Protein AF-A0A194RHK2-F1 (afdb_monomer)

Sequence (631 aa):
MQQESIVSTRPDREITKKIITPGDYSIVPYEESRCKIVLSNVTNTIEDVERDVESRILSKNFDGVVIIGEADSFIDKDFELILQQMCCGETCLARIVYKNQNCEIVKEISCEIELKEVTEEQLVSDWSWTRLFEAAAHHKERGVALIQEKRVLDAFRRFSKAFKFLVAIEPVNPEEINDESLKEIKDLKVKLYNNLAHCQLQFCEYEAVLDLCNRAITLDNDNVKALYRRCTAYHCLKMYEDAWKDIQRRGLQIVSPKPDHTFELDERSLTELLDSPDVRNRSVVLVAVAGAFRKGKSFLLDFFLRYLHHTYVLNSKDENWLGPEDEPLQGFGWRGGSERHTTGLLLWSQPFKATLENGEKVAIFLMDTQGTFDSESTVRDNATVFALSTMISSVLIYNLSQNIEEDELQHLQNLQPKVLSGQTLKAKELLYYIKAYMEVFNGTELPVPQTILEATAQANNLSAVSEAREVYEALMEEVAGGARPYLPPDRLAEEHRRARDKALHCFHNKKKMGGDAKSEIYREQLVQELEEQFDRLRAQNESKSLLNIIGSGVVFAALLVAGCALSMLGDALAFTILEVLGQALALLSLGALAVWTYSRCYKIYRLRVDCQLELLPQTTTKETRDRPLIT

Nearest PDB structures (foldseek):
  6xjn-assembly1_A  TM=8.548E-01  e=3.020E-22  Homo sapiens
  3q5e-assembly4_G  TM=8.543E-01  e=8.246E-21  Homo sapiens
  3q5e-assembly3_E  TM=8.572E-01  e=3.310E-20  Homo sapiens
  5vgr-assembly1_A  TM=8.376E-01  e=1.267E-19  Homo sapiens
  6b9f-assembly1_A  TM=5.991E-01  e=5.631E-22  Homo sapiens

Foldseek 3Di:
DQDKDWLDDDLFKTKIKTWPDAADPVAADDAQKKWFKWKDPKDKDADDDPDDPDDPPRPHTDTGIDTQPPDLDPVVVSVSSVRRPGHAQIKIKMKMFGADPVRHTHMIIIIIMGGHDIDDDDHLLPDDLVVLQVQLVVLQVVLVVCVVVVNLVSSLVSLVSSVVSLVSCPPPDCVRAPPVNVLVSLVSLLSSLLSNLVSCVVVLVLVSNLVSLVVSCVSFVPPPSSLVSNLVSCVSVVVNVVNVVSVQFEFADQWAQDPVRAIDGPLPLLLCQLVPPQAVFAFEAEEEEAEAPPLCRFVVVLLVVLQLCVCQVVVDPDPCSSDDPPDDRHGYGDDDDDDFDDGAKTKGRDWGWDQDPVRGTYTYIYMYFGHPPDPPHDNLSSVLSVVLRVQLHPHYHYRDPDDDDPVNVVVVVVGDGDDDLNDGDGSNLSSLLSVLSSVQSSDPDNDDPVSNLVSSLVSQLVSLLVVLVVQLVVQLCVDQNPPHAQDDPVVLVVSLVVSLVSSLVSSVPRDGPDDPVVSVVSNVVSVVVSVVVSVVSVVSSVVNVVCVLCVVLVVLVVQLVVLVVQLVVCVVVVPPVSNVSSVVSNVVSVVVNVVSVVVVVVVVVVVVVVVVVVPDDPDDDDDDDDDDDDD

Organism: Papilio machaon (NCBI:txid76193)

Structure (mmCIF, N/CA/C/O backbone):
data_AF-A0A194RHK2-F1
#
_entry.id   AF-A0A194RHK2-F1
#
loop_
_atom_site.group_PDB
_atom_site.id
_atom_site.type_symbol
_atom_site.label_atom_id
_atom_site.label_alt_id
_atom_site.label_comp_id
_atom_site.label_asym_id
_atom_site.label_entity_id
_atom_site.label_seq_id
_atom_site.pdbx_PDB_ins_code
_atom_site.Cartn_x
_atom_site.Cartn_y
_atom_site.Cartn_z
_atom_site.occupancy
_atom_site.B_iso_or_equiv
_atom_site.auth_seq_id
_atom_site.auth_comp_id
_atom_site.auth_asym_id
_atom_site.auth_atom_id
_atom_site.pdbx_PDB_model_num
ATOM 1 N N . MET A 1 1 ? 28.483 7.881 -59.652 1.00 46.22 1 MET A N 1
ATOM 2 C CA . MET A 1 1 ? 27.827 9.169 -59.338 1.00 46.22 1 MET A CA 1
ATOM 3 C C . MET A 1 1 ? 28.121 9.486 -57.881 1.00 46.22 1 MET A C 1
ATOM 5 O O . MET A 1 1 ? 27.715 8.712 -57.031 1.00 46.22 1 MET A O 1
ATOM 9 N N . GLN A 1 2 ? 28.873 10.552 -57.597 1.00 55.72 2 GLN A N 1
ATOM 10 C CA . GLN A 1 2 ? 29.142 11.040 -56.233 1.00 55.72 2 GLN A CA 1
ATOM 11 C C . GLN A 1 2 ? 27.972 11.921 -55.768 1.00 55.72 2 GLN A C 1
ATOM 13 O O . GLN A 1 2 ? 28.113 13.138 -55.643 1.00 55.72 2 GLN A O 1
ATOM 18 N N . GLN A 1 3 ? 26.786 11.329 -55.633 1.00 68.31 3 GLN A N 1
ATOM 19 C CA . GLN A 1 3 ? 25.584 12.056 -55.235 1.00 68.31 3 GLN A CA 1
ATOM 20 C C . GLN A 1 3 ? 25.451 11.999 -53.711 1.00 68.31 3 GLN A C 1
ATOM 22 O O . GLN A 1 3 ? 25.627 10.940 -53.112 1.00 68.31 3 GLN A O 1
ATOM 27 N N . GLU A 1 4 ? 25.209 13.149 -53.087 1.00 82.56 4 GLU A N 1
ATOM 28 C CA . GLU A 1 4 ? 24.903 13.227 -51.660 1.00 82.56 4 GLU A CA 1
ATOM 29 C C . GLU A 1 4 ? 23.569 12.515 -51.399 1.00 82.56 4 GLU A C 1
ATOM 31 O O . GLU A 1 4 ? 22.573 12.777 -52.077 1.00 82.56 4 GLU A O 1
ATOM 36 N N . SER A 1 5 ? 23.569 11.578 -50.454 1.00 88.44 5 SER A N 1
ATOM 37 C CA . SER A 1 5 ? 22.401 10.796 -50.055 1.00 88.44 5 SER A CA 1
ATOM 38 C C . SER A 1 5 ? 21.915 11.234 -48.679 1.00 88.44 5 SER A C 1
ATOM 40 O O . SER A 1 5 ? 22.716 11.413 -47.757 1.00 88.44 5 SER A O 1
ATOM 42 N N . ILE A 1 6 ? 20.599 11.365 -48.531 1.00 91.62 6 ILE A N 1
ATOM 43 C CA . ILE A 1 6 ? 19.960 11.645 -47.245 1.00 91.62 6 ILE A CA 1
ATOM 44 C C . ILE A 1 6 ? 19.873 10.333 -46.466 1.00 91.62 6 ILE A C 1
ATOM 46 O O . ILE A 1 6 ? 19.219 9.394 -46.912 1.00 91.62 6 ILE A O 1
ATOM 50 N N . VAL A 1 7 ? 20.512 10.291 -45.298 1.00 91.44 7 VAL A N 1
ATOM 51 C CA . VAL A 1 7 ? 20.473 9.140 -44.386 1.00 91.44 7 VAL A CA 1
ATOM 52 C C . VAL A 1 7 ? 19.181 9.166 -43.577 1.00 91.44 7 VAL A C 1
ATOM 54 O O . VAL A 1 7 ? 18.481 8.162 -43.460 1.00 91.44 7 VAL A O 1
ATOM 57 N N . SER A 1 8 ? 18.846 10.328 -43.011 1.00 92.56 8 SER A N 1
ATOM 58 C CA . SER A 1 8 ? 17.644 10.527 -42.203 1.00 92.56 8 SER A CA 1
ATOM 59 C C . SER A 1 8 ? 17.293 12.009 -42.132 1.00 92.56 8 SER A C 1
ATOM 61 O O . SER A 1 8 ? 18.177 12.848 -41.977 1.00 92.56 8 SER A O 1
ATOM 63 N N . THR A 1 9 ? 16.003 12.339 -42.187 1.00 91.06 9 THR A N 1
ATOM 64 C CA . THR A 1 9 ? 15.520 13.716 -42.034 1.00 91.06 9 THR A CA 1
ATOM 65 C C . THR A 1 9 ? 14.330 13.781 -41.079 1.00 91.06 9 THR A C 1
ATOM 67 O O . THR A 1 9 ? 13.467 12.900 -41.075 1.00 91.06 9 THR A O 1
ATOM 70 N N . ARG A 1 10 ? 14.325 14.805 -40.228 1.00 87.94 10 ARG A N 1
ATOM 71 C CA . ARG A 1 10 ? 13.299 15.177 -39.249 1.00 87.94 10 ARG A CA 1
ATOM 72 C C . ARG A 1 10 ? 13.227 16.709 -39.175 1.00 87.94 10 ARG A C 1
ATOM 74 O O . ARG A 1 10 ? 14.195 17.371 -39.546 1.00 87.94 10 ARG A O 1
ATOM 81 N N . PRO A 1 11 ? 12.128 17.296 -38.668 1.00 84.94 11 PRO A N 1
ATOM 82 C CA . PRO A 1 11 ? 12.012 18.753 -38.543 1.00 84.94 11 PRO A CA 1
ATOM 83 C C . PRO A 1 11 ? 13.164 19.407 -37.759 1.00 84.94 11 PRO A C 1
ATOM 85 O O . PRO A 1 11 ? 13.601 20.501 -38.101 1.00 84.94 11 PRO A O 1
ATOM 88 N N . ASP A 1 12 ? 13.681 18.714 -36.745 1.00 86.50 12 ASP A N 1
ATOM 89 C CA . ASP A 1 12 ? 14.754 19.151 -35.849 1.00 86.50 12 ASP A CA 1
ATOM 90 C C . ASP A 1 12 ? 16.152 18.642 -36.250 1.00 86.50 12 ASP A C 1
ATOM 92 O O . ASP A 1 12 ? 17.145 19.015 -35.621 1.00 86.50 12 ASP A O 1
ATOM 96 N N . ARG A 1 13 ? 16.262 17.784 -37.277 1.00 90.62 13 ARG A N 1
ATOM 97 C CA . ARG A 1 13 ? 17.521 17.109 -37.619 1.00 90.62 13 ARG A CA 1
ATOM 98 C C . ARG A 1 13 ? 17.609 16.647 -39.069 1.00 90.62 13 ARG A C 1
ATOM 100 O O . ARG A 1 13 ? 16.736 15.942 -39.562 1.00 90.62 13 ARG A O 1
ATOM 107 N N . GLU A 1 14 ? 18.752 16.881 -39.696 1.00 93.31 14 GLU A N 1
ATOM 108 C CA . GLU A 1 14 ? 19.080 16.384 -41.031 1.00 93.31 14 GLU A CA 1
ATOM 109 C C . GLU A 1 14 ? 20.438 15.669 -41.032 1.00 93.31 14 GLU A C 1
ATOM 111 O O . GLU A 1 14 ? 21.427 16.210 -40.544 1.00 93.31 14 GLU A O 1
ATOM 116 N N . ILE A 1 15 ? 20.476 14.438 -41.549 1.00 94.56 15 ILE A N 1
ATOM 117 C CA . ILE A 1 15 ? 21.680 13.606 -41.656 1.00 94.56 15 ILE A CA 1
ATOM 118 C C . ILE A 1 15 ? 21.911 13.278 -43.128 1.00 94.56 15 ILE A C 1
ATOM 120 O O . ILE A 1 15 ? 21.062 12.639 -43.762 1.00 94.56 15 ILE A O 1
ATOM 124 N N . THR A 1 16 ? 23.068 13.661 -43.659 1.00 95.19 16 THR A N 1
ATOM 125 C CA . THR A 1 16 ? 23.481 13.354 -45.031 1.00 95.19 16 THR A CA 1
ATOM 126 C C . THR A 1 16 ? 24.838 12.664 -45.059 1.00 95.19 16 THR A C 1
ATOM 128 O O . THR A 1 16 ? 25.664 12.802 -44.152 1.00 95.19 16 THR A O 1
ATOM 131 N N . LYS A 1 17 ? 25.069 11.886 -46.118 1.00 94.44 17 LYS A N 1
ATOM 132 C CA . LYS A 1 17 ? 26.380 11.318 -46.421 1.00 94.44 17 LYS A CA 1
ATOM 133 C C . LYS A 1 17 ? 26.702 11.446 -47.902 1.00 94.44 17 LYS A C 1
ATOM 135 O O . LYS A 1 17 ? 25.819 11.347 -48.754 1.00 94.44 17 LYS A O 1
ATOM 140 N N . LYS A 1 18 ? 27.981 11.612 -48.219 1.00 95.19 18 LYS A N 1
ATOM 141 C CA . LYS A 1 18 ? 28.509 11.624 -49.582 1.00 95.19 18 LYS A CA 1
ATOM 142 C C . LYS A 1 18 ? 29.622 10.592 -49.699 1.00 95.19 18 LYS A C 1
ATOM 144 O O . LYS A 1 18 ? 30.674 10.735 -49.081 1.00 95.19 18 LYS A O 1
ATOM 149 N N . ILE A 1 19 ? 29.391 9.564 -50.509 1.00 94.00 19 ILE A N 1
ATOM 150 C CA . ILE A 1 19 ? 30.353 8.478 -50.720 1.00 94.00 19 ILE A CA 1
ATOM 151 C C . ILE A 1 19 ? 31.571 9.013 -51.485 1.00 94.00 19 ILE A C 1
ATOM 153 O O . ILE A 1 19 ? 31.428 9.611 -52.557 1.00 94.00 19 ILE A O 1
ATOM 157 N N . ILE A 1 20 ? 32.758 8.788 -50.924 1.00 93.31 20 ILE A N 1
ATOM 158 C CA . ILE A 1 20 ? 34.059 9.081 -51.536 1.00 93.31 20 ILE A CA 1
ATOM 159 C C . ILE A 1 20 ? 34.545 7.825 -52.260 1.00 93.31 20 ILE A C 1
ATOM 161 O O . ILE A 1 20 ? 34.760 7.859 -53.474 1.00 93.31 20 ILE A O 1
ATOM 165 N N . THR A 1 21 ? 34.611 6.712 -51.525 1.00 92.62 21 THR A N 1
ATOM 166 C CA . THR A 1 21 ? 35.018 5.393 -52.019 1.00 92.62 21 THR A CA 1
ATOM 167 C C . THR A 1 21 ? 33.932 4.380 -51.658 1.00 92.62 21 THR A C 1
ATOM 169 O O . THR A 1 21 ? 33.588 4.283 -50.481 1.00 92.62 21 THR A O 1
ATOM 172 N N . PRO A 1 22 ? 33.350 3.652 -52.626 1.00 91.12 22 PRO A N 1
ATOM 173 C CA . PRO A 1 22 ? 32.335 2.643 -52.335 1.00 91.12 22 PRO A CA 1
ATOM 174 C C . PRO A 1 22 ? 32.956 1.406 -51.670 1.00 91.12 22 PRO A C 1
ATOM 176 O O . PRO A 1 22 ? 34.077 1.026 -52.005 1.00 91.12 22 PRO A O 1
ATOM 179 N N . GLY A 1 23 ? 32.208 0.783 -50.757 1.00 89.75 23 GLY A N 1
ATOM 180 C CA . GLY A 1 23 ? 32.570 -0.486 -50.119 1.00 89.75 23 GLY A CA 1
ATOM 181 C C . GLY A 1 23 ? 31.936 -1.710 -50.791 1.00 89.75 23 GLY A C 1
ATOM 182 O O . GLY A 1 23 ? 31.330 -1.618 -51.860 1.00 89.75 23 GLY A O 1
ATOM 183 N N . ASP A 1 24 ? 32.059 -2.861 -50.138 1.00 88.75 24 ASP A N 1
ATOM 184 C CA . ASP A 1 24 ? 31.413 -4.120 -50.500 1.00 88.75 24 ASP A CA 1
ATOM 185 C C . ASP A 1 24 ? 29.934 -4.121 -50.090 1.00 88.75 24 ASP A C 1
ATOM 187 O O . ASP A 1 24 ? 29.589 -4.210 -48.912 1.00 88.75 24 ASP A O 1
ATOM 191 N N . TYR A 1 25 ? 29.054 -4.051 -51.088 1.00 83.81 25 TYR A N 1
ATOM 192 C CA . TYR A 1 25 ? 27.601 -4.003 -50.914 1.00 83.81 25 TYR A CA 1
ATOM 193 C C . TYR A 1 25 ? 26.983 -5.261 -50.290 1.00 83.81 25 TYR A C 1
ATOM 195 O O . TYR A 1 25 ? 25.801 -5.240 -49.953 1.00 83.81 25 TYR A O 1
ATOM 203 N N . SER A 1 26 ? 27.736 -6.358 -50.167 1.00 84.25 26 SER A N 1
ATOM 204 C CA . SER A 1 26 ? 27.252 -7.580 -49.519 1.00 84.25 26 SER A CA 1
ATOM 205 C C . SER A 1 26 ? 27.386 -7.554 -47.995 1.00 84.25 26 SER A C 1
ATOM 207 O O . SER A 1 26 ? 26.714 -8.332 -47.320 1.00 84.25 26 SER A O 1
ATOM 209 N N . ILE A 1 27 ? 28.198 -6.641 -47.449 1.00 86.81 27 ILE A N 1
ATOM 210 C CA . ILE A 1 27 ? 28.503 -6.572 -46.019 1.00 86.81 27 ILE A CA 1
ATOM 211 C C . ILE A 1 27 ? 28.084 -5.204 -45.477 1.00 86.81 27 ILE A C 1
ATOM 213 O O . ILE A 1 27 ? 28.772 -4.196 -45.664 1.00 86.81 27 ILE A O 1
ATOM 217 N N . VAL A 1 28 ? 26.950 -5.187 -44.774 1.00 89.38 28 VAL A N 1
ATOM 218 C CA . VAL A 1 28 ? 26.345 -3.988 -44.180 1.00 89.38 28 VAL A CA 1
ATOM 219 C C . VAL A 1 28 ? 26.174 -4.203 -42.670 1.00 89.38 28 VAL A C 1
ATOM 221 O O . VAL A 1 28 ? 25.788 -5.301 -42.267 1.00 89.38 28 VAL A O 1
ATOM 224 N N . PRO A 1 29 ? 26.450 -3.200 -41.816 1.00 92.38 29 PRO A N 1
ATOM 225 C CA . PRO A 1 29 ? 26.248 -3.326 -40.375 1.00 92.38 29 PRO A CA 1
ATOM 226 C C . PRO A 1 29 ? 24.779 -3.490 -39.969 1.00 92.38 29 PRO A C 1
ATOM 228 O O . PRO A 1 29 ? 23.930 -2.669 -40.326 1.00 92.38 29 PRO A O 1
ATOM 231 N N . TYR A 1 30 ? 24.506 -4.487 -39.129 1.00 90.31 30 TYR A N 1
ATOM 232 C CA . TYR A 1 30 ? 23.219 -4.704 -38.469 1.00 90.31 30 TYR A CA 1
ATOM 233 C C . TYR A 1 30 ? 23.329 -4.476 -36.958 1.00 90.31 30 TYR A C 1
ATOM 235 O O . TYR A 1 30 ? 24.382 -4.118 -36.439 1.00 90.31 30 TYR A O 1
ATOM 243 N N . GLU A 1 31 ? 22.210 -4.616 -36.250 1.00 90.44 31 GLU A N 1
ATOM 244 C CA . GLU A 1 31 ? 22.169 -4.586 -34.785 1.00 90.44 31 GLU A CA 1
ATOM 245 C C . GLU A 1 31 ? 23.215 -5.555 -34.194 1.00 90.44 31 GLU A C 1
ATOM 247 O O . GLU A 1 31 ? 23.351 -6.674 -34.677 1.00 90.44 31 GLU A O 1
ATOM 252 N N . GLU A 1 32 ? 23.974 -5.108 -33.187 1.00 90.62 32 GLU A N 1
ATOM 253 C CA . GLU A 1 32 ? 25.123 -5.808 -32.577 1.00 90.62 32 GLU A CA 1
ATOM 254 C C . GLU A 1 32 ? 26.375 -6.002 -33.457 1.00 90.62 32 GLU A C 1
ATOM 256 O O . GLU A 1 32 ? 27.410 -6.437 -32.939 1.00 90.62 32 GLU A O 1
ATOM 261 N N . SER A 1 33 ? 26.369 -5.601 -34.737 1.00 93.25 33 SER A N 1
ATOM 262 C CA . SER A 1 33 ? 27.582 -5.639 -35.565 1.00 93.25 33 SER A CA 1
ATOM 263 C C . SER A 1 33 ? 28.698 -4.791 -34.952 1.00 93.25 33 SER A C 1
ATOM 265 O O . SER A 1 33 ? 28.503 -3.631 -34.574 1.00 93.25 33 SER A O 1
ATOM 267 N N . ARG A 1 34 ? 29.905 -5.360 -34.898 1.00 94.69 34 ARG A N 1
ATOM 268 C CA . ARG A 1 34 ? 31.131 -4.665 -34.506 1.00 94.69 34 ARG A CA 1
ATOM 269 C C . ARG A 1 34 ? 31.746 -4.027 -35.743 1.00 94.69 34 ARG A C 1
ATOM 271 O O . ARG A 1 34 ? 32.246 -4.722 -36.625 1.00 94.69 34 ARG A O 1
ATOM 278 N N . CYS A 1 35 ? 31.733 -2.704 -35.774 1.00 95.00 35 CYS A N 1
ATOM 279 C CA . CYS A 1 35 ? 32.254 -1.889 -36.859 1.00 95.00 35 CYS A CA 1
ATOM 280 C C . CYS A 1 35 ? 33.594 -1.286 -36.451 1.00 95.00 35 CYS A C 1
ATOM 282 O O . CYS A 1 35 ? 33.654 -0.458 -35.539 1.00 95.00 35 CYS A O 1
ATOM 284 N N . LYS A 1 36 ? 34.672 -1.668 -37.131 1.00 95.94 36 LYS A N 1
ATOM 285 C CA . LYS A 1 36 ? 35.975 -1.018 -36.979 1.00 95.94 36 LYS A CA 1
ATOM 286 C C . LYS A 1 36 ? 36.022 0.194 -37.895 1.00 95.94 36 LYS A C 1
ATOM 288 O O . LYS A 1 36 ? 35.945 0.046 -39.114 1.00 95.94 36 LYS A O 1
ATOM 293 N N . ILE A 1 37 ? 36.138 1.378 -37.308 1.00 95.62 37 ILE A N 1
ATOM 294 C CA . ILE A 1 37 ? 36.025 2.646 -38.026 1.00 95.62 37 ILE A CA 1
ATOM 295 C C . ILE A 1 37 ? 37.221 3.553 -37.771 1.00 95.62 37 ILE A C 1
ATOM 297 O O . ILE A 1 37 ? 37.839 3.503 -36.706 1.00 95.62 37 ILE A O 1
ATOM 301 N N . VAL A 1 38 ? 37.487 4.431 -38.735 1.00 95.44 38 VAL A N 1
ATOM 302 C CA . VAL A 1 38 ? 38.357 5.593 -38.555 1.00 95.44 38 VAL A CA 1
ATOM 303 C C . VAL A 1 38 ? 37.590 6.862 -38.886 1.00 95.44 38 VAL A C 1
ATOM 305 O O . VAL A 1 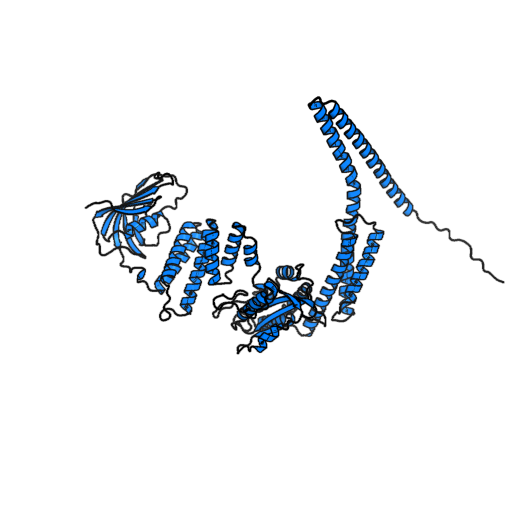38 ? 36.971 6.972 -39.941 1.00 95.44 38 VAL A O 1
ATOM 308 N N . LEU A 1 39 ? 37.651 7.819 -37.966 1.00 93.44 39 LEU A N 1
ATOM 309 C CA . LEU A 1 39 ? 37.105 9.158 -38.098 1.00 93.44 39 LEU A CA 1
ATOM 310 C C . LEU A 1 39 ? 38.234 10.166 -38.223 1.00 93.44 39 LEU A C 1
ATOM 312 O O . LEU A 1 39 ? 39.118 10.249 -37.364 1.00 93.44 39 LEU A O 1
ATOM 316 N N . SER A 1 40 ? 38.161 10.967 -39.276 1.00 92.50 40 SER A N 1
ATOM 317 C CA . SER A 1 40 ? 39.090 12.057 -39.540 1.00 92.50 40 SER A CA 1
ATOM 318 C C . SER A 1 40 ? 38.337 13.333 -39.903 1.00 92.50 40 SER A C 1
ATOM 320 O O . SER A 1 40 ? 37.144 13.304 -40.213 1.00 92.50 40 SER A O 1
ATOM 322 N N . ASN A 1 41 ? 39.028 14.473 -39.824 1.00 88.75 41 ASN A N 1
ATOM 323 C CA . ASN A 1 41 ? 38.477 15.789 -40.156 1.00 88.75 41 ASN A CA 1
ATOM 324 C C . ASN A 1 41 ? 37.173 16.116 -39.406 1.00 88.75 41 ASN A C 1
ATOM 326 O O . ASN A 1 41 ? 36.274 16.736 -39.968 1.00 88.75 41 ASN A O 1
ATOM 330 N N . VAL A 1 42 ? 37.066 15.685 -38.143 1.00 87.38 42 VAL A N 1
ATOM 331 C CA . VAL A 1 42 ? 35.882 15.950 -37.322 1.00 87.38 42 VAL A CA 1
ATOM 332 C C . VAL A 1 42 ? 35.808 17.445 -37.023 1.00 87.38 42 VAL A C 1
ATOM 334 O O . VAL A 1 42 ? 36.669 17.994 -36.335 1.00 87.38 42 VAL A O 1
ATOM 337 N N . THR A 1 43 ? 34.776 18.105 -37.538 1.00 85.62 43 THR A N 1
ATOM 338 C CA . THR A 1 43 ? 34.449 19.494 -37.227 1.00 85.62 43 THR A CA 1
ATOM 339 C C . THR A 1 43 ? 33.132 19.556 -36.472 1.00 85.62 43 THR A C 1
ATOM 341 O O . THR A 1 43 ? 32.177 18.839 -36.772 1.00 85.62 43 THR A O 1
ATOM 344 N N . ASN A 1 44 ? 33.098 20.428 -35.471 1.00 80.69 44 ASN A N 1
ATOM 345 C CA . ASN A 1 44 ? 31.918 20.722 -34.677 1.00 80.69 44 ASN A CA 1
ATOM 346 C C . ASN A 1 44 ? 31.804 22.247 -34.609 1.00 80.69 44 ASN A C 1
ATOM 348 O O . ASN A 1 44 ? 32.709 22.907 -34.096 1.00 80.69 44 ASN A O 1
ATOM 352 N N . THR A 1 45 ? 30.756 22.809 -35.205 1.00 70.25 45 THR A N 1
ATOM 353 C CA . THR A 1 45 ? 30.552 24.262 -35.282 1.00 70.25 45 THR A CA 1
ATOM 354 C C . THR A 1 45 ? 29.215 24.675 -34.670 1.00 70.25 45 THR A C 1
ATOM 356 O O . THR A 1 45 ? 28.195 24.041 -34.941 1.00 70.25 45 THR A O 1
ATOM 359 N N . ILE A 1 46 ? 29.263 25.802 -33.938 1.00 57.16 46 ILE A N 1
ATOM 360 C CA . ILE A 1 46 ? 28.188 26.506 -33.207 1.00 57.16 46 ILE A CA 1
ATOM 361 C C . ILE A 1 46 ? 27.800 25.825 -31.878 1.00 57.16 46 ILE A C 1
ATOM 363 O O . ILE A 1 46 ? 27.364 24.678 -31.847 1.00 57.16 46 ILE A O 1
ATOM 367 N N . GLU A 1 47 ? 27.972 26.579 -30.784 1.00 64.19 47 GLU A N 1
ATOM 368 C CA . GLU A 1 47 ? 27.582 26.264 -29.404 1.00 64.19 47 GLU A CA 1
ATOM 369 C C . GLU A 1 47 ? 26.531 27.285 -28.946 1.00 64.19 47 GLU A C 1
ATOM 371 O O . GLU A 1 47 ? 26.865 28.452 -28.762 1.00 64.19 47 GLU A O 1
ATOM 376 N N . ASP A 1 48 ? 25.279 26.855 -28.772 1.00 49.28 48 ASP A N 1
ATOM 377 C CA . ASP A 1 48 ? 24.487 27.215 -27.585 1.00 49.28 48 ASP A CA 1
ATOM 378 C C . ASP A 1 48 ? 23.263 26.286 -27.474 1.00 49.28 48 ASP A C 1
ATOM 380 O O . ASP A 1 48 ? 22.221 26.518 -28.089 1.00 49.28 48 ASP A O 1
ATOM 384 N N . VAL A 1 49 ? 23.389 25.183 -26.721 1.00 51.66 49 VAL A N 1
ATOM 385 C CA . VAL A 1 49 ? 22.237 24.369 -26.294 1.00 51.66 49 VAL A CA 1
ATOM 386 C C . VAL A 1 49 ? 22.490 23.781 -24.903 1.00 51.66 49 VAL A C 1
ATOM 388 O O . VAL A 1 49 ? 23.468 23.074 -24.680 1.00 51.66 49 VAL A O 1
ATOM 391 N N . GLU A 1 50 ? 21.527 23.983 -24.000 1.00 47.41 50 GLU A N 1
ATOM 392 C CA . GLU A 1 50 ? 21.381 23.425 -22.640 1.00 47.41 50 GLU A CA 1
ATOM 393 C C . GLU A 1 50 ? 21.349 21.875 -22.534 1.00 47.41 50 GLU A C 1
ATOM 395 O O . GLU A 1 50 ? 20.789 21.316 -21.590 1.00 47.41 50 GLU A O 1
ATOM 400 N N . ARG A 1 51 ? 21.908 21.119 -23.486 1.00 52.75 51 ARG A N 1
ATOM 401 C CA . ARG A 1 51 ? 21.863 19.645 -23.489 1.00 52.75 51 ARG A CA 1
ATOM 402 C C . ARG A 1 51 ? 23.094 19.010 -24.133 1.00 52.75 51 ARG A C 1
ATOM 404 O O . ARG A 1 51 ? 22.949 18.213 -25.057 1.00 52.75 51 ARG A O 1
ATOM 411 N N . ASP A 1 52 ? 24.294 19.304 -23.642 1.00 49.91 52 ASP A N 1
ATOM 412 C CA . ASP A 1 52 ? 25.481 18.562 -24.078 1.00 49.91 52 ASP A CA 1
ATOM 413 C C . ASP A 1 52 ? 25.753 17.356 -23.171 1.00 49.91 52 ASP A C 1
ATOM 415 O O . ASP A 1 52 ? 26.325 17.444 -22.087 1.00 49.91 52 ASP A O 1
ATOM 419 N N . VAL A 1 53 ? 25.324 16.186 -23.649 1.00 56.75 53 VAL A N 1
ATOM 420 C CA . VAL A 1 53 ? 26.024 14.938 -23.345 1.00 56.75 53 VAL A CA 1
ATOM 421 C C . VAL A 1 53 ? 27.076 14.796 -24.439 1.00 56.75 53 VAL A C 1
ATOM 423 O O . VAL A 1 53 ? 26.724 14.564 -25.595 1.00 56.75 53 VAL A O 1
ATOM 426 N N . GLU A 1 54 ? 28.350 14.974 -24.088 1.00 64.50 54 GLU A N 1
ATOM 427 C CA . GLU A 1 54 ? 29.466 14.835 -25.027 1.00 64.50 54 GLU A CA 1
ATOM 428 C C . GLU A 1 54 ? 29.411 13.476 -25.747 1.00 64.50 54 GLU A C 1
ATOM 430 O O . GLU A 1 54 ? 29.330 12.414 -25.120 1.00 64.50 54 GLU A O 1
ATOM 435 N N . SER A 1 55 ? 29.457 13.507 -27.083 1.00 74.56 55 SER A N 1
ATOM 436 C CA . SER A 1 55 ? 29.611 12.301 -27.899 1.00 74.56 55 SER A CA 1
ATOM 437 C C . SER A 1 55 ? 30.984 11.684 -27.640 1.00 74.56 55 SER A C 1
ATOM 439 O O . SER A 1 55 ? 32.020 12.351 -27.734 1.00 74.56 55 SER A O 1
ATOM 441 N N . ARG A 1 56 ? 31.009 10.381 -27.347 1.00 73.69 56 ARG A N 1
ATOM 442 C CA . ARG A 1 56 ? 32.272 9.653 -27.130 1.00 73.69 56 ARG A CA 1
ATOM 443 C C . ARG A 1 56 ? 33.038 9.417 -28.430 1.00 73.69 56 ARG A C 1
ATOM 445 O O . ARG A 1 56 ? 34.245 9.199 -28.384 1.00 73.69 56 ARG A O 1
ATOM 452 N N . ILE A 1 57 ? 32.329 9.445 -29.557 1.00 79.94 57 ILE A N 1
ATOM 453 C CA . ILE A 1 57 ? 32.841 9.078 -30.877 1.00 79.94 57 ILE A CA 1
ATOM 454 C C . ILE A 1 57 ? 33.186 10.331 -31.694 1.00 79.94 57 ILE A C 1
ATOM 456 O O . ILE A 1 57 ? 34.265 10.409 -32.268 1.00 79.94 57 ILE A O 1
ATOM 460 N N . LEU A 1 58 ? 32.304 11.335 -31.706 1.00 80.69 58 LEU A N 1
ATOM 461 C CA . LEU A 1 58 ? 32.388 12.520 -32.571 1.00 80.69 58 LEU A CA 1
ATOM 462 C C . LEU A 1 58 ? 33.001 13.755 -31.887 1.00 80.69 58 LEU A C 1
ATOM 464 O O . LEU A 1 58 ? 32.918 14.859 -32.418 1.00 80.69 58 LEU A O 1
ATOM 468 N N . SER A 1 59 ? 33.619 13.603 -30.713 1.00 75.38 59 SER A N 1
ATOM 469 C CA . SER A 1 59 ? 34.324 14.702 -30.027 1.00 75.38 59 SER A CA 1
ATOM 470 C C . SER A 1 59 ? 35.735 14.958 -30.568 1.00 75.38 59 SER A C 1
ATOM 472 O O . SER A 1 59 ? 36.286 16.038 -30.367 1.00 75.38 59 SER A O 1
ATOM 474 N N . LYS A 1 60 ? 36.341 13.976 -31.243 1.00 81.44 60 LYS A N 1
ATOM 475 C CA . LYS A 1 60 ? 37.697 14.044 -31.805 1.00 81.44 60 LYS A CA 1
ATOM 476 C C . LYS A 1 60 ? 37.875 12.988 -32.893 1.00 81.44 60 LYS A C 1
ATOM 478 O O . LYS A 1 60 ? 37.028 12.115 -33.050 1.00 81.44 60 LYS A O 1
ATOM 483 N N . ASN A 1 61 ? 39.011 13.024 -33.589 1.00 86.88 61 ASN A N 1
ATOM 484 C CA . ASN A 1 61 ? 39.424 11.904 -34.435 1.00 86.88 61 ASN A CA 1
ATOM 485 C C . ASN A 1 61 ? 39.446 10.608 -33.607 1.00 86.88 61 ASN A C 1
ATOM 487 O O . ASN A 1 61 ? 39.947 10.585 -32.477 1.00 86.88 61 ASN A O 1
ATOM 491 N N . PHE A 1 62 ? 38.905 9.540 -34.180 1.00 89.38 62 PHE A N 1
ATOM 492 C CA . PHE A 1 62 ? 38.643 8.280 -33.494 1.00 89.38 62 PHE A CA 1
ATOM 493 C C . PHE A 1 62 ? 39.101 7.124 -34.380 1.00 89.38 62 PHE A C 1
ATOM 495 O O . PHE A 1 62 ? 38.787 7.099 -35.562 1.00 89.38 62 PHE A O 1
ATOM 502 N N . ASP A 1 63 ? 39.831 6.172 -33.812 1.00 92.44 63 ASP A N 1
ATOM 503 C CA . ASP A 1 63 ? 40.179 4.902 -34.455 1.00 92.44 63 ASP A CA 1
ATOM 504 C C . ASP A 1 63 ? 39.845 3.801 -33.451 1.00 92.44 63 ASP A C 1
ATOM 506 O O . ASP A 1 63 ? 40.409 3.761 -32.352 1.00 92.44 63 ASP A O 1
ATOM 510 N N . GLY A 1 64 ? 38.850 2.979 -33.770 1.00 92.31 64 GLY A N 1
ATOM 511 C CA . GLY A 1 64 ? 38.328 2.016 -32.813 1.00 92.31 64 GLY A CA 1
ATOM 512 C C . GLY A 1 64 ? 37.121 1.237 -33.308 1.00 92.31 64 GLY A C 1
ATOM 513 O O . GLY A 1 64 ? 36.768 1.258 -34.485 1.00 92.31 64 GLY A O 1
ATOM 514 N N . VAL A 1 65 ? 36.494 0.519 -32.376 1.00 93.62 65 VAL A N 1
ATOM 515 C CA . VAL A 1 65 ? 35.331 -0.332 -32.643 1.00 93.62 65 VAL A CA 1
ATOM 516 C C . VAL A 1 65 ? 34.077 0.311 -32.065 1.00 93.62 65 VAL A C 1
ATOM 518 O O . VAL A 1 65 ? 34.051 0.681 -30.891 1.00 93.62 65 VAL A O 1
ATOM 521 N N . VAL A 1 66 ? 33.037 0.406 -32.888 1.00 92.94 66 VAL A N 1
ATOM 522 C CA . VAL A 1 66 ? 31.684 0.820 -32.508 1.00 92.94 66 VAL A CA 1
ATOM 523 C C . VAL A 1 66 ? 30.761 -0.380 -32.672 1.00 92.94 66 VAL A C 1
ATOM 525 O O . VAL A 1 66 ? 30.831 -1.076 -33.681 1.00 92.94 66 VAL A O 1
ATOM 528 N N . ILE A 1 67 ? 29.920 -0.641 -31.674 1.00 93.75 67 ILE A N 1
ATOM 529 C CA . ILE A 1 67 ? 28.919 -1.711 -31.729 1.00 93.75 67 ILE A CA 1
ATOM 530 C C . ILE A 1 67 ? 27.577 -1.064 -32.032 1.00 93.75 67 ILE A C 1
ATOM 532 O O . ILE A 1 67 ? 27.144 -0.190 -31.284 1.00 93.75 67 ILE A O 1
ATOM 536 N N . ILE A 1 68 ? 26.938 -1.478 -33.124 1.00 93.38 68 ILE A N 1
ATOM 537 C CA . ILE A 1 68 ? 25.647 -0.923 -33.528 1.00 93.38 68 ILE A CA 1
ATOM 538 C C . ILE A 1 68 ? 24.588 -1.252 -32.480 1.00 93.38 68 ILE A C 1
ATOM 540 O O . ILE A 1 68 ? 24.416 -2.407 -32.093 1.00 93.38 68 ILE A O 1
ATOM 544 N N . GLY A 1 69 ? 23.851 -0.227 -32.056 1.00 90.19 69 GLY A N 1
ATOM 545 C CA . GLY A 1 69 ? 22.770 -0.351 -31.098 1.00 90.19 69 GLY A CA 1
ATOM 546 C C . GLY A 1 69 ? 23.175 -0.120 -29.643 1.00 90.19 69 GLY A C 1
ATOM 547 O O . GLY A 1 69 ? 22.286 -0.103 -28.777 1.00 90.19 69 GLY A O 1
ATOM 548 N N . GLU A 1 70 ? 24.467 0.115 -29.388 1.00 92.19 70 GLU A N 1
ATOM 549 C CA . GLU A 1 70 ? 25.049 0.361 -28.069 1.00 92.19 70 GLU A CA 1
ATOM 550 C C . GLU A 1 70 ? 25.291 1.843 -27.756 1.00 92.19 70 GLU A C 1
ATOM 552 O O . GLU A 1 70 ? 25.698 2.177 -26.639 1.00 92.19 70 GLU A O 1
ATOM 557 N N . ALA A 1 71 ? 24.964 2.754 -28.669 1.00 89.81 71 ALA A N 1
ATOM 558 C CA . ALA A 1 71 ? 24.962 4.179 -28.388 1.00 89.81 71 ALA A CA 1
ATOM 559 C C . ALA A 1 71 ? 23.912 4.574 -27.332 1.00 89.81 71 ALA A C 1
ATOM 561 O O . ALA A 1 71 ? 22.743 4.177 -27.375 1.00 89.81 71 ALA A O 1
ATOM 562 N N . ASP A 1 72 ? 24.312 5.440 -26.395 1.00 87.75 72 ASP A N 1
ATOM 563 C CA . ASP A 1 72 ? 23.401 6.044 -25.414 1.00 87.75 72 ASP A CA 1
ATOM 564 C C . ASP A 1 72 ? 22.979 7.458 -25.810 1.00 87.75 72 ASP A C 1
ATOM 566 O O . ASP A 1 72 ? 21.784 7.768 -25.755 1.00 87.75 72 ASP A O 1
ATOM 570 N N . SER A 1 73 ? 23.942 8.299 -26.210 1.00 83.56 73 SER A N 1
ATOM 571 C CA . SER A 1 73 ? 23.688 9.695 -26.577 1.00 83.56 73 SER A CA 1
ATOM 572 C C . SER A 1 73 ? 22.916 9.783 -27.895 1.00 83.56 73 SER A C 1
ATOM 574 O O . SER A 1 73 ? 22.963 8.878 -28.729 1.00 83.56 73 SER A O 1
ATOM 576 N N . PHE A 1 74 ? 22.176 10.874 -28.092 1.00 82.94 74 PHE A N 1
ATOM 577 C CA . PHE A 1 74 ? 21.447 11.072 -29.345 1.00 82.94 74 PHE A CA 1
ATOM 578 C C . PHE A 1 74 ? 22.399 11.257 -30.536 1.00 82.94 74 PHE A C 1
ATOM 580 O O . PHE A 1 74 ? 22.122 10.726 -31.603 1.00 82.94 74 PHE A O 1
ATOM 587 N N . ILE A 1 75 ? 23.541 11.922 -30.325 1.00 86.44 75 ILE A N 1
ATOM 588 C CA . ILE A 1 75 ? 24.563 12.137 -31.356 1.00 86.44 75 ILE A CA 1
ATOM 589 C C . ILE A 1 75 ? 25.175 10.804 -31.797 1.00 86.44 75 ILE A C 1
ATOM 591 O O . ILE A 1 75 ? 25.270 10.540 -32.991 1.00 86.44 75 ILE A O 1
ATOM 595 N N . ASP A 1 76 ? 25.540 9.942 -30.844 1.00 88.75 76 ASP A N 1
ATOM 596 C CA . ASP A 1 76 ? 26.130 8.636 -31.157 1.00 88.75 76 ASP A CA 1
ATOM 597 C C . ASP A 1 76 ? 25.113 7.719 -31.862 1.00 88.75 76 ASP A C 1
ATOM 599 O O . ASP A 1 76 ? 25.476 6.981 -32.770 1.00 88.75 76 ASP A O 1
ATOM 603 N N . LYS A 1 77 ? 23.822 7.805 -31.513 1.00 88.62 77 LYS A N 1
ATOM 604 C CA . LYS A 1 77 ? 22.751 7.074 -32.220 1.00 88.62 77 LYS A CA 1
ATOM 605 C C . LYS A 1 77 ? 22.574 7.557 -33.654 1.00 88.62 77 LYS A C 1
ATOM 607 O O . LYS A 1 77 ? 22.335 6.761 -34.555 1.00 88.62 77 LYS A O 1
ATOM 612 N N . ASP A 1 78 ? 22.681 8.860 -33.865 1.00 90.62 78 ASP A N 1
ATOM 613 C CA . ASP A 1 78 ? 22.563 9.456 -35.193 1.00 90.62 78 ASP A CA 1
ATOM 614 C C . ASP A 1 78 ? 23.766 9.109 -36.066 1.00 90.62 78 ASP A C 1
ATOM 616 O O . ASP A 1 78 ? 23.614 8.892 -37.266 1.00 90.62 78 ASP A O 1
ATOM 620 N N . PHE A 1 79 ? 24.932 8.946 -35.447 1.00 91.81 79 PHE A N 1
ATOM 621 C CA . PHE A 1 79 ? 26.110 8.380 -36.081 1.00 91.81 79 PHE A CA 1
ATOM 622 C C . PHE A 1 79 ? 25.939 6.891 -36.441 1.00 91.81 79 PHE A C 1
ATOM 624 O O . PHE A 1 79 ? 26.275 6.496 -37.557 1.00 91.81 79 PHE A O 1
ATOM 631 N N . GLU A 1 80 ? 25.352 6.068 -35.564 1.00 93.56 80 GLU A N 1
ATOM 632 C CA . GLU A 1 80 ? 25.046 4.660 -35.879 1.00 93.56 80 GLU A CA 1
ATOM 633 C C . GLU A 1 80 ? 24.135 4.516 -37.110 1.00 93.56 80 GLU A C 1
ATOM 635 O O . GLU A 1 80 ? 24.355 3.617 -37.919 1.00 93.56 80 GLU A O 1
ATOM 640 N N . LEU A 1 81 ? 23.169 5.425 -37.314 1.00 93.06 81 LEU A N 1
ATOM 641 C CA . LEU A 1 81 ? 22.319 5.425 -38.518 1.00 93.06 81 LEU A CA 1
ATOM 642 C C . LEU A 1 81 ? 23.127 5.591 -39.813 1.00 93.06 81 LEU A C 1
ATOM 644 O O . LEU A 1 81 ? 22.737 5.064 -40.854 1.00 93.06 81 LEU A O 1
ATOM 648 N N . ILE A 1 82 ? 24.236 6.331 -39.759 1.00 94.38 82 ILE A N 1
ATOM 649 C CA . ILE A 1 82 ? 25.132 6.515 -40.904 1.00 94.38 82 ILE A CA 1
ATOM 650 C C . ILE A 1 82 ? 25.869 5.206 -41.172 1.00 94.38 82 ILE A C 1
ATOM 652 O O . ILE A 1 82 ? 25.857 4.736 -42.309 1.00 94.38 82 ILE A O 1
ATOM 656 N N . LEU A 1 83 ? 26.432 4.585 -40.127 1.00 94.19 8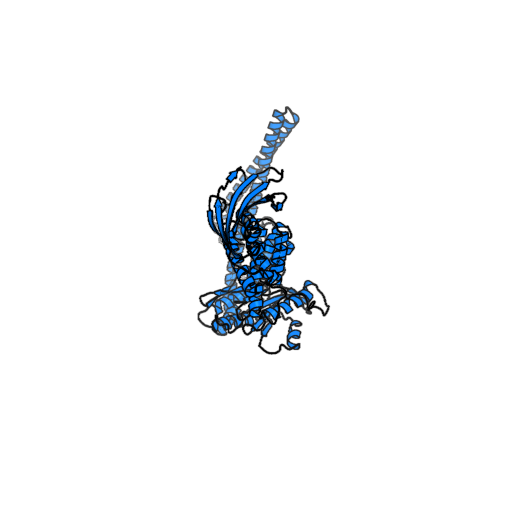3 LEU A N 1
ATOM 657 C CA . LEU A 1 83 ? 27.125 3.298 -40.234 1.00 94.19 83 LEU A CA 1
ATOM 658 C C . LEU A 1 83 ? 26.218 2.193 -40.788 1.00 94.19 83 LEU A C 1
ATOM 660 O O . LEU A 1 83 ? 26.650 1.442 -41.653 1.00 94.19 83 LEU A O 1
ATOM 664 N N . GLN A 1 84 ? 24.953 2.134 -40.365 1.00 92.56 84 GLN A N 1
ATOM 665 C CA . GLN A 1 84 ? 23.964 1.170 -40.872 1.00 92.56 84 GLN A CA 1
ATOM 666 C C . GLN A 1 84 ? 23.642 1.334 -42.366 1.00 92.56 84 GLN A C 1
ATOM 668 O O . GLN A 1 84 ? 23.066 0.437 -42.975 1.00 92.56 84 GLN A O 1
ATOM 673 N N . GLN A 1 85 ? 23.987 2.473 -42.972 1.00 91.69 85 GLN A N 1
ATOM 674 C CA . GLN A 1 85 ? 23.845 2.692 -44.413 1.00 91.69 85 GLN A CA 1
ATOM 675 C C . GLN A 1 85 ? 25.177 2.591 -45.164 1.00 91.69 85 GLN A C 1
ATOM 677 O O . GLN A 1 85 ? 25.187 2.774 -46.383 1.00 91.69 85 GLN A O 1
ATOM 682 N N . MET A 1 86 ? 26.300 2.371 -44.473 1.00 93.44 86 MET A N 1
ATOM 683 C CA . MET A 1 86 ? 27.618 2.176 -45.082 1.00 93.44 86 MET A CA 1
ATOM 684 C C . MET A 1 86 ? 27.866 0.706 -45.424 1.00 93.44 86 MET A C 1
ATOM 686 O O . MET A 1 86 ? 27.364 -0.198 -44.764 1.00 93.44 86 MET A O 1
ATOM 690 N N . CYS A 1 87 ? 28.687 0.480 -46.441 1.00 93.25 87 CYS A N 1
ATOM 691 C CA . CYS A 1 87 ? 29.194 -0.839 -46.814 1.00 93.25 87 CYS A CA 1
ATOM 692 C C . CYS A 1 87 ? 30.602 -1.063 -46.240 1.00 93.25 87 CYS A C 1
ATOM 694 O O . CYS A 1 87 ? 31.368 -0.111 -46.083 1.00 93.25 87 CYS A O 1
ATOM 696 N N . CYS A 1 88 ? 30.989 -2.306 -45.950 1.00 93.56 88 CYS A N 1
ATOM 697 C CA . CYS A 1 88 ? 32.347 -2.603 -45.482 1.00 93.56 88 CYS A CA 1
ATOM 698 C C . CYS A 1 88 ? 33.396 -2.142 -46.514 1.00 93.56 88 CYS A C 1
ATOM 700 O O . CYS A 1 88 ? 33.286 -2.442 -47.698 1.00 93.56 88 CYS A O 1
ATOM 702 N N . GLY A 1 89 ? 34.411 -1.394 -46.090 1.00 92.94 89 GLY A N 1
ATOM 703 C CA . GLY A 1 89 ? 35.393 -0.741 -46.963 1.00 92.94 89 GLY A CA 1
ATOM 704 C C . GLY A 1 89 ? 34.956 0.618 -47.530 1.00 92.94 89 GLY A C 1
ATOM 705 O O . GLY A 1 89 ? 35.729 1.240 -48.255 1.00 92.94 89 GLY A O 1
ATOM 706 N N . GLU A 1 90 ? 33.744 1.102 -47.228 1.00 94.75 90 GLU A N 1
ATOM 707 C CA . GLU A 1 90 ? 33.264 2.413 -47.681 1.00 94.75 90 GLU A CA 1
ATOM 708 C C . GLU A 1 90 ? 33.984 3.556 -46.953 1.00 94.75 90 GLU A C 1
ATOM 710 O O . GLU A 1 90 ? 34.176 3.534 -45.733 1.00 94.75 90 GLU A O 1
ATOM 715 N N . THR A 1 91 ? 34.314 4.608 -47.703 1.00 95.56 91 THR A N 1
ATOM 716 C CA . THR A 1 91 ? 34.718 5.906 -47.156 1.00 95.56 91 THR A CA 1
ATOM 717 C C . THR A 1 91 ? 33.703 6.965 -47.563 1.00 95.56 91 THR A C 1
ATOM 719 O O . THR A 1 91 ? 33.393 7.105 -48.752 1.00 95.56 91 THR A O 1
ATOM 722 N N . CYS A 1 92 ? 33.187 7.738 -46.608 1.00 94.88 92 CYS A N 1
ATOM 723 C CA . CYS A 1 92 ? 32.209 8.790 -46.880 1.00 94.88 92 CYS A CA 1
ATOM 724 C C . CYS A 1 92 ? 32.450 10.058 -46.056 1.00 94.88 92 CYS A C 1
ATOM 726 O O . CYS A 1 92 ? 32.946 10.001 -44.933 1.00 94.88 92 CYS A O 1
ATOM 728 N N . LEU A 1 93 ? 32.028 11.198 -46.601 1.00 95.56 93 LEU A N 1
ATOM 729 C CA . LEU A 1 93 ? 31.864 12.437 -45.848 1.00 95.56 93 LEU A CA 1
ATOM 730 C C . LEU A 1 93 ? 30.453 12.462 -45.254 1.00 95.56 93 LEU A C 1
ATOM 732 O O . LEU A 1 93 ? 29.473 12.438 -46.000 1.00 95.56 93 LEU A O 1
ATOM 736 N N . ALA A 1 94 ? 30.353 12.522 -43.935 1.00 94.56 94 ALA A N 1
ATOM 737 C CA . ALA A 1 94 ? 29.103 12.566 -43.194 1.00 94.56 94 ALA A CA 1
ATOM 738 C C . ALA A 1 94 ? 28.844 13.964 -42.629 1.00 94.56 94 ALA A C 1
ATOM 740 O O . ALA A 1 94 ? 29.770 14.641 -42.176 1.00 94.56 94 ALA A O 1
ATOM 741 N N . ARG A 1 95 ? 27.574 14.376 -42.625 1.00 93.75 95 ARG A N 1
ATOM 742 C CA . ARG A 1 95 ? 27.124 15.664 -42.096 1.00 93.75 95 ARG A CA 1
ATOM 743 C C . ARG A 1 95 ? 25.840 15.486 -41.286 1.00 93.75 95 ARG A C 1
ATOM 745 O O . ARG A 1 95 ? 24.873 14.903 -41.768 1.00 93.75 95 ARG A O 1
ATOM 752 N N . ILE A 1 96 ? 25.836 15.999 -40.058 1.00 92.00 96 ILE A N 1
ATOM 753 C CA . ILE A 1 96 ? 24.704 15.972 -39.127 1.00 92.00 96 ILE A CA 1
ATOM 754 C C . ILE A 1 96 ? 24.376 17.410 -38.730 1.00 92.00 96 ILE A C 1
ATOM 756 O O . ILE A 1 96 ? 25.213 18.103 -38.154 1.00 92.00 96 ILE A O 1
ATOM 760 N N . VAL A 1 97 ? 23.153 17.847 -39.017 1.00 90.81 97 VAL A N 1
ATOM 761 C CA . VAL A 1 97 ? 22.668 19.204 -38.745 1.00 90.81 97 VAL A CA 1
ATOM 762 C C . VAL A 1 97 ? 21.490 19.134 -37.783 1.00 90.81 97 VAL A C 1
ATOM 764 O O . VAL A 1 97 ? 20.484 18.492 -38.082 1.00 90.81 97 VAL A O 1
ATOM 767 N N . TYR A 1 98 ? 21.591 19.833 -36.655 1.00 89.06 98 TYR A N 1
ATOM 768 C CA . TYR A 1 98 ? 20.516 19.995 -35.677 1.00 89.06 98 TYR A CA 1
ATOM 769 C C . TYR A 1 98 ? 19.916 21.394 -35.782 1.00 89.06 98 TYR A C 1
ATOM 771 O O . TYR A 1 98 ? 20.647 22.380 -35.905 1.00 89.06 98 TYR A O 1
ATOM 779 N N . LYS A 1 99 ? 18.585 21.480 -35.726 1.00 88.38 99 LYS A N 1
ATOM 780 C CA . LYS A 1 99 ? 17.820 22.719 -35.905 1.00 88.38 99 LYS A CA 1
ATOM 781 C C . LYS A 1 99 ? 16.931 22.984 -34.688 1.00 88.38 99 LYS A C 1
ATOM 783 O O . LYS A 1 99 ? 16.382 22.049 -34.106 1.00 88.38 99 LYS A O 1
ATOM 788 N N . ASN A 1 100 ? 16.777 24.249 -34.296 1.00 84.38 100 ASN A N 1
ATOM 789 C CA . ASN A 1 100 ? 15.787 24.642 -33.288 1.00 84.38 100 ASN A CA 1
ATOM 790 C C . ASN A 1 100 ? 14.365 24.704 -33.884 1.00 84.38 100 ASN A C 1
ATOM 792 O O . ASN A 1 100 ? 14.148 24.469 -35.073 1.00 84.38 100 ASN A O 1
ATOM 796 N N . GLN A 1 101 ? 13.382 25.066 -33.054 1.00 83.69 101 GLN A N 1
ATOM 797 C CA . GLN A 1 101 ? 11.981 25.218 -33.474 1.00 83.69 101 GLN A CA 1
ATOM 798 C C . GLN A 1 101 ? 11.781 26.293 -34.559 1.00 83.69 101 GLN A C 1
ATOM 800 O O . GLN A 1 101 ? 10.834 26.202 -35.335 1.00 83.69 101 GLN A O 1
ATOM 805 N N . ASN A 1 102 ? 12.693 27.264 -34.657 1.00 84.31 102 ASN A N 1
ATOM 806 C CA . ASN A 1 102 ? 12.686 28.318 -35.672 1.00 84.31 102 ASN A CA 1
ATOM 807 C C . ASN A 1 102 ? 13.437 27.914 -36.956 1.00 84.31 102 ASN A C 1
ATOM 809 O O . ASN A 1 102 ? 13.641 28.752 -37.831 1.00 84.31 102 ASN A O 1
ATOM 813 N N . CYS A 1 103 ? 13.842 26.642 -37.083 1.00 81.44 103 CYS A N 1
ATOM 814 C CA . CYS A 1 103 ? 14.649 26.108 -38.187 1.00 81.44 103 CYS A CA 1
ATOM 815 C C . CYS A 1 103 ? 16.066 26.699 -38.301 1.00 81.44 103 CYS A C 1
ATOM 817 O O . CYS A 1 103 ? 16.714 26.549 -39.339 1.00 81.44 103 CYS A O 1
ATOM 819 N N . GLU A 1 104 ? 16.578 27.325 -37.245 1.00 85.25 104 GLU A N 1
ATOM 820 C CA . GLU A 1 104 ? 17.955 27.816 -37.187 1.00 85.25 104 GLU A CA 1
ATOM 821 C C . GLU A 1 104 ? 18.893 26.674 -36.790 1.00 85.25 104 GLU A C 1
ATOM 823 O O . GLU A 1 104 ? 18.560 25.855 -35.929 1.00 85.25 104 GLU A O 1
ATOM 828 N N . ILE A 1 105 ? 20.067 26.609 -37.423 1.00 85.75 105 ILE A N 1
ATOM 829 C CA . ILE A 1 105 ? 21.069 25.578 -37.136 1.00 85.75 105 ILE A CA 1
ATOM 830 C C . ILE A 1 105 ? 21.676 25.858 -35.763 1.00 85.75 105 ILE A C 1
ATOM 832 O O . ILE A 1 105 ? 22.302 26.895 -35.560 1.00 85.75 105 ILE A O 1
ATOM 836 N N . VAL A 1 106 ? 21.500 24.915 -34.840 1.00 85.06 106 VAL A N 1
ATOM 837 C CA . VAL A 1 106 ? 22.029 25.004 -33.471 1.00 85.06 106 VAL A CA 1
ATOM 838 C C . VAL A 1 106 ? 23.310 24.212 -33.273 1.00 85.06 106 VAL A C 1
ATOM 840 O O . VAL A 1 106 ? 24.086 24.534 -32.382 1.00 85.06 106 VAL A O 1
ATOM 843 N N . LYS A 1 107 ? 23.531 23.170 -34.078 1.00 86.31 107 LYS A N 1
ATOM 844 C CA . LYS A 1 107 ? 24.751 22.362 -34.038 1.00 86.31 107 LYS A CA 1
ATOM 845 C C . LYS A 1 107 ? 24.959 21.687 -35.380 1.00 86.31 107 LYS A C 1
ATOM 847 O O . LYS A 1 107 ? 24.029 21.095 -35.929 1.00 86.31 107 LYS A O 1
ATOM 852 N N . GLU A 1 108 ? 26.180 21.754 -35.888 1.00 89.44 108 GLU A N 1
ATOM 853 C CA . GLU A 1 108 ? 26.574 21.070 -37.113 1.00 89.44 108 GLU A CA 1
ATOM 854 C C . GLU A 1 108 ? 27.853 20.270 -36.875 1.00 89.44 108 GLU A C 1
ATOM 856 O O . GLU A 1 108 ? 28.863 20.812 -36.424 1.00 89.44 108 GLU A O 1
ATOM 861 N N . ILE A 1 109 ? 27.789 18.976 -37.189 1.00 90.00 109 ILE A N 1
ATOM 862 C CA . ILE A 1 109 ? 28.910 18.045 -37.090 1.00 90.00 109 ILE A CA 1
ATOM 863 C C . ILE A 1 109 ? 29.203 17.513 -38.486 1.00 90.00 109 ILE A C 1
ATOM 865 O O . ILE A 1 109 ? 28.300 17.012 -39.160 1.00 90.00 109 ILE A O 1
ATOM 869 N N . SER A 1 110 ? 30.462 17.576 -38.913 1.00 92.12 110 SER A N 1
ATOM 870 C CA . SER A 1 110 ? 30.900 16.917 -40.144 1.00 92.12 110 SER A CA 1
ATOM 871 C C . SER A 1 110 ? 32.189 16.139 -39.928 1.00 92.12 110 SER A C 1
ATOM 873 O O . SER A 1 110 ? 33.032 16.538 -39.128 1.00 92.12 110 SER A O 1
ATOM 875 N N . CYS A 1 111 ? 32.321 14.992 -40.587 1.00 93.38 111 CYS A N 1
ATOM 876 C CA . CYS A 1 111 ? 33.506 14.145 -40.475 1.00 93.38 111 CYS A CA 1
ATOM 877 C C . CYS A 1 111 ? 33.657 13.230 -41.689 1.00 93.38 111 CYS A C 1
ATOM 879 O O . CYS A 1 111 ? 32.689 12.934 -42.392 1.00 93.38 111 CYS A O 1
ATOM 881 N N . GLU A 1 112 ? 34.878 12.767 -41.921 1.00 95.62 112 GLU A N 1
ATOM 882 C CA . GLU A 1 112 ? 35.171 11.701 -42.870 1.00 95.62 112 GLU A CA 1
ATOM 883 C C . GLU A 1 112 ? 35.248 10.367 -42.122 1.00 95.62 112 GLU A C 1
ATOM 885 O O . GLU A 1 112 ? 35.983 10.240 -41.139 1.00 95.62 112 GLU A O 1
ATOM 890 N N . ILE A 1 113 ? 34.460 9.396 -42.583 1.00 95.81 113 ILE A N 1
ATOM 891 C CA . ILE A 1 113 ? 34.302 8.074 -41.977 1.00 95.81 113 ILE A CA 1
ATOM 892 C C . ILE A 1 113 ? 34.863 7.028 -42.933 1.00 95.81 113 ILE A C 1
ATOM 894 O O . ILE A 1 113 ? 34.414 6.940 -44.075 1.00 95.81 113 ILE A O 1
ATOM 898 N N . GLU A 1 114 ? 35.779 6.200 -42.446 1.00 96.50 114 GLU A N 1
ATOM 899 C CA . GLU A 1 114 ? 36.235 4.971 -43.098 1.00 96.50 114 GLU A CA 1
ATOM 900 C C . GLU A 1 114 ? 35.713 3.764 -42.307 1.00 96.50 114 GLU A C 1
ATOM 902 O O . GLU A 1 114 ? 36.069 3.588 -41.139 1.00 96.50 114 GLU A O 1
ATOM 907 N N . LEU A 1 115 ? 34.875 2.926 -42.928 1.00 95.81 115 LEU A N 1
ATOM 908 C CA . LEU A 1 115 ? 34.398 1.673 -42.338 1.00 95.81 115 LEU A CA 1
ATOM 909 C C . LEU A 1 115 ? 35.303 0.526 -42.792 1.00 95.81 115 LEU A C 1
ATOM 911 O O . LEU A 1 115 ? 35.184 0.060 -43.917 1.00 95.81 115 LEU A O 1
ATOM 915 N N . LYS A 1 116 ? 36.219 0.072 -41.935 1.00 94.75 116 LYS A N 1
ATOM 916 C CA . LYS A 1 116 ? 37.267 -0.888 -42.319 1.00 94.75 116 LYS A CA 1
ATOM 917 C C . LYS A 1 116 ? 36.788 -2.331 -42.322 1.00 94.75 116 LYS A C 1
ATOM 919 O O . LYS A 1 116 ? 37.040 -3.063 -43.271 1.00 94.75 116 LYS A O 1
ATOM 924 N N . GLU A 1 117 ? 36.150 -2.740 -41.233 1.00 93.81 117 GLU A N 1
ATOM 925 C CA . GLU A 1 117 ? 35.744 -4.125 -40.990 1.00 93.81 117 GLU A CA 1
ATOM 926 C C . GLU A 1 117 ? 34.383 -4.130 -40.285 1.00 93.81 117 GLU A C 1
ATOM 928 O O . GLU A 1 117 ? 34.117 -3.272 -39.436 1.00 93.81 117 GLU A O 1
ATOM 933 N N . VAL A 1 118 ? 33.542 -5.107 -40.622 1.00 93.69 118 VAL A N 1
ATOM 934 C CA . VAL A 1 118 ? 32.219 -5.331 -40.025 1.00 93.69 118 VAL A CA 1
ATOM 935 C C . VAL A 1 118 ? 32.101 -6.812 -39.688 1.00 93.69 118 VAL A C 1
ATOM 937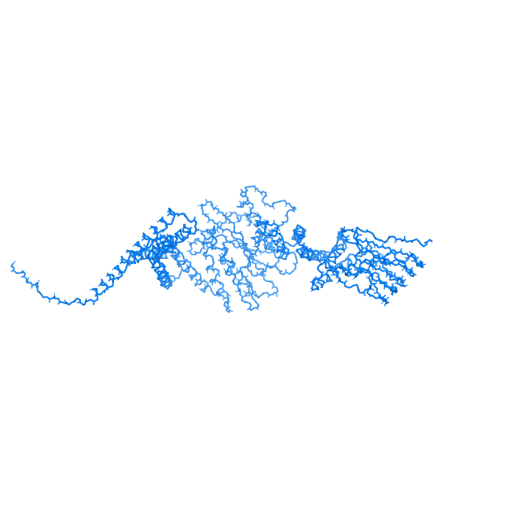 O O . VAL A 1 118 ? 32.437 -7.656 -40.517 1.00 93.69 118 VAL A O 1
ATOM 940 N N . THR A 1 119 ? 31.636 -7.147 -38.484 1.00 92.50 119 THR A N 1
ATOM 941 C CA . THR A 1 119 ? 31.271 -8.536 -38.173 1.00 92.50 119 THR A CA 1
ATOM 942 C C . THR A 1 119 ? 29.936 -8.895 -38.814 1.00 92.50 119 THR A C 1
ATOM 944 O O . THR A 1 119 ? 28.961 -8.151 -38.677 1.00 92.50 119 THR A O 1
ATOM 947 N N . GLU A 1 120 ? 29.890 -10.048 -39.481 1.00 79.69 120 GLU A N 1
ATOM 948 C CA . GLU A 1 120 ? 28.649 -10.613 -40.009 1.00 79.69 120 GLU A CA 1
ATOM 949 C C . GLU A 1 120 ? 27.710 -10.968 -38.852 1.00 79.69 120 GLU A C 1
ATOM 951 O O . GLU A 1 120 ? 28.022 -11.820 -38.022 1.00 79.69 120 GLU A O 1
ATOM 956 N N . GLU A 1 121 ? 26.562 -10.298 -38.802 1.00 84.75 121 GLU A N 1
ATOM 957 C CA . GLU A 1 121 ? 25.493 -10.550 -37.839 1.00 84.75 121 GLU A CA 1
ATOM 958 C C . GLU A 1 121 ? 24.178 -10.808 -38.575 1.00 84.75 121 GLU A C 1
ATOM 960 O O . GLU A 1 121 ? 23.978 -10.373 -39.711 1.00 84.75 121 GLU A O 1
ATOM 965 N N . GLN A 1 122 ? 23.275 -11.533 -37.918 1.00 82.19 122 GLN A N 1
ATOM 966 C CA . GLN A 1 122 ? 21.948 -11.836 -38.452 1.00 82.19 122 GLN A CA 1
ATOM 967 C C . GLN A 1 122 ? 20.982 -10.669 -38.242 1.00 82.19 122 GLN A C 1
ATOM 969 O O . GLN A 1 122 ? 21.086 -9.924 -37.264 1.00 82.19 122 GLN A O 1
ATOM 974 N N . LEU A 1 123 ? 19.981 -10.563 -39.120 1.00 86.56 123 LEU A N 1
ATOM 975 C CA . LEU A 1 123 ? 18.864 -9.644 -38.927 1.00 86.56 123 LEU A CA 1
ATOM 976 C C . LEU A 1 123 ? 18.126 -9.978 -37.630 1.00 86.56 123 LEU A C 1
ATOM 978 O O . LEU A 1 123 ? 17.940 -11.145 -37.296 1.00 86.56 123 LEU A O 1
ATOM 982 N N . VAL A 1 124 ? 17.631 -8.951 -36.936 1.00 86.50 124 VAL A N 1
ATOM 983 C CA . VAL A 1 124 ? 16.866 -9.119 -35.685 1.00 86.50 124 VAL A CA 1
ATOM 984 C C . VAL A 1 124 ? 15.632 -10.012 -35.877 1.00 86.50 124 VAL A C 1
ATOM 986 O O . VAL A 1 124 ? 15.223 -10.692 -34.943 1.00 86.50 124 VAL A O 1
ATOM 989 N N . SER A 1 125 ? 15.053 -10.045 -37.084 1.00 86.75 125 SER A N 1
ATOM 990 C CA . SER A 1 125 ? 13.935 -10.936 -37.433 1.00 86.75 125 SER A CA 1
ATOM 991 C C . SER A 1 125 ? 14.280 -12.419 -37.346 1.00 86.75 125 SER A C 1
ATOM 993 O O . SER A 1 125 ? 13.384 -13.235 -37.161 1.00 86.75 125 SER A O 1
ATOM 995 N N . ASP A 1 126 ? 15.560 -12.752 -37.491 1.00 88.69 126 ASP A N 1
ATOM 996 C CA . ASP A 1 126 ? 16.052 -14.124 -37.570 1.00 88.69 126 ASP A CA 1
ATOM 997 C C . ASP A 1 126 ? 16.627 -14.587 -36.219 1.00 88.69 126 ASP A C 1
ATOM 999 O O . ASP A 1 126 ? 17.147 -15.696 -36.098 1.00 88.69 126 ASP A O 1
ATOM 1003 N N . TRP A 1 127 ? 16.561 -13.735 -35.189 1.00 91.12 127 TRP A N 1
ATOM 1004 C CA . TRP A 1 127 ? 17.072 -14.046 -33.859 1.00 91.12 127 TRP A CA 1
ATOM 1005 C C . TRP A 1 127 ? 16.163 -15.032 -33.123 1.00 91.12 127 TRP A C 1
ATOM 1007 O O . TRP A 1 127 ? 14.937 -14.948 -33.180 1.00 91.12 127 TRP A O 1
ATOM 1017 N N . SER A 1 128 ? 16.774 -15.938 -32.355 1.00 91.25 128 SER A N 1
ATOM 1018 C CA . SER A 1 128 ? 16.035 -16.815 -31.446 1.00 91.25 128 SER A CA 1
ATOM 1019 C C . SER A 1 128 ? 15.400 -16.022 -30.300 1.00 91.25 128 SER A C 1
ATOM 1021 O O . SER A 1 128 ? 15.909 -14.975 -29.887 1.00 91.25 128 SER A O 1
ATOM 1023 N N . TRP A 1 129 ? 14.324 -16.559 -29.717 1.00 90.81 129 TRP A N 1
ATOM 1024 C CA . TRP A 1 129 ? 13.673 -15.939 -28.559 1.00 90.81 129 TRP A CA 1
ATOM 1025 C C . TRP A 1 129 ? 14.643 -15.748 -27.382 1.00 90.81 129 TRP A C 1
ATOM 1027 O O . TRP A 1 129 ? 14.566 -14.738 -26.684 1.00 90.81 129 TRP A O 1
ATOM 1037 N N . THR A 1 130 ? 15.596 -16.669 -27.190 1.00 92.19 130 THR A N 1
ATOM 1038 C CA . THR A 1 130 ? 16.624 -16.578 -26.144 1.00 92.19 130 THR A CA 1
ATOM 1039 C C . THR A 1 130 ? 17.535 -15.375 -26.374 1.00 92.19 130 THR A C 1
ATOM 1041 O O . THR A 1 130 ? 17.750 -14.590 -25.454 1.00 92.19 130 THR A O 1
ATOM 1044 N N . ARG A 1 131 ? 17.994 -15.162 -27.617 1.00 92.31 131 ARG A N 1
ATOM 1045 C CA . ARG A 1 131 ? 18.827 -14.003 -27.970 1.00 92.31 131 ARG A CA 1
ATOM 1046 C C . ARG A 1 131 ? 18.058 -12.692 -27.800 1.00 92.31 131 ARG A C 1
ATOM 1048 O O . ARG A 1 131 ? 18.581 -11.742 -27.225 1.00 92.31 131 ARG A O 1
ATOM 1055 N N . LEU A 1 132 ? 16.796 -12.646 -28.237 1.00 93.94 132 LEU A N 1
ATOM 1056 C CA . LEU A 1 132 ? 15.917 -11.485 -28.037 1.00 93.94 132 LEU A CA 1
ATOM 1057 C C . LEU A 1 132 ? 15.722 -11.167 -26.545 1.00 93.94 132 LEU A C 1
ATOM 1059 O O . LEU A 1 132 ? 15.757 -10.000 -26.146 1.00 93.94 132 LEU A O 1
ATOM 1063 N N . PHE A 1 133 ? 15.543 -12.194 -25.713 1.00 94.56 133 PHE A N 1
ATOM 1064 C CA . PHE A 1 133 ? 15.396 -12.045 -24.268 1.00 94.56 133 PHE A CA 1
ATOM 1065 C C . PHE A 1 133 ? 16.681 -11.531 -23.601 1.00 94.56 133 PHE A C 1
ATOM 1067 O O . PHE A 1 133 ? 16.621 -10.591 -22.804 1.00 94.56 133 PHE A O 1
ATOM 1074 N N . GLU A 1 134 ? 17.844 -12.083 -23.954 1.00 94.88 134 GLU A N 1
ATOM 1075 C CA . GLU A 1 134 ? 19.150 -11.634 -23.454 1.00 94.88 134 GLU A CA 1
ATOM 1076 C C . GLU A 1 134 ? 19.435 -10.175 -23.841 1.00 94.88 134 GLU A C 1
ATOM 1078 O O . GLU A 1 134 ? 19.797 -9.366 -22.980 1.00 94.88 134 GLU A O 1
ATOM 1083 N N . ALA A 1 135 ? 19.171 -9.797 -25.096 1.00 94.50 135 ALA A N 1
ATOM 1084 C CA . ALA A 1 135 ? 19.298 -8.418 -25.565 1.00 94.50 135 ALA A CA 1
ATOM 1085 C C . ALA A 1 135 ? 18.349 -7.466 -24.810 1.00 94.50 135 ALA A C 1
ATOM 1087 O O . ALA A 1 135 ? 18.742 -6.374 -24.380 1.00 94.50 135 ALA A O 1
ATOM 1088 N N . ALA A 1 136 ? 17.100 -7.883 -24.571 1.00 96.31 136 ALA A N 1
ATOM 1089 C CA . ALA A 1 136 ? 16.155 -7.118 -23.760 1.00 96.31 136 ALA A CA 1
ATOM 1090 C C . ALA A 1 136 ? 16.659 -6.925 -22.319 1.00 96.31 136 ALA A C 1
ATOM 1092 O O . ALA A 1 136 ? 16.577 -5.818 -21.773 1.00 96.31 136 ALA A O 1
ATOM 1093 N N . ALA A 1 137 ? 17.203 -7.977 -21.702 1.00 96.38 137 ALA A N 1
ATOM 1094 C CA . ALA A 1 137 ? 17.754 -7.923 -20.354 1.00 96.38 137 ALA A CA 1
ATOM 1095 C C . ALA A 1 137 ? 18.969 -6.983 -20.273 1.00 96.38 137 ALA A C 1
ATOM 1097 O O . ALA A 1 137 ? 19.018 -6.139 -19.372 1.00 96.38 137 ALA A O 1
ATOM 1098 N N . HIS A 1 138 ? 19.885 -7.059 -21.244 1.00 96.06 138 HIS A N 1
ATOM 1099 C CA . HIS A 1 138 ? 21.055 -6.180 -21.364 1.00 96.06 138 HIS A CA 1
ATOM 1100 C C . HIS A 1 138 ? 20.659 -4.703 -21.448 1.00 96.06 138 HIS A C 1
ATOM 1102 O O . HIS A 1 138 ? 21.080 -3.880 -20.628 1.00 96.06 138 HIS A O 1
ATOM 1108 N N . HIS A 1 139 ? 19.763 -4.350 -22.373 1.00 96.00 139 HIS A N 1
ATOM 1109 C CA . 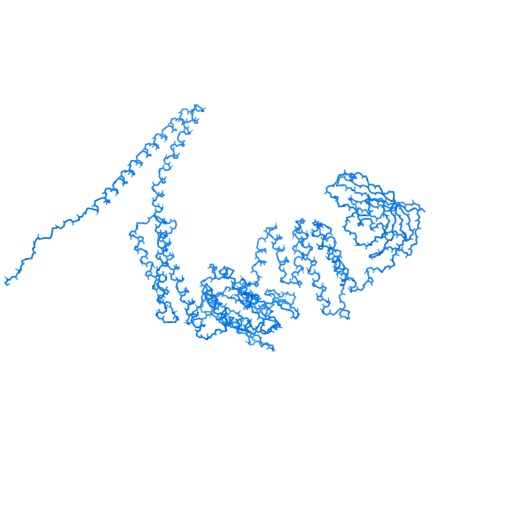HIS A 1 139 ? 19.309 -2.965 -22.509 1.00 96.00 139 HIS A CA 1
ATOM 1110 C C . HIS A 1 139 ? 18.514 -2.473 -21.297 1.00 96.00 139 HIS A C 1
ATOM 1112 O O . HIS A 1 139 ? 18.580 -1.285 -20.964 1.00 96.00 139 HIS A O 1
ATOM 1118 N N . LYS A 1 140 ? 17.790 -3.362 -20.606 1.00 96.81 140 LYS A N 1
ATOM 1119 C CA . LYS A 1 140 ? 17.150 -3.031 -19.330 1.00 96.81 140 LYS A CA 1
ATOM 1120 C C . LYS A 1 140 ? 18.193 -2.669 -18.273 1.00 96.81 140 LYS A C 1
ATOM 1122 O O . LYS A 1 140 ? 18.024 -1.647 -17.615 1.00 96.81 140 LYS A O 1
ATOM 1127 N N . GLU A 1 141 ? 19.261 -3.449 -18.115 1.00 96.75 141 GLU A N 1
ATOM 1128 C CA . GLU A 1 141 ? 20.327 -3.137 -17.150 1.00 96.75 141 GLU A CA 1
ATOM 1129 C C . GLU A 1 141 ? 21.039 -1.824 -17.492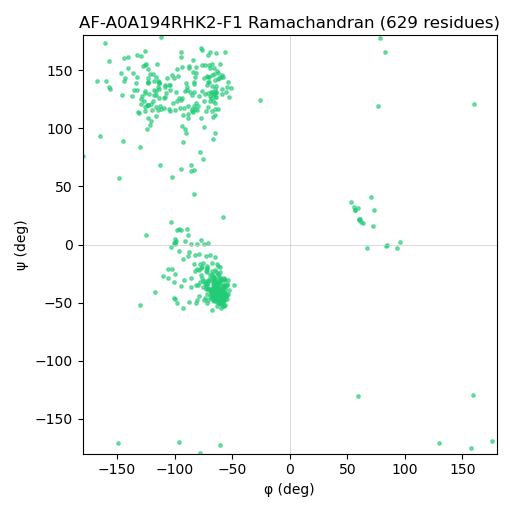 1.00 96.75 141 GLU A C 1
ATOM 1131 O O . GLU A 1 141 ? 21.209 -0.962 -16.623 1.00 96.75 141 GLU A O 1
ATOM 1136 N N . ARG A 1 142 ? 21.356 -1.590 -18.774 1.00 94.88 142 ARG A N 1
ATOM 1137 C CA . ARG A 1 142 ? 21.938 -0.305 -19.193 1.00 94.88 142 ARG A CA 1
ATOM 1138 C C . ARG A 1 142 ? 20.995 0.866 -18.918 1.00 94.88 142 ARG A C 1
ATOM 1140 O O . ARG A 1 142 ? 21.443 1.914 -18.455 1.00 94.88 142 ARG A O 1
ATOM 1147 N N . GLY A 1 143 ? 19.692 0.690 -19.145 1.00 94.75 143 GLY A N 1
ATOM 1148 C CA . GLY A 1 143 ? 18.675 1.680 -18.796 1.00 94.75 143 GLY A CA 1
ATOM 1149 C C . GLY A 1 143 ? 18.666 2.017 -17.301 1.00 94.75 143 GLY A C 1
ATOM 1150 O O . GLY A 1 143 ? 18.585 3.189 -16.942 1.00 94.75 143 GLY A O 1
ATOM 1151 N N . VAL A 1 144 ? 18.818 1.022 -16.420 1.00 93.44 144 VAL A N 1
ATOM 1152 C CA . VAL A 1 144 ? 18.911 1.241 -14.964 1.00 93.44 144 VAL A CA 1
ATOM 1153 C C . VAL A 1 144 ? 20.165 2.041 -14.599 1.00 93.44 144 VAL A C 1
ATOM 1155 O O . VAL A 1 144 ? 20.064 2.991 -13.822 1.00 93.44 144 VAL A O 1
ATOM 1158 N N . ALA A 1 145 ? 21.319 1.726 -15.193 1.00 94.31 145 ALA A N 1
ATOM 1159 C CA . ALA A 1 145 ? 22.547 2.499 -14.987 1.00 94.31 145 ALA A CA 1
ATOM 1160 C C . ALA A 1 145 ? 22.381 3.970 -15.425 1.00 94.31 145 ALA A C 1
ATOM 1162 O O . ALA A 1 145 ? 22.759 4.885 -14.696 1.00 94.31 145 ALA A O 1
ATOM 1163 N N . LEU A 1 146 ? 21.725 4.221 -16.564 1.00 91.81 146 LEU A N 1
ATOM 1164 C CA . LEU A 1 146 ? 21.453 5.580 -17.051 1.00 91.81 146 LEU A CA 1
ATOM 1165 C C . LEU A 1 146 ? 20.531 6.384 -16.119 1.00 91.81 146 LEU A C 1
ATOM 1167 O O . LEU A 1 146 ? 20.706 7.596 -15.989 1.00 91.81 146 LEU A O 1
ATOM 1171 N N . ILE A 1 147 ? 19.581 5.736 -15.433 1.00 90.75 147 ILE A N 1
ATOM 1172 C CA . ILE A 1 147 ? 18.771 6.397 -14.394 1.00 90.75 147 ILE A CA 1
ATOM 1173 C C . ILE A 1 147 ? 19.651 6.866 -13.231 1.00 90.75 147 ILE A C 1
ATOM 1175 O O . ILE A 1 147 ? 19.478 7.987 -12.755 1.00 90.75 147 ILE A O 1
ATOM 1179 N N . GLN A 1 148 ? 20.622 6.054 -12.803 1.00 89.88 148 GLN A N 1
ATOM 1180 C CA . GLN A 1 148 ? 21.569 6.431 -11.744 1.00 89.88 148 GLN A CA 1
ATOM 1181 C C . GLN A 1 148 ? 22.472 7.598 -12.175 1.00 89.88 148 GLN A C 1
ATOM 1183 O O . GLN A 1 148 ? 22.750 8.491 -11.377 1.00 89.88 148 GLN A O 1
ATOM 1188 N N . GLU A 1 149 ? 22.845 7.646 -13.458 1.00 88.88 149 GLU A N 1
ATOM 1189 C CA . GLU A 1 149 ? 23.552 8.770 -14.091 1.00 88.88 149 GLU A CA 1
ATOM 1190 C C . GLU A 1 149 ? 22.661 10.024 -14.281 1.00 88.88 149 GLU A C 1
ATOM 1192 O O . GLU A 1 149 ? 23.120 11.025 -14.826 1.00 88.88 149 GLU A O 1
ATOM 1197 N N . LYS A 1 150 ? 21.387 9.999 -13.851 1.00 88.06 150 LYS A N 1
ATOM 1198 C CA . LYS A 1 150 ? 20.368 11.054 -14.054 1.00 88.06 150 LYS A CA 1
ATOM 1199 C C . LYS A 1 150 ? 20.029 11.339 -15.525 1.00 88.06 150 LYS A C 1
ATOM 1201 O O . LYS A 1 150 ? 19.434 12.367 -15.847 1.00 88.06 150 LYS A O 1
ATOM 1206 N N . ARG A 1 151 ? 20.332 10.410 -16.432 1.00 88.06 151 ARG A N 1
ATOM 1207 C CA . ARG A 1 151 ? 20.075 10.514 -17.878 1.00 88.06 151 ARG A CA 1
ATOM 1208 C C . ARG A 1 151 ? 18.751 9.853 -18.256 1.00 88.06 151 ARG A C 1
ATOM 1210 O O . ARG A 1 151 ? 18.704 8.864 -18.988 1.00 88.06 151 ARG A O 1
ATOM 1217 N N . VAL A 1 152 ? 17.651 10.415 -17.755 1.00 89.69 152 VAL A N 1
ATOM 1218 C CA . VAL A 1 152 ? 16.311 9.799 -17.836 1.00 89.69 152 VAL A CA 1
ATOM 1219 C C . VAL A 1 152 ? 15.835 9.582 -19.279 1.00 89.69 152 VAL A C 1
ATOM 1221 O O . VAL A 1 152 ? 15.265 8.537 -19.587 1.00 89.69 152 VAL A O 1
ATOM 1224 N N . LEU A 1 153 ? 16.108 10.518 -20.194 1.00 90.38 153 LEU A N 1
ATOM 1225 C CA . LEU A 1 153 ? 15.713 10.389 -21.605 1.00 90.38 153 LEU A CA 1
ATOM 1226 C C . LEU A 1 153 ? 16.426 9.234 -22.318 1.00 90.38 153 LEU A C 1
ATOM 1228 O O . LEU A 1 153 ? 15.815 8.509 -23.107 1.00 90.38 153 LEU A O 1
ATOM 1232 N N . ASP A 1 154 ? 17.708 9.034 -22.029 1.00 90.31 154 ASP A N 1
ATOM 1233 C CA . ASP A 1 154 ? 18.478 7.946 -22.627 1.00 90.31 154 ASP A CA 1
ATOM 1234 C C . ASP A 1 154 ? 18.061 6.597 -22.034 1.00 90.31 154 ASP A C 1
ATOM 1236 O O . ASP A 1 154 ? 17.899 5.627 -22.780 1.00 90.31 154 ASP A O 1
ATOM 1240 N N . ALA A 1 155 ? 17.779 6.561 -20.727 1.00 94.19 155 ALA A N 1
ATOM 1241 C CA . ALA A 1 155 ? 17.202 5.399 -20.062 1.00 94.19 155 ALA A CA 1
ATOM 1242 C C . ALA A 1 155 ? 15.849 5.008 -20.673 1.00 94.19 155 ALA A C 1
ATOM 1244 O O . ALA A 1 155 ? 15.655 3.850 -21.041 1.00 94.19 155 ALA A O 1
ATOM 1245 N N . PHE A 1 156 ? 14.943 5.973 -20.871 1.00 95.19 156 PHE A N 1
ATOM 1246 C CA . PHE A 1 156 ? 13.647 5.747 -21.517 1.00 95.19 156 PHE A CA 1
ATOM 1247 C C . PHE A 1 156 ? 13.800 5.096 -22.898 1.00 95.19 156 PHE A C 1
ATOM 1249 O O . PHE A 1 156 ? 13.101 4.133 -23.221 1.00 95.19 156 PHE A O 1
ATOM 1256 N N . ARG A 1 157 ? 14.755 5.573 -23.707 1.00 92.56 157 ARG A N 1
ATOM 1257 C CA . ARG A 1 157 ? 15.052 4.998 -25.029 1.00 92.56 157 ARG A CA 1
ATOM 1258 C C . ARG A 1 157 ? 15.586 3.567 -24.930 1.00 92.56 157 ARG A C 1
ATOM 1260 O O . ARG A 1 157 ? 15.160 2.726 -25.718 1.00 92.56 157 ARG A O 1
ATOM 1267 N N . ARG A 1 158 ? 16.476 3.273 -23.972 1.00 94.69 158 ARG A N 1
ATOM 1268 C CA . ARG A 1 158 ? 16.992 1.910 -23.739 1.00 94.69 158 ARG A CA 1
ATOM 1269 C C . ARG A 1 158 ? 15.894 0.956 -23.269 1.00 94.69 158 ARG A C 1
ATOM 1271 O O . ARG A 1 158 ? 15.764 -0.121 -23.838 1.00 94.69 158 ARG A O 1
ATOM 1278 N N . PHE A 1 159 ? 15.041 1.368 -22.330 1.00 97.12 159 PHE A N 1
ATOM 1279 C CA . PHE A 1 159 ? 13.885 0.565 -21.915 1.00 97.12 159 PHE A CA 1
ATOM 1280 C C . PHE A 1 159 ? 12.896 0.336 -23.062 1.00 97.12 159 PHE A C 1
ATOM 1282 O O . PHE A 1 159 ? 12.397 -0.772 -23.230 1.00 97.12 159 PHE A O 1
ATOM 1289 N N . SER A 1 160 ? 12.651 1.354 -23.891 1.00 96.12 160 SER A N 1
ATOM 1290 C CA . SER A 1 160 ? 11.789 1.223 -25.071 1.00 96.12 160 SER A CA 1
ATOM 1291 C C . SER A 1 160 ? 12.371 0.243 -26.092 1.00 96.12 160 SER A C 1
ATOM 1293 O O . SER A 1 160 ? 11.631 -0.527 -26.697 1.00 96.12 160 SER A O 1
ATOM 1295 N N . LYS A 1 161 ? 13.698 0.245 -26.273 1.00 94.69 161 LYS A N 1
ATOM 1296 C CA . LYS A 1 161 ? 14.403 -0.719 -27.127 1.00 94.69 161 LYS A CA 1
ATOM 1297 C C . LYS A 1 161 ? 14.304 -2.141 -26.569 1.00 94.69 161 LYS A C 1
ATOM 1299 O O . LYS A 1 161 ? 13.885 -3.032 -27.296 1.00 94.69 161 LYS A O 1
ATOM 1304 N N . ALA A 1 162 ? 14.574 -2.325 -25.276 1.00 96.75 162 ALA A N 1
ATOM 1305 C CA . ALA A 1 162 ? 14.388 -3.603 -24.587 1.00 96.75 162 ALA A CA 1
ATOM 1306 C C . ALA A 1 162 ? 12.962 -4.151 -24.765 1.00 96.75 162 ALA A C 1
ATOM 1308 O O . ALA A 1 162 ? 12.767 -5.329 -25.046 1.00 96.75 162 ALA A O 1
ATOM 1309 N N . PHE A 1 163 ? 11.959 -3.277 -24.662 1.00 95.19 163 PHE A N 1
ATOM 1310 C CA . PHE A 1 163 ? 10.562 -3.660 -24.830 1.00 95.19 163 PHE A CA 1
ATOM 1311 C C . PHE A 1 163 ? 10.245 -4.132 -26.256 1.00 95.19 163 PHE A C 1
ATOM 1313 O O . PHE A 1 163 ? 9.499 -5.092 -26.421 1.00 95.19 163 PHE A O 1
ATOM 1320 N N . LYS A 1 164 ? 10.837 -3.512 -27.287 1.00 94.44 164 LYS A N 1
ATOM 1321 C CA . LYS A 1 164 ? 10.670 -3.953 -28.684 1.00 94.44 164 LYS A CA 1
ATOM 1322 C C . LYS A 1 164 ? 11.192 -5.370 -28.914 1.00 94.44 164 LYS A C 1
ATOM 1324 O O . LYS A 1 164 ? 10.539 -6.118 -29.631 1.00 94.44 164 LYS A O 1
ATOM 1329 N N . PHE A 1 165 ? 12.307 -5.744 -28.286 1.00 94.75 165 PHE A N 1
ATOM 1330 C CA . PHE A 1 165 ? 12.811 -7.117 -28.362 1.00 94.75 165 PHE A CA 1
ATOM 1331 C C . PHE A 1 165 ? 11.839 -8.116 -27.732 1.00 94.75 165 PHE A C 1
ATOM 1333 O O . PHE A 1 165 ? 11.571 -9.147 -28.335 1.00 94.75 165 PHE A O 1
ATOM 1340 N N . LEU A 1 166 ? 11.229 -7.788 -26.586 1.00 92.69 166 LEU A N 1
ATOM 1341 C CA . LEU A 1 166 ? 10.209 -8.660 -25.988 1.00 92.69 166 LEU A CA 1
ATOM 1342 C C . LEU A 1 166 ? 8.944 -8.779 -26.840 1.00 92.69 166 LEU A C 1
ATOM 1344 O O . LEU A 1 166 ? 8.368 -9.856 -26.917 1.00 92.69 166 LEU A O 1
ATOM 1348 N N . VAL A 1 167 ? 8.508 -7.693 -27.484 1.00 90.94 167 VAL A N 1
ATOM 1349 C CA . VAL A 1 167 ? 7.358 -7.734 -28.404 1.00 90.94 167 VAL A CA 1
ATOM 1350 C C . VAL A 1 167 ? 7.655 -8.619 -29.615 1.00 90.94 167 VAL A C 1
ATOM 1352 O O . VAL A 1 167 ? 6.753 -9.294 -30.093 1.00 90.94 167 VAL A O 1
ATOM 1355 N N . ALA A 1 168 ? 8.905 -8.666 -30.083 1.00 90.44 168 ALA A N 1
ATOM 1356 C CA . ALA A 1 168 ? 9.303 -9.520 -31.203 1.00 90.44 168 ALA A CA 1
ATOM 1357 C C . ALA A 1 168 ? 9.248 -11.028 -30.882 1.00 90.44 168 ALA A C 1
ATOM 1359 O O . ALA A 1 168 ? 9.252 -11.834 -31.803 1.00 90.44 168 ALA A O 1
ATOM 1360 N N . ILE A 1 169 ? 9.174 -11.408 -29.599 1.00 88.88 169 ILE A N 1
ATOM 1361 C CA . ILE A 1 169 ? 8.974 -12.802 -29.167 1.00 88.88 169 ILE A CA 1
ATOM 1362 C C . ILE A 1 169 ? 7.502 -13.236 -29.351 1.00 88.88 169 ILE A C 1
ATOM 1364 O O . ILE A 1 169 ? 7.207 -14.427 -29.390 1.00 88.88 169 ILE A O 1
ATOM 1368 N N . GLU A 1 170 ? 6.554 -12.296 -29.460 1.00 80.81 170 GLU A N 1
ATOM 1369 C CA . GLU A 1 170 ? 5.125 -12.593 -29.617 1.00 80.81 170 GLU A CA 1
ATOM 1370 C C . GLU A 1 170 ? 4.756 -12.738 -31.116 1.00 80.81 170 GLU A C 1
ATOM 1372 O O . GLU A 1 170 ? 5.107 -11.861 -31.909 1.00 80.81 170 GLU A O 1
ATOM 1377 N N . PRO A 1 171 ? 4.011 -13.786 -31.537 1.00 77.00 171 PRO A N 1
ATOM 1378 C CA . PRO A 1 171 ? 3.295 -14.772 -30.723 1.00 77.00 171 PRO A CA 1
ATOM 1379 C C . PRO A 1 171 ? 4.172 -15.933 -30.224 1.00 77.00 171 PRO A C 1
ATOM 1381 O O . PRO A 1 171 ? 4.958 -16.512 -30.965 1.00 77.00 171 PRO A O 1
ATOM 1384 N N . VAL A 1 172 ? 3.964 -16.314 -28.961 1.00 77.31 172 VAL A N 1
ATOM 1385 C CA . VAL A 1 172 ? 4.680 -17.410 -28.290 1.00 77.31 172 VAL A CA 1
ATOM 1386 C C . VAL A 1 172 ? 4.268 -18.756 -28.891 1.00 77.31 172 VAL A C 1
ATOM 1388 O O . VAL A 1 172 ? 3.086 -19.100 -28.863 1.00 77.31 172 VAL A O 1
ATOM 1391 N N . ASN A 1 173 ? 5.237 -19.533 -29.380 1.00 78.94 173 ASN A N 1
ATOM 1392 C CA . ASN A 1 173 ? 5.026 -20.922 -29.787 1.00 78.94 173 ASN A CA 1
ATOM 1393 C C . ASN A 1 173 ? 5.153 -21.859 -28.560 1.00 78.94 173 ASN A C 1
ATOM 1395 O O . ASN A 1 173 ? 6.253 -21.960 -28.007 1.00 78.94 173 ASN A O 1
ATOM 1399 N N . PRO A 1 174 ? 4.082 -22.562 -28.128 1.00 74.62 174 PRO A N 1
ATOM 1400 C CA . PRO A 1 174 ? 4.123 -23.453 -26.961 1.00 74.62 174 PRO A CA 1
ATOM 1401 C C . PRO A 1 174 ? 5.091 -24.638 -27.099 1.00 74.62 174 PRO A C 1
ATOM 1403 O O . PRO A 1 174 ? 5.459 -25.243 -26.097 1.00 74.62 174 PRO A O 1
ATOM 1406 N N . GLU A 1 175 ? 5.498 -24.985 -28.324 1.00 76.06 175 GLU A N 1
ATOM 1407 C CA . GLU A 1 175 ? 6.484 -26.046 -28.572 1.00 76.06 175 GLU A CA 1
ATOM 1408 C C . GLU A 1 175 ? 7.932 -25.585 -28.325 1.00 76.06 175 GLU A C 1
ATOM 1410 O O . GLU A 1 175 ? 8.807 -26.414 -28.077 1.00 76.06 175 GLU A O 1
ATOM 1415 N N . GLU A 1 176 ? 8.195 -24.274 -28.361 1.00 78.88 176 GLU A N 1
ATOM 1416 C CA . GLU A 1 176 ? 9.543 -23.696 -28.237 1.00 78.88 176 GLU A CA 1
ATOM 1417 C C . GLU A 1 176 ? 9.805 -23.037 -26.879 1.00 78.88 176 GLU A C 1
ATOM 1419 O O . GLU A 1 176 ? 10.952 -22.988 -26.429 1.00 78.88 176 GLU A O 1
ATOM 1424 N N . ILE A 1 177 ? 8.761 -22.515 -26.228 1.00 83.31 177 ILE A N 1
ATOM 1425 C CA . ILE A 1 177 ? 8.863 -21.763 -24.973 1.00 83.31 177 ILE A CA 1
ATOM 1426 C C . ILE A 1 177 ? 8.065 -22.498 -23.898 1.00 83.31 177 ILE A C 1
ATOM 1428 O O . ILE A 1 177 ? 6.842 -22.603 -23.976 1.00 83.31 177 ILE A O 1
ATOM 1432 N N . ASN A 1 178 ? 8.766 -22.987 -22.874 1.00 84.88 178 ASN A N 1
ATOM 1433 C CA . ASN A 1 178 ? 8.141 -23.637 -21.725 1.00 84.88 178 ASN A CA 1
ATOM 1434 C C . ASN A 1 178 ? 7.502 -22.609 -20.764 1.00 84.88 178 ASN A C 1
ATOM 1436 O O . ASN A 1 178 ? 7.758 -21.403 -20.836 1.00 84.88 178 ASN A O 1
ATOM 1440 N N . ASP A 1 179 ? 6.689 -23.093 -19.822 1.00 78.81 179 ASP A N 1
ATOM 1441 C CA . ASP A 1 179 ? 5.980 -22.235 -18.862 1.00 78.81 179 ASP A CA 1
ATOM 1442 C C . ASP A 1 179 ? 6.919 -21.411 -17.959 1.00 78.81 179 ASP A C 1
ATOM 1444 O O . ASP A 1 179 ? 6.563 -20.313 -17.523 1.00 78.81 179 ASP A O 1
ATOM 1448 N N . GLU A 1 180 ? 8.123 -21.918 -17.679 1.00 82.25 180 GLU A N 1
ATOM 1449 C CA . GLU A 1 180 ? 9.126 -21.244 -16.848 1.00 82.25 180 GLU A CA 1
ATOM 1450 C C . GLU A 1 180 ? 9.736 -20.037 -17.573 1.00 82.25 180 GLU A C 1
ATOM 1452 O O . GLU A 1 180 ? 9.692 -18.919 -17.062 1.00 82.25 180 GLU A O 1
ATOM 1457 N N . SER A 1 181 ? 10.196 -20.213 -18.810 1.00 84.50 181 SER A N 1
ATOM 1458 C CA . SER A 1 181 ? 10.711 -19.136 -19.659 1.00 84.50 181 SER A CA 1
ATOM 1459 C C . SER A 1 181 ? 9.624 -18.120 -20.010 1.00 84.50 181 SER A C 1
ATOM 1461 O O . SER A 1 181 ? 9.878 -16.915 -20.029 1.00 84.50 181 SER A O 1
ATOM 1463 N N . LEU A 1 182 ? 8.379 -18.568 -20.208 1.00 84.81 182 LEU A N 1
ATOM 1464 C CA . LEU A 1 182 ? 7.246 -17.661 -20.391 1.00 84.81 182 LEU A CA 1
ATOM 1465 C C . LEU A 1 182 ? 7.031 -16.770 -19.160 1.00 84.81 182 LEU A C 1
ATOM 1467 O O . LEU A 1 182 ? 6.708 -15.584 -19.292 1.00 84.81 182 LEU A O 1
ATOM 1471 N N . LYS A 1 183 ? 7.220 -17.322 -17.958 1.00 83.00 183 LYS A N 1
ATOM 1472 C CA . LYS A 1 183 ? 7.166 -16.556 -16.712 1.00 83.00 183 LYS A CA 1
ATOM 1473 C C . LYS A 1 183 ? 8.302 -15.535 -16.636 1.00 83.00 183 LYS A C 1
ATOM 1475 O O . LYS A 1 183 ? 8.035 -14.379 -16.323 1.00 83.00 183 LYS A O 1
ATOM 1480 N N . GLU A 1 184 ? 9.529 -15.909 -16.989 1.00 87.19 184 GLU A N 1
ATOM 1481 C CA . GLU A 1 184 ? 10.668 -14.979 -17.010 1.00 87.19 184 GLU A CA 1
ATOM 1482 C C . GLU A 1 184 ? 10.458 -13.806 -17.981 1.00 87.19 184 GLU A C 1
ATOM 1484 O O . GLU A 1 184 ? 10.740 -12.651 -17.641 1.00 87.19 184 GLU A O 1
ATOM 1489 N N . ILE A 1 185 ? 9.899 -14.075 -19.167 1.00 88.75 185 ILE A N 1
ATOM 1490 C CA . ILE A 1 185 ? 9.528 -13.047 -20.150 1.00 88.75 185 ILE A CA 1
ATOM 1491 C C . ILE A 1 185 ? 8.487 -12.088 -19.559 1.00 88.75 185 ILE A C 1
ATOM 1493 O O . ILE A 1 185 ? 8.655 -10.865 -19.644 1.00 88.75 185 ILE A O 1
ATOM 1497 N N . LYS A 1 186 ? 7.436 -12.616 -18.915 1.00 87.94 186 LYS A N 1
ATOM 1498 C CA . LYS A 1 186 ? 6.412 -11.802 -18.234 1.00 87.94 186 LYS A CA 1
ATOM 1499 C C . LYS A 1 186 ? 7.022 -10.948 -17.119 1.00 87.94 186 LYS A C 1
ATOM 1501 O O . LYS A 1 186 ? 6.770 -9.743 -17.079 1.00 87.94 186 LYS A O 1
ATOM 1506 N N . ASP A 1 187 ? 7.882 -11.524 -16.284 1.00 86.69 187 ASP A N 1
ATOM 1507 C CA . ASP A 1 187 ? 8.560 -10.818 -15.193 1.00 86.69 187 ASP A CA 1
ATOM 1508 C C . ASP A 1 187 ? 9.449 -9.678 -15.717 1.00 86.69 187 ASP A C 1
ATOM 1510 O O . ASP A 1 187 ? 9.482 -8.579 -15.149 1.00 86.69 187 ASP A O 1
ATOM 1514 N N . LEU A 1 188 ? 10.163 -9.894 -16.827 1.00 93.25 188 LEU A N 1
ATOM 1515 C CA . LEU A 1 188 ? 10.962 -8.848 -17.466 1.00 93.25 188 LEU A CA 1
ATOM 1516 C C . LEU A 1 188 ? 10.079 -7.746 -18.073 1.00 93.25 188 LEU A C 1
ATOM 1518 O O . LEU A 1 188 ? 10.399 -6.561 -17.931 1.00 93.25 188 LEU A O 1
ATOM 1522 N N . LYS A 1 189 ? 8.937 -8.106 -18.669 1.00 94.19 189 LYS A N 1
ATOM 1523 C CA . LYS A 1 189 ? 7.947 -7.161 -19.212 1.00 94.19 189 LYS A CA 1
ATOM 1524 C C . LYS A 1 189 ? 7.378 -6.253 -18.116 1.00 94.19 189 LYS A C 1
ATOM 1526 O O . LYS A 1 189 ? 7.359 -5.033 -18.282 1.00 94.19 189 LYS A O 1
ATOM 1531 N N . VAL A 1 190 ? 7.024 -6.815 -16.957 1.00 90.62 190 VAL A N 1
ATOM 1532 C CA . VAL A 1 190 ? 6.577 -6.058 -15.770 1.00 90.62 190 VAL A CA 1
ATOM 1533 C C . VAL A 1 190 ? 7.660 -5.091 -15.282 1.00 90.62 190 VAL A C 1
ATOM 1535 O O . VAL A 1 190 ? 7.374 -3.918 -15.017 1.00 90.62 190 VAL A O 1
ATOM 1538 N N . LYS A 1 191 ? 8.922 -5.540 -15.201 1.00 93.25 191 LYS A N 1
ATOM 1539 C CA . LYS A 1 191 ? 10.061 -4.679 -14.825 1.00 93.25 191 LYS A CA 1
ATOM 1540 C C . LYS A 1 191 ? 10.228 -3.508 -15.801 1.00 93.25 191 LYS A C 1
ATOM 1542 O O . LYS A 1 191 ? 10.441 -2.377 -15.360 1.00 93.25 191 LYS A O 1
ATOM 1547 N N . LEU A 1 192 ? 10.093 -3.753 -17.105 1.00 96.38 192 LEU A N 1
ATOM 1548 C CA . LEU A 1 192 ? 10.188 -2.715 -18.134 1.00 96.38 192 LEU A CA 1
ATOM 1549 C C . LEU A 1 192 ? 9.035 -1.712 -18.069 1.00 96.38 192 LEU A C 1
ATOM 1551 O O . LEU A 1 192 ? 9.309 -0.514 -18.086 1.00 96.38 192 LEU A O 1
ATOM 1555 N N . TYR A 1 193 ? 7.781 -2.154 -17.922 1.00 96.81 193 TYR A N 1
ATOM 1556 C CA . TYR A 1 193 ? 6.647 -1.238 -17.740 1.00 96.81 193 TYR A CA 1
ATOM 1557 C C . TYR A 1 193 ? 6.852 -0.312 -16.543 1.00 96.81 193 TYR A C 1
ATOM 1559 O O . TYR A 1 193 ? 6.675 0.898 -16.648 1.00 96.81 193 TYR A O 1
ATOM 1567 N N . ASN A 1 194 ? 7.309 -0.868 -15.424 1.00 93.25 194 ASN A N 1
ATOM 1568 C CA . ASN A 1 194 ? 7.628 -0.113 -14.221 1.00 93.25 194 ASN A CA 1
ATOM 1569 C C . ASN A 1 194 ? 8.726 0.941 -14.436 1.00 93.25 194 ASN A C 1
ATOM 1571 O O . ASN A 1 194 ? 8.613 2.072 -13.959 1.00 93.25 194 ASN A O 1
ATOM 1575 N N . ASN A 1 195 ? 9.796 0.577 -15.140 1.00 95.44 195 ASN A N 1
ATOM 1576 C CA . ASN A 1 195 ? 10.904 1.486 -15.426 1.00 95.44 195 ASN A CA 1
ATOM 1577 C C . ASN A 1 195 ? 10.513 2.573 -16.440 1.00 95.44 195 ASN A C 1
ATOM 1579 O O . ASN A 1 195 ? 10.884 3.735 -16.265 1.00 95.44 195 ASN A O 1
ATOM 1583 N N . LEU A 1 196 ? 9.712 2.231 -17.453 1.00 97.19 196 LEU A N 1
ATOM 1584 C CA . LEU A 1 196 ? 9.135 3.193 -18.394 1.00 97.19 196 LEU A CA 1
ATOM 1585 C C . LEU A 1 196 ? 8.185 4.162 -17.681 1.00 97.19 196 LEU A C 1
ATOM 1587 O O . LEU A 1 196 ? 8.302 5.368 -17.879 1.00 97.19 196 LEU A O 1
ATOM 1591 N N . ALA A 1 197 ? 7.314 3.664 -16.797 1.00 96.25 197 ALA A N 1
ATOM 1592 C CA . ALA A 1 197 ? 6.416 4.491 -15.991 1.00 96.25 197 ALA A CA 1
ATOM 1593 C C . ALA A 1 197 ? 7.201 5.456 -15.091 1.00 96.25 197 ALA A C 1
ATOM 1595 O O . ALA A 1 197 ? 6.841 6.621 -14.956 1.00 96.25 197 ALA A O 1
ATOM 1596 N N . HIS A 1 198 ? 8.321 5.006 -14.515 1.00 93.94 198 HIS A N 1
ATOM 1597 C CA . HIS A 1 198 ? 9.207 5.888 -13.758 1.00 93.94 198 HIS A CA 1
ATOM 1598 C C . HIS A 1 198 ? 9.796 7.013 -14.619 1.00 93.94 198 HIS A C 1
ATOM 1600 O O . HIS A 1 198 ? 9.816 8.155 -14.169 1.00 93.94 198 HIS A O 1
ATOM 1606 N N . CYS A 1 199 ? 10.241 6.711 -15.843 1.00 94.69 199 CYS A N 1
ATOM 1607 C CA . CYS A 1 199 ? 10.741 7.734 -16.764 1.00 94.69 199 CYS A CA 1
ATOM 1608 C C . CYS A 1 199 ? 9.641 8.737 -17.135 1.00 94.69 199 CYS A C 1
ATOM 1610 O O . CYS A 1 199 ? 9.862 9.939 -17.047 1.00 94.69 199 CYS A O 1
ATOM 1612 N N . GLN A 1 200 ? 8.448 8.249 -17.490 1.00 95.62 200 GLN A N 1
ATOM 1613 C CA . GLN A 1 200 ? 7.317 9.097 -17.878 1.00 95.62 200 GLN A CA 1
ATOM 1614 C C . GLN A 1 200 ? 6.835 10.001 -16.736 1.00 95.62 200 GLN A C 1
ATOM 1616 O O . GLN A 1 200 ? 6.491 11.155 -16.974 1.00 95.62 200 GLN A O 1
ATOM 1621 N N . LEU A 1 201 ? 6.903 9.533 -15.483 1.00 91.44 201 LEU A N 1
ATOM 1622 C CA . LEU A 1 201 ? 6.638 10.379 -14.316 1.00 91.44 201 LEU A CA 1
ATOM 1623 C C . LEU A 1 201 ? 7.581 11.586 -14.239 1.00 91.44 201 LEU A C 1
ATOM 1625 O O . LEU A 1 201 ? 7.135 12.673 -13.889 1.00 91.44 201 LEU A O 1
ATOM 1629 N N . GLN A 1 202 ? 8.866 11.413 -14.570 1.00 91.88 202 GLN A N 1
ATOM 1630 C CA . GLN A 1 202 ? 9.833 12.521 -14.588 1.00 91.88 202 GLN A CA 1
ATOM 1631 C C . GLN A 1 202 ? 9.560 13.514 -15.724 1.00 91.88 202 GLN A C 1
ATOM 1633 O O . GLN A 1 202 ? 9.914 14.683 -15.609 1.00 91.88 202 GLN A O 1
ATOM 1638 N N . PHE A 1 203 ? 8.932 13.060 -16.811 1.00 92.44 203 PHE A N 1
ATOM 1639 C CA . PHE A 1 203 ? 8.497 13.917 -17.917 1.00 92.44 203 PHE A CA 1
ATOM 1640 C C . PHE A 1 203 ? 7.122 14.554 -17.688 1.00 92.44 203 PHE A C 1
ATOM 1642 O O . PHE A 1 203 ? 6.669 15.312 -18.536 1.00 92.44 203 PHE A O 1
ATOM 1649 N N . CYS A 1 204 ? 6.476 14.281 -16.548 1.00 90.75 204 CYS A N 1
ATOM 1650 C CA . CYS A 1 204 ? 5.112 14.715 -16.239 1.00 90.75 204 CYS A CA 1
ATOM 1651 C C . CYS A 1 204 ? 4.050 14.195 -17.231 1.00 90.75 204 CYS A C 1
ATOM 1653 O O . CYS A 1 204 ? 2.955 14.746 -17.314 1.00 90.75 204 CYS A O 1
ATOM 1655 N N . GLU A 1 205 ? 4.341 13.102 -17.941 1.00 94.19 205 GLU A N 1
ATOM 1656 C CA . GLU A 1 205 ? 3.429 12.454 -18.892 1.00 94.19 205 GLU A CA 1
ATOM 1657 C C . GLU A 1 205 ? 2.507 11.472 -18.154 1.00 94.19 205 GLU A C 1
ATOM 1659 O O . GLU A 1 205 ? 2.634 10.249 -18.252 1.00 94.19 205 GLU A O 1
ATOM 1664 N N . TYR A 1 206 ? 1.603 12.010 -17.330 1.00 92.00 206 TYR A N 1
ATOM 1665 C CA . TYR A 1 206 ? 0.836 11.219 -16.361 1.00 92.00 206 TYR A CA 1
ATOM 1666 C C . TYR A 1 206 ? -0.128 10.209 -17.002 1.00 92.00 206 TYR A C 1
ATOM 1668 O O . TYR A 1 206 ? -0.294 9.119 -16.462 1.00 92.00 206 TYR A O 1
ATOM 1676 N N . GLU A 1 207 ? -0.718 10.510 -18.160 1.00 93.69 207 GLU A N 1
ATOM 1677 C CA . GLU A 1 207 ? -1.599 9.568 -18.873 1.00 93.69 207 GLU A CA 1
ATOM 1678 C C . GLU A 1 207 ? -0.828 8.324 -19.341 1.00 93.69 207 GLU A C 1
ATOM 1680 O O . GLU A 1 207 ? -1.249 7.193 -19.098 1.00 93.69 207 GLU A O 1
ATOM 1685 N N . ALA A 1 208 ? 0.372 8.518 -19.899 1.00 94.25 208 ALA A N 1
ATOM 1686 C CA . ALA A 1 208 ? 1.245 7.414 -20.286 1.00 94.25 208 ALA A CA 1
ATOM 1687 C C . ALA A 1 208 ? 1.676 6.568 -19.074 1.00 94.25 208 ALA A C 1
ATOM 1689 O O . ALA A 1 208 ? 1.836 5.351 -19.189 1.00 94.25 208 ALA A O 1
ATOM 1690 N N . VAL A 1 209 ? 1.853 7.190 -17.900 1.00 94.19 209 VAL A N 1
ATOM 1691 C CA . VAL A 1 209 ? 2.132 6.469 -16.647 1.00 94.19 209 VAL A CA 1
ATOM 1692 C C . VAL A 1 209 ? 0.964 5.562 -16.273 1.00 94.19 209 VAL A C 1
ATOM 1694 O O . VAL A 1 209 ? 1.206 4.401 -15.945 1.00 94.19 209 VAL A O 1
ATOM 1697 N N . LEU A 1 210 ? -0.278 6.054 -16.344 1.00 90.81 210 LEU A N 1
ATOM 1698 C CA . LEU A 1 210 ? -1.464 5.249 -16.042 1.00 90.81 210 LEU A CA 1
ATOM 1699 C C . LEU A 1 210 ? -1.538 4.011 -16.939 1.00 90.81 210 LEU A C 1
ATOM 1701 O O . LEU A 1 210 ? -1.687 2.903 -16.425 1.00 90.81 210 LEU A O 1
ATOM 1705 N N . ASP A 1 211 ? -1.342 4.172 -18.248 1.00 93.75 211 ASP A N 1
ATOM 1706 C CA . ASP A 1 211 ? -1.358 3.061 -19.207 1.00 93.75 211 ASP A CA 1
ATOM 1707 C C . ASP A 1 211 ? -0.279 2.014 -18.916 1.00 93.75 211 ASP A C 1
ATOM 1709 O O . ASP A 1 211 ? -0.548 0.808 -18.898 1.00 93.75 211 ASP A O 1
ATOM 1713 N N . LEU A 1 212 ? 0.955 2.458 -18.665 1.00 94.38 212 LEU A N 1
ATOM 1714 C CA . LEU A 1 212 ? 2.073 1.567 -18.352 1.00 94.38 212 LEU A CA 1
ATOM 1715 C C . LEU A 1 212 ? 1.844 0.825 -17.031 1.00 94.38 212 LEU A C 1
ATOM 1717 O O . LEU A 1 212 ? 2.091 -0.379 -16.950 1.00 94.38 212 LEU A O 1
ATOM 1721 N N . CYS A 1 213 ? 1.340 1.517 -16.009 1.00 92.06 213 CYS A N 1
ATOM 1722 C CA . CYS A 1 213 ? 1.013 0.916 -14.723 1.00 92.06 213 CYS A CA 1
ATOM 1723 C C . CYS A 1 213 ? -0.157 -0.069 -14.831 1.00 92.06 213 CYS A C 1
ATOM 1725 O O . CYS A 1 213 ? -0.068 -1.153 -14.267 1.00 92.06 213 CYS A O 1
ATOM 1727 N N . ASN A 1 214 ? -1.207 0.246 -15.593 1.00 88.75 214 ASN A N 1
ATOM 1728 C CA . ASN A 1 214 ? -2.334 -0.661 -15.826 1.00 88.75 214 ASN A CA 1
ATOM 1729 C C . ASN A 1 214 ? -1.881 -1.962 -16.498 1.00 88.75 214 ASN A C 1
ATOM 1731 O O . ASN A 1 214 ? -2.268 -3.050 -16.068 1.00 88.75 214 ASN A O 1
ATOM 1735 N N . ARG A 1 215 ? -1.000 -1.872 -17.502 1.00 91.19 215 ARG A N 1
ATOM 1736 C CA . ARG A 1 215 ? -0.418 -3.052 -18.162 1.00 91.19 215 ARG A CA 1
ATOM 1737 C C . ARG A 1 215 ? 0.487 -3.856 -17.229 1.00 91.19 215 ARG A C 1
ATOM 1739 O O . ARG A 1 215 ? 0.452 -5.080 -17.273 1.00 91.19 215 ARG A O 1
ATOM 1746 N N . ALA A 1 216 ? 1.271 -3.189 -16.378 1.00 88.69 216 ALA A N 1
ATOM 1747 C CA . ALA A 1 216 ? 2.084 -3.866 -15.368 1.00 88.69 216 ALA A CA 1
ATOM 1748 C C . ALA A 1 216 ? 1.213 -4.616 -14.352 1.00 88.69 216 ALA A C 1
ATOM 1750 O O . ALA A 1 216 ? 1.507 -5.764 -14.050 1.00 88.69 216 ALA A O 1
ATOM 1751 N N . ILE A 1 217 ? 0.134 -3.985 -13.881 1.00 83.75 217 ILE A N 1
ATOM 1752 C CA . ILE A 1 217 ? -0.795 -4.554 -12.897 1.00 83.75 217 ILE A CA 1
ATOM 1753 C C . ILE A 1 217 ? -1.555 -5.736 -13.494 1.00 83.75 217 ILE A C 1
ATOM 1755 O O . ILE A 1 217 ? -1.647 -6.767 -12.855 1.00 83.75 217 ILE A O 1
ATOM 1759 N N . THR A 1 218 ? -1.981 -5.654 -14.756 1.00 83.31 218 THR A N 1
ATOM 1760 C CA . THR A 1 218 ? -2.637 -6.781 -15.451 1.00 83.31 218 THR A CA 1
ATOM 1761 C C . THR A 1 218 ? -1.765 -8.048 -15.478 1.00 83.31 218 THR A C 1
ATOM 1763 O O . THR A 1 218 ? -2.285 -9.160 -15.512 1.00 83.31 218 THR A O 1
ATOM 1766 N N . LEU A 1 219 ? -0.437 -7.892 -15.484 1.00 80.12 219 LEU A N 1
ATOM 1767 C CA . LEU A 1 219 ? 0.517 -9.006 -15.449 1.00 80.12 219 LEU A CA 1
ATOM 1768 C C . LEU A 1 219 ? 0.941 -9.395 -14.022 1.00 80.12 219 LEU A C 1
ATOM 1770 O O . LEU A 1 219 ? 1.272 -10.554 -13.788 1.00 80.12 219 LEU A O 1
ATOM 1774 N N . ASP A 1 220 ? 0.968 -8.433 -13.102 1.00 76.38 220 ASP A N 1
ATOM 1775 C CA . ASP A 1 220 ? 1.393 -8.562 -11.706 1.00 76.38 220 ASP A CA 1
ATOM 1776 C C . ASP A 1 220 ? 0.529 -7.636 -10.830 1.00 76.38 220 ASP A C 1
ATOM 1778 O O . ASP A 1 220 ? 0.859 -6.461 -10.624 1.00 76.38 220 ASP A O 1
ATOM 1782 N N . ASN A 1 221 ? -0.605 -8.161 -10.353 1.00 72.50 221 ASN A N 1
ATOM 1783 C CA . ASN A 1 221 ? -1.638 -7.384 -9.657 1.00 72.50 221 ASN A CA 1
ATOM 1784 C C . ASN A 1 221 ? -1.115 -6.691 -8.386 1.00 72.50 221 ASN A C 1
ATOM 1786 O O . ASN A 1 221 ? -1.573 -5.601 -8.043 1.00 72.50 221 ASN A O 1
ATOM 1790 N N . ASP A 1 222 ? -0.115 -7.277 -7.726 1.00 69.62 222 ASP A N 1
ATOM 1791 C CA . ASP A 1 222 ? 0.428 -6.804 -6.446 1.00 69.62 222 ASP A CA 1
ATOM 1792 C C . ASP A 1 222 ? 1.633 -5.892 -6.595 1.00 69.62 222 ASP A C 1
ATOM 1794 O O . ASP A 1 222 ? 2.355 -5.618 -5.628 1.00 69.62 222 ASP A O 1
ATOM 1798 N N . ASN A 1 223 ? 1.894 -5.420 -7.811 1.00 78.06 223 ASN A N 1
ATOM 1799 C CA . ASN A 1 223 ? 3.069 -4.627 -8.074 1.00 78.06 223 ASN A CA 1
ATOM 1800 C C . ASN A 1 223 ? 2.994 -3.269 -7.360 1.00 78.06 223 ASN A C 1
ATOM 1802 O O . ASN A 1 223 ? 2.532 -2.268 -7.911 1.00 78.06 223 ASN A O 1
ATOM 1806 N N . VAL A 1 224 ? 3.521 -3.213 -6.133 1.00 76.00 224 VAL A N 1
ATOM 1807 C CA . VAL A 1 224 ? 3.503 -2.024 -5.268 1.00 76.00 224 VAL A CA 1
ATOM 1808 C C . VAL A 1 224 ? 4.121 -0.819 -5.974 1.00 76.00 224 VAL A C 1
ATOM 1810 O O . VAL A 1 224 ? 3.652 0.307 -5.818 1.00 76.00 224 VAL A O 1
ATOM 1813 N N . LYS A 1 225 ? 5.154 -1.043 -6.799 1.00 79.94 225 LYS A N 1
ATOM 1814 C CA . LYS A 1 225 ? 5.793 0.026 -7.574 1.00 79.94 225 LYS A CA 1
ATOM 1815 C C . LYS A 1 225 ? 4.862 0.568 -8.658 1.00 79.94 225 LYS A C 1
ATOM 1817 O O . LYS A 1 225 ? 4.834 1.781 -8.855 1.00 79.94 225 LYS A O 1
ATOM 1822 N N . ALA A 1 226 ? 4.114 -0.291 -9.346 1.00 87.38 226 ALA A N 1
ATOM 1823 C CA . ALA A 1 226 ? 3.141 0.129 -10.346 1.00 87.38 226 ALA A CA 1
ATOM 1824 C C . ALA A 1 226 ? 1.963 0.863 -9.690 1.00 87.38 226 ALA A C 1
ATOM 1826 O O . ALA A 1 226 ? 1.626 1.955 -10.135 1.00 87.38 226 ALA A O 1
ATOM 1827 N N . LEU A 1 227 ? 1.418 0.329 -8.591 1.00 84.44 227 LEU A N 1
ATOM 1828 C CA . LEU A 1 227 ? 0.334 0.949 -7.817 1.00 84.44 227 LEU A CA 1
ATOM 1829 C C . LEU A 1 227 ? 0.728 2.328 -7.278 1.00 84.44 227 LEU A C 1
ATOM 1831 O O . LEU A 1 227 ? 0.006 3.303 -7.468 1.00 84.44 227 LEU A O 1
ATOM 1835 N N . TYR A 1 228 ? 1.914 2.451 -6.678 1.00 79.81 228 TYR A N 1
ATOM 1836 C CA . TYR A 1 228 ? 2.414 3.730 -6.171 1.00 79.81 228 TYR A CA 1
ATOM 1837 C C . TYR A 1 228 ? 2.572 4.773 -7.286 1.00 79.81 228 TYR A C 1
ATOM 1839 O O . TYR A 1 228 ? 2.190 5.936 -7.130 1.00 79.81 228 TYR A O 1
ATOM 1847 N N . ARG A 1 229 ? 3.111 4.368 -8.441 1.00 87.56 229 ARG A N 1
ATOM 1848 C CA . ARG A 1 229 ? 3.291 5.260 -9.596 1.00 87.56 229 ARG A CA 1
ATOM 1849 C C . ARG A 1 229 ? 1.954 5.661 -10.217 1.00 87.56 229 ARG A C 1
ATOM 1851 O O . ARG A 1 229 ? 1.790 6.831 -10.553 1.00 87.56 229 ARG A O 1
ATOM 1858 N N . ARG A 1 230 ? 0.993 4.734 -10.290 1.00 90.56 230 ARG A N 1
ATOM 1859 C CA . ARG A 1 230 ? -0.377 4.989 -10.753 1.00 90.56 230 ARG A CA 1
ATOM 1860 C C . ARG A 1 230 ? -1.107 5.963 -9.833 1.00 90.56 230 ARG A C 1
ATOM 1862 O O . ARG A 1 230 ? -1.619 6.970 -10.306 1.00 90.56 230 ARG A O 1
ATOM 1869 N N . CYS A 1 231 ? -1.036 5.746 -8.521 1.00 83.94 231 CYS A N 1
ATOM 1870 C CA . CYS A 1 231 ? -1.550 6.675 -7.516 1.00 83.94 231 CYS A CA 1
ATOM 1871 C C . CYS A 1 231 ? -0.919 8.071 -7.645 1.00 83.94 231 CYS A C 1
ATOM 1873 O O . CYS A 1 231 ? -1.617 9.079 -7.549 1.00 83.94 231 CYS A O 1
ATOM 1875 N N . THR A 1 232 ? 0.395 8.142 -7.877 1.00 81.56 232 THR A N 1
ATOM 1876 C CA . THR A 1 232 ? 1.101 9.417 -8.086 1.00 81.56 232 THR A CA 1
ATOM 1877 C C . THR A 1 232 ? 0.571 10.140 -9.326 1.00 81.56 232 THR A C 1
ATOM 1879 O O . THR A 1 232 ? 0.268 11.329 -9.264 1.00 81.56 232 THR A O 1
ATOM 1882 N N . ALA A 1 233 ? 0.391 9.417 -10.434 1.00 89.38 233 ALA A N 1
ATOM 1883 C CA . ALA A 1 233 ? -0.182 9.963 -11.660 1.00 89.38 233 ALA A CA 1
ATOM 1884 C C . ALA A 1 233 ? -1.635 10.431 -11.463 1.00 89.38 233 ALA A C 1
ATOM 1886 O O . ALA A 1 233 ? -1.957 11.559 -11.830 1.00 89.38 233 ALA A O 1
ATOM 1887 N N . TYR A 1 234 ? -2.487 9.636 -10.805 1.00 89.56 234 TYR A N 1
ATOM 1888 C CA . TYR A 1 234 ? -3.854 10.041 -10.457 1.00 89.56 234 TYR A CA 1
ATOM 1889 C C . TYR A 1 234 ? -3.887 11.299 -9.588 1.00 89.56 234 TYR A C 1
ATOM 1891 O O . TYR A 1 234 ? -4.697 12.192 -9.830 1.00 89.56 234 TYR A O 1
ATOM 1899 N N . HIS A 1 235 ? -2.986 11.415 -8.608 1.00 80.81 235 HIS A N 1
ATOM 1900 C CA . HIS A 1 235 ? -2.874 12.613 -7.780 1.00 80.81 235 HIS A CA 1
ATOM 1901 C C . HIS A 1 235 ? -2.532 13.856 -8.616 1.00 80.81 235 HIS A C 1
ATOM 1903 O O . HIS A 1 235 ? -3.194 14.887 -8.479 1.00 80.81 235 HIS A O 1
ATOM 1909 N N . CYS A 1 236 ? -1.549 13.754 -9.515 1.00 83.44 236 CYS A N 1
ATOM 1910 C CA . CYS A 1 236 ? -1.169 14.839 -10.423 1.00 83.44 236 CYS A CA 1
ATOM 1911 C C . CYS A 1 236 ? -2.294 15.214 -11.404 1.00 83.44 236 CYS A C 1
ATOM 1913 O O . CYS A 1 236 ? -2.475 16.394 -11.705 1.00 83.44 236 CYS A O 1
ATOM 1915 N N . LEU A 1 237 ? -3.095 14.236 -11.834 1.00 90.12 237 LEU A N 1
ATOM 1916 C CA . LEU A 1 237 ? -4.285 14.427 -12.671 1.00 90.12 237 LEU A CA 1
ATOM 1917 C C . LEU A 1 237 ? -5.531 14.865 -11.883 1.00 90.12 237 LEU A C 1
ATOM 1919 O O . LEU A 1 237 ? -6.589 15.072 -12.472 1.00 90.12 237 LEU A O 1
ATOM 1923 N N . LYS A 1 238 ? -5.420 15.040 -10.558 1.00 88.81 238 LYS A N 1
ATOM 1924 C CA . LYS A 1 238 ? -6.523 15.397 -9.645 1.00 88.81 238 LYS A CA 1
ATOM 1925 C C . LYS A 1 238 ? -7.660 14.362 -9.603 1.00 88.81 238 LYS A C 1
ATOM 1927 O O . LYS A 1 238 ? -8.772 14.674 -9.182 1.00 88.81 238 LYS A O 1
ATOM 1932 N N . MET A 1 239 ? -7.375 13.117 -9.979 1.00 85.56 239 MET A N 1
ATOM 1933 C CA . MET A 1 239 ? -8.276 11.965 -9.885 1.00 85.56 239 MET A CA 1
ATOM 1934 C C . MET A 1 239 ? -8.171 11.327 -8.493 1.00 85.56 239 MET A C 1
ATOM 1936 O O . MET A 1 239 ? -7.702 10.202 -8.322 1.00 85.56 239 MET A O 1
ATOM 1940 N N . TYR A 1 240 ? -8.551 12.083 -7.461 1.00 78.25 240 TYR A N 1
ATOM 1941 C CA . TYR A 1 240 ? -8.310 11.689 -6.069 1.00 78.25 240 TYR A CA 1
ATOM 1942 C C . TYR A 1 240 ? -9.066 10.422 -5.647 1.00 78.25 240 TYR A C 1
ATOM 1944 O O . TYR A 1 240 ? -8.555 9.670 -4.824 1.00 78.25 240 TYR A O 1
ATOM 1952 N N . GLU A 1 241 ? -10.242 10.149 -6.220 1.00 72.44 241 GLU A N 1
ATOM 1953 C CA . GLU A 1 241 ? -11.003 8.931 -5.913 1.00 72.44 241 GLU A CA 1
ATOM 1954 C C . GLU A 1 241 ? -10.296 7.665 -6.406 1.00 72.44 241 GLU A C 1
ATOM 1956 O O . GLU A 1 241 ? -10.243 6.670 -5.685 1.00 72.44 241 GLU A O 1
ATOM 1961 N N . ASP A 1 242 ? -9.716 7.697 -7.605 1.00 74.19 242 ASP A N 1
ATOM 1962 C CA . ASP A 1 242 ? -9.021 6.541 -8.174 1.00 74.19 242 ASP A CA 1
ATOM 1963 C C . ASP A 1 242 ? -7.656 6.323 -7.509 1.00 74.19 242 ASP A C 1
ATOM 1965 O O . ASP A 1 242 ? -7.304 5.187 -7.191 1.00 74.19 242 ASP A O 1
ATOM 1969 N N . ALA A 1 243 ? -6.952 7.408 -7.156 1.00 71.31 243 ALA A N 1
ATOM 1970 C CA . ALA A 1 243 ? -5.777 7.341 -6.282 1.00 71.31 243 ALA A CA 1
ATOM 1971 C C . ALA A 1 243 ? -6.109 6.680 -4.934 1.00 71.31 243 ALA A C 1
ATOM 1973 O O . ALA A 1 243 ? -5.350 5.860 -4.421 1.00 71.31 243 ALA A O 1
ATOM 1974 N N . TRP A 1 244 ? -7.264 7.022 -4.362 1.00 68.38 244 TRP A N 1
ATOM 1975 C CA . TRP A 1 244 ? -7.710 6.483 -3.085 1.00 68.38 244 TRP A CA 1
ATOM 1976 C C . TRP A 1 244 ? -8.084 4.999 -3.175 1.00 68.38 244 TRP A C 1
ATOM 1978 O O . TRP A 1 244 ? -7.718 4.234 -2.284 1.00 68.38 244 TRP A O 1
ATOM 1988 N N . LYS A 1 245 ? -8.726 4.553 -4.266 1.00 67.81 245 LYS A N 1
ATOM 1989 C CA . LYS A 1 245 ? -9.020 3.125 -4.509 1.00 67.81 245 LYS A CA 1
ATOM 1990 C C . LYS A 1 245 ? -7.751 2.270 -4.546 1.00 67.81 245 LYS A C 1
ATOM 1992 O O . LYS A 1 245 ? -7.739 1.209 -3.924 1.00 67.81 245 LYS A O 1
ATOM 1997 N N . ASP A 1 246 ? -6.693 2.749 -5.204 1.00 65.31 246 ASP A N 1
ATOM 1998 C CA . ASP A 1 246 ? -5.395 2.057 -5.280 1.00 65.31 246 ASP A CA 1
ATOM 1999 C C . ASP A 1 246 ? -4.717 1.914 -3.910 1.00 65.31 246 ASP A C 1
ATOM 2001 O O . ASP A 1 246 ? -4.026 0.932 -3.649 1.00 65.31 246 ASP A O 1
ATOM 2005 N N . ILE A 1 247 ? -4.933 2.881 -3.015 1.00 63.06 247 ILE A N 1
ATOM 2006 C CA . ILE A 1 247 ? -4.415 2.852 -1.641 1.00 63.06 247 ILE A CA 1
ATOM 2007 C C . ILE A 1 247 ? -5.278 1.951 -0.736 1.00 63.06 247 ILE A C 1
ATOM 2009 O O . ILE A 1 247 ? -4.749 1.302 0.170 1.00 63.06 247 ILE A O 1
ATOM 2013 N N . GLN A 1 248 ? -6.597 1.912 -0.959 1.00 60.28 248 GLN A N 1
ATOM 2014 C CA . GLN A 1 248 ? -7.576 1.309 -0.046 1.00 60.28 248 GLN A CA 1
ATOM 2015 C C . GLN A 1 248 ? -7.942 -0.154 -0.305 1.00 60.28 248 GLN A C 1
ATOM 2017 O O . GLN A 1 248 ? -8.603 -0.747 0.549 1.00 60.28 248 GLN A O 1
ATOM 2022 N N . ARG A 1 249 ? -7.578 -0.747 -1.443 1.00 67.31 249 ARG A N 1
ATOM 2023 C CA . ARG A 1 249 ? -7.953 -2.129 -1.794 1.00 67.31 249 ARG A CA 1
ATOM 2024 C C . ARG A 1 249 ? -6.730 -3.035 -1.829 1.00 67.31 249 ARG A C 1
ATOM 2026 O O . ARG A 1 249 ? -6.313 -3.473 -2.895 1.00 67.31 249 ARG A O 1
ATOM 2033 N N . ARG A 1 250 ? -6.138 -3.285 -0.660 1.00 75.56 250 ARG A N 1
ATOM 2034 C CA . ARG A 1 250 ? -4.984 -4.180 -0.522 1.00 75.56 250 ARG A CA 1
ATOM 2035 C C . ARG A 1 250 ? -5.062 -5.034 0.738 1.00 75.56 250 ARG A C 1
ATOM 2037 O O . ARG A 1 250 ? -5.737 -4.694 1.708 1.00 75.56 250 ARG A O 1
ATOM 2044 N N . GLY A 1 251 ? -4.293 -6.119 0.748 1.00 80.56 251 GLY A N 1
ATOM 2045 C CA . GLY A 1 251 ? -3.967 -6.818 1.986 1.00 80.56 251 GLY A CA 1
ATOM 2046 C C . GLY A 1 251 ? -3.122 -5.912 2.885 1.00 80.56 251 GLY A C 1
ATOM 2047 O O . GLY A 1 251 ? -1.980 -5.586 2.566 1.00 80.56 251 GLY A O 1
ATOM 2048 N N . LEU A 1 252 ? -3.694 -5.472 3.999 1.00 84.69 252 LEU A N 1
ATOM 2049 C CA . LEU A 1 252 ? -3.012 -4.750 5.058 1.00 84.69 252 LEU A CA 1
ATOM 2050 C C . LEU A 1 252 ? -2.267 -5.745 5.947 1.00 84.69 252 LEU A C 1
ATOM 2052 O O . LEU A 1 252 ? -2.886 -6.561 6.627 1.00 84.69 252 LEU A O 1
ATOM 2056 N N . GLN A 1 253 ? -0.941 -5.656 5.962 1.00 86.56 253 GLN A N 1
ATOM 2057 C CA . GLN A 1 253 ? -0.101 -6.455 6.845 1.00 86.56 253 GLN A CA 1
ATOM 2058 C C . GLN A 1 253 ? -0.333 -6.040 8.302 1.00 86.56 253 GLN A C 1
ATOM 2060 O O . GLN A 1 253 ? 0.060 -4.947 8.697 1.00 86.56 253 GLN A O 1
ATOM 2065 N N . ILE A 1 254 ? -0.966 -6.903 9.098 1.00 89.38 254 ILE A N 1
ATOM 2066 C CA . ILE A 1 254 ? -1.254 -6.611 10.511 1.00 89.38 254 ILE A CA 1
ATOM 2067 C C . ILE A 1 254 ? -0.267 -7.286 11.454 1.00 89.38 254 ILE A C 1
ATOM 2069 O O . ILE A 1 254 ? 0.056 -6.725 12.494 1.00 89.38 254 ILE A O 1
ATOM 2073 N N . VAL A 1 255 ? 0.240 -8.466 11.091 1.00 88.81 255 VAL A N 1
ATOM 2074 C CA . VAL A 1 255 ? 1.234 -9.191 11.887 1.00 88.81 255 VAL A CA 1
ATOM 2075 C C . VAL A 1 255 ? 2.391 -9.575 10.992 1.00 88.81 255 VAL A C 1
ATOM 2077 O O . VAL A 1 255 ? 2.173 -10.293 10.023 1.00 88.81 255 VAL A O 1
ATOM 2080 N N . SER A 1 256 ? 3.604 -9.134 11.313 1.00 87.62 256 SER A N 1
ATOM 2081 C CA . SER A 1 256 ? 4.810 -9.407 10.522 1.00 87.62 256 SER A CA 1
ATOM 2082 C C . SER A 1 256 ? 5.814 -10.239 11.320 1.00 87.62 256 SER A C 1
ATOM 2084 O O . SER A 1 256 ? 6.094 -9.888 12.466 1.00 87.62 256 SER A O 1
ATOM 2086 N N . PRO A 1 257 ? 6.384 -11.319 10.758 1.00 83.62 257 PRO A N 1
ATOM 2087 C CA . PRO A 1 257 ? 7.466 -12.043 11.415 1.00 83.62 257 PRO A CA 1
ATOM 2088 C C . PRO A 1 257 ? 8.758 -11.214 11.386 1.00 83.62 257 PRO A C 1
ATOM 2090 O O . PRO A 1 257 ? 9.104 -10.623 10.360 1.00 83.62 257 PRO A O 1
ATOM 2093 N N . LYS A 1 258 ? 9.482 -11.188 12.503 1.00 84.75 258 LYS A N 1
ATOM 2094 C CA . LYS A 1 258 ? 10.816 -10.595 12.621 1.00 84.75 258 LYS A CA 1
ATOM 2095 C C . LYS A 1 258 ? 11.908 -11.660 12.431 1.00 84.75 258 LYS A C 1
ATOM 2097 O O . LYS A 1 258 ? 11.642 -12.852 12.593 1.00 84.75 258 LYS A O 1
ATOM 2102 N N . PRO A 1 259 ? 13.157 -11.253 12.125 1.00 80.69 259 PRO A N 1
ATOM 2103 C CA . PRO A 1 259 ? 14.281 -12.184 11.981 1.00 80.69 259 PRO A CA 1
ATOM 2104 C C . PRO A 1 259 ? 14.604 -12.998 13.243 1.00 80.69 259 PRO A C 1
ATOM 2106 O O . PRO A 1 259 ? 15.274 -14.018 13.156 1.00 80.69 259 PRO A O 1
ATOM 2109 N N . ASP A 1 260 ? 14.158 -12.542 14.413 1.00 82.81 260 ASP A N 1
ATOM 2110 C CA . ASP A 1 260 ? 14.342 -13.202 15.708 1.00 82.81 260 ASP A CA 1
ATOM 2111 C C . ASP A 1 260 ? 13.210 -14.189 16.057 1.00 82.81 260 ASP A C 1
ATOM 2113 O O . ASP A 1 260 ? 13.109 -14.620 17.204 1.00 82.81 260 ASP A O 1
ATOM 2117 N N . HIS A 1 261 ? 12.365 -14.554 15.084 1.00 78.19 261 HIS A N 1
ATOM 2118 C CA . HIS A 1 261 ? 11.191 -15.421 15.265 1.00 78.19 261 HIS A CA 1
ATOM 2119 C C . HIS A 1 261 ? 10.142 -14.866 16.248 1.00 78.19 261 HIS A C 1
ATOM 2121 O O . HIS A 1 261 ? 9.311 -15.608 16.774 1.00 78.19 261 HIS A O 1
ATOM 2127 N N . THR A 1 262 ? 10.152 -13.552 16.495 1.00 84.31 262 THR A N 1
ATOM 2128 C CA . THR A 1 262 ? 9.039 -12.847 17.142 1.00 84.31 262 THR A CA 1
ATOM 2129 C C . THR A 1 262 ? 8.105 -12.249 16.095 1.00 84.31 262 THR A C 1
ATOM 2131 O O . THR A 1 262 ? 8.440 -12.151 14.913 1.00 84.31 262 THR A O 1
ATOM 2134 N N . PHE A 1 263 ? 6.912 -11.840 16.513 1.00 86.81 263 PHE A N 1
ATOM 2135 C CA . PHE A 1 263 ? 5.941 -11.204 15.637 1.00 86.81 263 PHE A CA 1
ATOM 2136 C C . PHE A 1 263 ? 5.699 -9.749 16.041 1.00 86.81 263 PHE A C 1
ATOM 2138 O O . PHE A 1 263 ? 5.505 -9.426 17.213 1.00 86.81 263 PHE A O 1
ATOM 2145 N N . GLU A 1 264 ? 5.665 -8.862 15.053 1.00 90.69 264 GLU A N 1
ATOM 2146 C CA . GLU A 1 264 ? 5.311 -7.455 15.214 1.00 90.69 264 GLU A CA 1
ATOM 2147 C C . GLU A 1 264 ? 3.858 -7.220 14.833 1.00 90.69 264 GLU A C 1
ATOM 2149 O O . GLU A 1 264 ? 3.434 -7.633 13.755 1.00 90.69 264 GLU A O 1
ATOM 2154 N N . LEU A 1 265 ? 3.117 -6.522 15.690 1.00 91.50 265 LEU A N 1
ATOM 2155 C CA . LEU A 1 265 ? 1.777 -6.039 15.384 1.00 91.50 265 LEU A CA 1
ATOM 2156 C C . LEU A 1 265 ? 1.860 -4.602 14.861 1.00 91.50 265 LEU A C 1
ATOM 2158 O O . LEU A 1 265 ? 2.356 -3.721 15.564 1.00 91.50 265 LEU A O 1
ATOM 2162 N N . ASP A 1 266 ? 1.320 -4.345 13.669 1.00 91.50 266 ASP A N 1
ATOM 2163 C CA . ASP A 1 266 ? 1.092 -2.975 13.195 1.00 91.50 266 ASP A CA 1
ATOM 2164 C C . ASP A 1 266 ? -0.157 -2.400 13.872 1.00 91.50 266 ASP A C 1
ATOM 2166 O O . ASP A 1 266 ? -1.267 -2.385 13.329 1.00 91.50 266 ASP A O 1
ATOM 2170 N N . GLU A 1 267 ? 0.027 -1.949 15.113 1.00 91.06 267 GLU A N 1
ATOM 2171 C CA . GLU A 1 267 ? -1.062 -1.403 15.917 1.00 91.06 267 GLU A CA 1
ATOM 2172 C C . GLU A 1 267 ? -1.704 -0.178 15.276 1.00 91.06 267 GLU A C 1
ATOM 2174 O O . GLU A 1 267 ? -2.906 0.033 15.436 1.00 91.06 267 GLU A O 1
ATOM 2179 N N . ARG A 1 268 ? -0.919 0.639 14.570 1.00 89.69 268 ARG A N 1
ATOM 2180 C CA . ARG A 1 268 ? -1.399 1.893 14.001 1.00 89.69 268 ARG A CA 1
ATOM 2181 C C . ARG A 1 268 ? -2.396 1.610 12.890 1.00 89.69 268 ARG A C 1
ATOM 2183 O O . ARG A 1 268 ? -3.537 2.061 12.978 1.00 89.69 268 ARG A O 1
ATOM 2190 N N . SER A 1 269 ? -1.984 0.833 11.890 1.00 88.00 269 SER A N 1
ATOM 2191 C CA . SER A 1 269 ? -2.843 0.530 10.747 1.00 88.00 269 SER A CA 1
ATOM 2192 C C . SER A 1 269 ? -4.078 -0.268 11.170 1.00 88.00 269 SER A C 1
ATOM 2194 O O . SER A 1 269 ? -5.177 -0.033 10.668 1.00 88.00 269 SER A O 1
ATOM 2196 N N . LEU A 1 270 ? -3.927 -1.175 12.142 1.00 90.69 270 LEU A N 1
ATOM 2197 C CA . LEU A 1 270 ? -5.047 -1.935 12.693 1.00 90.69 270 LEU A CA 1
ATOM 2198 C C . LEU A 1 270 ? -6.030 -1.048 13.478 1.00 90.69 270 LEU A C 1
ATOM 2200 O O . LEU A 1 270 ? -7.239 -1.233 13.364 1.00 90.69 270 LEU A O 1
ATOM 2204 N N . THR A 1 271 ? -5.537 -0.070 14.245 1.00 91.31 271 THR A N 1
ATOM 2205 C CA . THR A 1 271 ? -6.390 0.887 14.973 1.00 91.31 271 THR A CA 1
ATOM 2206 C C . THR A 1 271 ? -7.155 1.786 14.007 1.00 91.31 271 THR A C 1
ATOM 2208 O O . THR A 1 271 ? -8.364 1.938 14.155 1.00 91.31 271 THR A O 1
ATOM 2211 N N . GLU A 1 272 ? -6.483 2.330 12.987 1.00 89.38 272 GLU A N 1
ATOM 2212 C CA . GLU A 1 272 ? -7.118 3.159 11.952 1.00 89.38 272 GLU A CA 1
ATOM 2213 C C . GLU A 1 272 ? -8.244 2.395 11.223 1.00 89.38 272 GLU A C 1
ATOM 2215 O O . GLU A 1 272 ? -9.290 2.971 10.918 1.00 89.38 272 GLU A O 1
ATOM 2220 N N . LEU A 1 273 ? -8.063 1.087 11.003 1.00 90.19 273 LEU A N 1
ATOM 2221 C CA . LEU A 1 273 ? -9.054 0.210 10.377 1.00 90.19 273 LEU A CA 1
ATOM 2222 C C . LEU A 1 273 ? -10.242 -0.126 11.299 1.00 90.19 273 LEU A C 1
ATOM 2224 O O . LEU A 1 273 ? -11.392 -0.105 10.860 1.00 90.19 273 LEU A O 1
ATOM 2228 N N . LEU A 1 274 ? -9.976 -0.482 12.560 1.00 92.75 274 LEU A N 1
ATOM 2229 C CA . LEU A 1 274 ? -10.993 -0.995 13.487 1.00 92.75 274 LEU A CA 1
ATOM 2230 C C . LEU A 1 274 ? -11.765 0.100 14.231 1.00 92.75 274 LEU A C 1
ATOM 2232 O O . LEU A 1 274 ? -12.923 -0.126 14.587 1.00 92.75 274 LEU A O 1
ATOM 2236 N N . ASP A 1 275 ? -11.159 1.266 14.463 1.00 89.75 275 ASP A N 1
ATOM 2237 C CA . ASP A 1 275 ? -11.777 2.387 15.187 1.00 89.75 275 ASP A CA 1
ATOM 2238 C C . ASP A 1 275 ? -12.413 3.437 14.253 1.00 89.75 275 ASP A C 1
ATOM 2240 O O . ASP A 1 275 ? -12.800 4.531 14.674 1.00 89.75 275 ASP A O 1
ATOM 2244 N N . SER A 1 276 ? -12.585 3.117 12.964 1.00 88.94 276 SER A N 1
ATOM 2245 C CA . SER A 1 276 ? -13.249 4.037 12.038 1.00 88.94 276 SER A CA 1
ATOM 2246 C C . SER A 1 276 ? -14.708 4.298 12.474 1.00 88.94 276 SER A C 1
ATOM 2248 O O . SER A 1 276 ? -15.398 3.377 12.932 1.00 88.94 276 SER A O 1
ATOM 2250 N N . PRO A 1 277 ? -15.243 5.531 12.340 1.00 85.56 277 PRO A N 1
ATOM 2251 C CA . PRO A 1 277 ? -16.564 5.892 12.875 1.00 85.56 277 PRO A CA 1
ATOM 2252 C C . PRO A 1 277 ? -17.716 5.008 12.379 1.00 85.56 277 PRO A C 1
ATOM 2254 O O . PRO A 1 277 ? -18.704 4.807 13.087 1.00 85.56 277 PRO A O 1
ATOM 2257 N N . ASP A 1 278 ? -17.594 4.483 11.162 1.00 86.56 278 ASP A N 1
ATOM 2258 C CA . ASP A 1 278 ? -18.582 3.645 10.496 1.00 86.56 278 ASP A CA 1
ATOM 2259 C C . ASP A 1 278 ? -18.434 2.141 10.788 1.00 86.56 278 ASP A C 1
ATOM 2261 O O . ASP A 1 278 ? -19.353 1.378 10.463 1.00 86.56 278 ASP A O 1
ATOM 2265 N N . VAL A 1 279 ? -17.334 1.725 11.427 1.00 92.56 279 VAL A N 1
ATOM 2266 C CA . VAL A 1 279 ? -16.984 0.323 11.717 1.00 92.56 279 VAL A CA 1
ATOM 2267 C C . VAL A 1 279 ? -16.912 0.039 13.219 1.00 92.56 279 VAL A C 1
ATOM 2269 O O . VAL A 1 279 ? -17.457 -0.972 13.654 1.00 92.56 279 VAL A O 1
ATOM 2272 N N . ARG A 1 280 ? -16.349 0.945 14.030 1.00 91.94 280 ARG A N 1
ATOM 2273 C CA . ARG A 1 280 ? -15.980 0.733 15.447 1.00 91.94 280 ARG A CA 1
ATOM 2274 C C . ARG A 1 280 ? -17.045 0.102 16.346 1.00 91.94 280 ARG A C 1
ATOM 2276 O O . ARG A 1 280 ? -16.722 -0.679 17.236 1.00 91.94 280 ARG A O 1
ATOM 2283 N N . ASN A 1 281 ? -18.318 0.421 16.105 1.00 91.19 281 ASN A N 1
ATOM 2284 C CA . ASN A 1 281 ? -19.458 -0.033 16.912 1.00 91.19 281 ASN A CA 1
ATOM 2285 C C . ASN A 1 281 ? -20.233 -1.207 16.295 1.00 91.19 281 ASN A C 1
ATOM 2287 O O . ASN A 1 281 ? -21.247 -1.620 16.856 1.00 91.19 281 ASN A O 1
ATOM 2291 N N . ARG A 1 282 ? -19.803 -1.719 15.139 1.00 94.50 282 ARG A N 1
ATOM 2292 C CA . ARG A 1 282 ? -20.408 -2.886 14.491 1.00 94.50 282 ARG A CA 1
ATOM 2293 C C . ARG A 1 282 ? -19.830 -4.170 15.068 1.00 94.50 282 ARG A C 1
ATOM 2295 O O . ARG A 1 282 ? -18.651 -4.216 15.422 1.00 94.50 282 ARG A O 1
ATOM 2302 N N . SER A 1 283 ? -20.652 -5.209 15.104 1.00 94.88 283 SER A N 1
ATOM 2303 C CA . SER A 1 283 ? -20.222 -6.555 15.473 1.00 94.88 283 SER A CA 1
ATOM 2304 C C . SER A 1 283 ? -19.277 -7.122 14.409 1.00 94.88 283 SER A C 1
ATOM 2306 O O . SER A 1 283 ? -19.513 -6.959 13.211 1.00 94.88 283 SER A O 1
ATOM 2308 N N . VAL A 1 284 ? -18.189 -7.764 14.825 1.00 95.31 284 VAL A N 1
ATOM 2309 C CA . VAL A 1 284 ? -17.161 -8.286 13.913 1.00 95.31 284 VAL A CA 1
ATOM 2310 C C . VAL A 1 284 ? -17.564 -9.640 13.376 1.00 95.31 284 VAL A C 1
ATOM 2312 O O . VAL A 1 284 ? -17.843 -10.554 14.145 1.00 95.31 284 VAL A O 1
ATOM 2315 N N . VAL A 1 285 ? -17.468 -9.802 12.065 1.00 94.81 285 VAL A N 1
ATOM 2316 C CA . VAL A 1 285 ? -17.343 -11.102 11.411 1.00 94.81 285 VAL A CA 1
ATOM 2317 C C . VAL A 1 285 ? -15.943 -11.141 10.815 1.00 94.81 285 VAL A C 1
ATOM 2319 O O . VAL A 1 285 ? -15.608 -10.294 9.996 1.00 94.81 285 VAL A O 1
ATOM 2322 N N . LEU A 1 286 ? -15.106 -12.082 11.236 1.00 94.56 286 LEU A N 1
ATOM 2323 C CA . LEU A 1 286 ? -13.741 -12.214 10.730 1.00 94.56 286 LEU A CA 1
ATOM 2324 C C . LEU A 1 286 ? -13.589 -13.600 10.114 1.00 94.56 286 LEU A C 1
ATOM 2326 O O . LEU A 1 286 ? -13.532 -14.593 10.840 1.00 94.56 286 LEU A O 1
ATOM 2330 N N . VAL A 1 287 ? -13.543 -13.648 8.785 1.00 93.31 287 VAL A N 1
ATOM 2331 C CA . VAL A 1 287 ? -13.365 -14.880 8.014 1.00 93.31 287 VAL A CA 1
ATOM 2332 C C . VAL A 1 287 ? -11.886 -15.032 7.697 1.00 93.31 287 VAL A C 1
ATOM 2334 O O . VAL A 1 287 ? -11.295 -14.191 7.022 1.00 93.31 287 VAL A O 1
ATOM 2337 N N . ALA A 1 288 ? -11.283 -16.098 8.204 1.00 92.44 288 ALA A N 1
ATOM 2338 C CA . ALA A 1 288 ? -9.874 -16.399 8.018 1.00 92.44 288 ALA A CA 1
ATOM 2339 C C . ALA A 1 288 ? -9.695 -17.656 7.183 1.00 92.44 288 ALA A C 1
ATOM 2341 O O . ALA A 1 288 ? -10.392 -18.642 7.413 1.00 92.44 288 ALA A O 1
ATOM 2342 N N . VAL A 1 289 ? -8.719 -17.654 6.278 1.00 89.62 289 VAL A N 1
ATOM 2343 C CA . VAL A 1 289 ? -8.314 -18.866 5.556 1.00 89.62 289 VAL A CA 1
ATOM 2344 C C . VAL A 1 289 ? -6.919 -19.266 6.016 1.00 89.62 289 VAL A C 1
ATOM 2346 O O . VAL A 1 289 ? -5.952 -18.534 5.808 1.00 89.62 289 VAL A O 1
ATOM 2349 N N . ALA A 1 290 ? -6.807 -20.440 6.634 1.00 87.19 290 ALA A N 1
ATOM 2350 C CA . ALA A 1 290 ? -5.550 -21.008 7.115 1.00 87.19 290 ALA A CA 1
ATOM 2351 C C . ALA A 1 290 ? -5.299 -22.383 6.514 1.00 87.19 290 ALA A C 1
ATOM 2353 O O . ALA A 1 290 ? -6.232 -23.090 6.171 1.00 87.19 290 ALA A O 1
ATOM 2354 N N . GLY A 1 291 ? -4.040 -22.780 6.357 1.00 80.62 291 GLY A N 1
ATOM 2355 C CA . GLY A 1 291 ? -3.705 -24.061 5.736 1.00 80.62 291 GLY A CA 1
ATOM 2356 C C . GLY A 1 291 ? -2.295 -24.088 5.173 1.00 80.62 291 GLY A C 1
ATOM 2357 O O . GLY A 1 291 ? -1.532 -23.130 5.319 1.00 80.62 291 GLY A O 1
ATOM 2358 N N . ALA A 1 292 ? -1.950 -25.180 4.495 1.00 74.00 292 ALA A N 1
ATOM 2359 C CA . ALA A 1 292 ? -0.600 -25.384 3.986 1.00 74.00 292 ALA A CA 1
ATOM 2360 C C . ALA A 1 292 ? -0.161 -24.303 2.978 1.00 74.00 292 ALA A C 1
ATOM 2362 O O . ALA A 1 292 ? -0.958 -23.618 2.315 1.00 74.00 292 ALA A O 1
ATOM 2363 N N . PHE A 1 293 ? 1.152 -24.126 2.874 1.00 70.81 293 PHE A N 1
ATOM 2364 C CA . PHE A 1 293 ? 1.766 -23.264 1.875 1.00 70.81 293 PHE A CA 1
ATOM 2365 C C . PHE A 1 293 ? 1.460 -23.741 0.434 1.00 70.81 293 PHE A C 1
ATOM 2367 O O . PHE A 1 293 ? 1.356 -24.937 0.169 1.00 70.81 293 PHE A O 1
ATOM 2374 N N . ARG A 1 294 ? 1.258 -22.786 -0.493 1.00 71.31 294 ARG A N 1
ATOM 2375 C CA . ARG A 1 294 ? 0.917 -23.000 -1.925 1.00 71.31 294 ARG A CA 1
ATOM 2376 C C . ARG A 1 294 ? -0.382 -23.772 -2.224 1.00 71.31 294 ARG A C 1
ATOM 2378 O O . ARG A 1 294 ? -0.477 -24.425 -3.256 1.00 71.31 294 ARG A O 1
ATOM 2385 N N . LYS A 1 295 ? -1.407 -23.669 -1.372 1.00 76.12 295 LYS A N 1
ATOM 2386 C CA . LYS A 1 295 ? -2.731 -24.295 -1.603 1.00 76.12 295 LYS A CA 1
ATOM 2387 C C . LYS A 1 295 ? -3.835 -23.340 -2.075 1.00 76.12 295 LYS A C 1
ATOM 2389 O O . LYS A 1 295 ? -5.006 -23.648 -1.933 1.00 76.12 295 LYS A O 1
ATOM 2394 N N . GLY A 1 296 ? -3.477 -22.169 -2.608 1.00 78.75 296 GLY A N 1
ATOM 2395 C CA . GLY A 1 296 ? -4.463 -21.236 -3.177 1.00 78.75 296 GLY A CA 1
ATOM 2396 C C . GLY A 1 296 ? -5.331 -20.492 -2.152 1.00 78.75 296 GLY A C 1
ATOM 2397 O O . GLY A 1 296 ? -6.459 -20.144 -2.462 1.00 78.75 296 GLY A O 1
ATOM 2398 N N . LYS A 1 297 ? -4.825 -20.229 -0.936 1.00 84.00 297 LYS A N 1
ATOM 2399 C CA . LYS A 1 297 ? -5.571 -19.501 0.116 1.00 84.00 297 LYS A CA 1
ATOM 2400 C C . LYS A 1 297 ? -5.985 -18.089 -0.316 1.00 84.00 297 LYS A C 1
ATOM 2402 O O . LYS A 1 297 ? -7.167 -17.775 -0.298 1.00 84.00 297 LYS A O 1
ATOM 2407 N N . SER A 1 298 ? -5.021 -17.283 -0.755 1.00 83.62 298 SER A N 1
ATOM 2408 C CA . SER A 1 298 ? -5.250 -15.912 -1.229 1.00 83.62 298 SER A CA 1
ATOM 2409 C C . SER A 1 298 ? -6.152 -15.897 -2.471 1.00 83.62 298 SER A C 1
ATOM 2411 O O . SER A 1 298 ? -7.090 -15.120 -2.541 1.00 83.62 298 SER A O 1
ATOM 2413 N N . PHE A 1 299 ? -5.964 -16.863 -3.378 1.00 84.06 299 PHE A N 1
ATOM 2414 C CA . PHE A 1 299 ? -6.836 -17.065 -4.541 1.00 84.06 299 PHE A CA 1
ATOM 2415 C C . PHE A 1 299 ? -8.300 -17.336 -4.143 1.00 84.06 299 PHE A C 1
ATOM 2417 O O . PHE A 1 299 ? -9.212 -16.738 -4.703 1.00 84.06 299 PHE A O 1
ATOM 2424 N N . LEU A 1 300 ? -8.539 -18.188 -3.138 1.00 85.56 300 LEU A N 1
ATOM 2425 C CA . LEU A 1 300 ? -9.882 -18.428 -2.599 1.00 85.56 300 LEU A CA 1
ATOM 2426 C C . LEU A 1 300 ? -10.470 -17.165 -1.942 1.00 85.56 300 LEU A C 1
ATOM 2428 O O . LEU A 1 300 ? -11.639 -16.844 -2.151 1.00 85.56 300 LEU A O 1
ATOM 2432 N N . LEU A 1 301 ? -9.662 -16.432 -1.171 1.00 88.00 301 LEU A N 1
ATOM 2433 C CA . LEU A 1 301 ? -10.084 -15.183 -0.533 1.00 88.00 301 LEU A CA 1
ATOM 2434 C C . LEU A 1 301 ? -10.497 -14.114 -1.545 1.00 88.00 301 LEU A C 1
ATOM 2436 O O . LEU A 1 301 ? -11.413 -13.345 -1.263 1.00 88.00 301 LEU A O 1
ATOM 2440 N N . ASP A 1 302 ? -9.884 -14.080 -2.723 1.00 87.12 302 ASP A N 1
ATOM 2441 C CA . ASP A 1 302 ? -10.253 -13.115 -3.754 1.00 87.12 302 ASP A CA 1
ATOM 2442 C C . ASP A 1 302 ? -11.616 -13.415 -4.381 1.00 87.12 302 ASP A C 1
ATOM 2444 O O . ASP A 1 302 ? -12.368 -12.492 -4.702 1.00 87.12 302 ASP A O 1
ATOM 2448 N N . PHE A 1 303 ? -12.008 -14.690 -4.477 1.00 86.75 303 PHE A N 1
ATOM 2449 C CA . PHE A 1 303 ? -13.394 -15.027 -4.815 1.00 86.75 303 PHE A CA 1
ATOM 2450 C C . PHE A 1 303 ? -14.363 -14.543 -3.742 1.00 86.75 303 PHE A C 1
ATOM 2452 O O . PHE A 1 303 ? -15.431 -14.025 -4.074 1.00 86.75 303 PHE A O 1
ATOM 2459 N N . PHE A 1 304 ? -13.991 -14.632 -2.461 1.00 89.38 304 PHE A N 1
ATOM 2460 C CA . PHE A 1 304 ? -14.812 -14.058 -1.395 1.00 89.38 304 PHE A CA 1
ATOM 2461 C C . PHE A 1 304 ? -14.871 -12.537 -1.501 1.00 89.38 304 PHE A C 1
ATOM 2463 O O . PHE A 1 304 ? -15.944 -11.972 -1.320 1.00 89.38 304 PHE A O 1
ATOM 2470 N N . LEU A 1 305 ? -13.773 -11.859 -1.847 1.00 87.00 305 LEU A N 1
ATOM 2471 C CA . LEU A 1 305 ? -13.789 -10.419 -2.111 1.00 87.00 305 LEU A CA 1
ATOM 2472 C C . LEU A 1 305 ? -14.767 -10.072 -3.232 1.00 87.00 305 LEU A C 1
ATOM 2474 O O . LEU A 1 305 ? -15.582 -9.164 -3.059 1.00 87.00 305 LEU A O 1
ATOM 2478 N N . ARG A 1 306 ? -14.732 -10.814 -4.344 1.00 86.00 306 ARG A N 1
ATOM 2479 C CA . ARG A 1 306 ? -15.650 -10.611 -5.470 1.00 86.00 306 ARG A CA 1
ATOM 2480 C C . ARG A 1 306 ? -17.107 -10.835 -5.049 1.00 86.00 306 ARG A C 1
ATOM 2482 O O . ARG A 1 306 ? -17.942 -9.956 -5.272 1.00 86.00 306 ARG A O 1
ATOM 2489 N N . TYR A 1 307 ? -17.397 -11.931 -4.345 1.00 86.50 307 TYR A N 1
ATOM 2490 C CA . TYR A 1 307 ? -18.728 -12.228 -3.803 1.00 86.50 307 TYR A CA 1
ATOM 2491 C C . TYR A 1 307 ? -19.234 -11.145 -2.838 1.00 86.50 307 TYR A C 1
ATOM 2493 O O . TYR A 1 307 ? -20.349 -10.637 -2.986 1.00 86.50 307 TYR A O 1
ATOM 2501 N N . LEU A 1 308 ? -18.421 -10.756 -1.851 1.00 86.75 308 LEU A N 1
ATOM 2502 C CA . LEU A 1 308 ? -18.782 -9.756 -0.844 1.00 86.75 308 LEU A CA 1
ATOM 2503 C C . LEU A 1 308 ? -18.963 -8.370 -1.471 1.00 86.75 308 LEU A C 1
ATOM 2505 O O . LEU A 1 308 ? -19.854 -7.623 -1.063 1.00 86.75 308 LEU A O 1
ATOM 2509 N N . HIS A 1 309 ? -18.165 -8.024 -2.483 1.00 83.06 309 HIS A N 1
ATOM 2510 C CA . HIS A 1 309 ? -18.326 -6.781 -3.230 1.00 83.06 309 HIS A CA 1
ATOM 2511 C C . HIS A 1 309 ? -19.637 -6.777 -4.022 1.00 83.06 309 HIS A C 1
ATOM 2513 O O . HIS A 1 309 ? -20.411 -5.823 -3.931 1.00 83.06 309 HIS A O 1
ATOM 2519 N N . HIS A 1 310 ? -19.935 -7.854 -4.747 1.00 80.94 310 HIS A N 1
ATOM 2520 C CA . HIS A 1 310 ? -21.195 -7.993 -5.472 1.00 80.94 310 HIS A CA 1
ATOM 2521 C C . HIS A 1 310 ? -22.412 -7.894 -4.532 1.00 80.94 310 HIS A C 1
ATOM 2523 O O . HIS A 1 310 ? -23.336 -7.111 -4.762 1.00 80.94 310 HIS A O 1
ATOM 2529 N N . THR A 1 311 ? -22.365 -8.623 -3.418 1.00 83.06 311 THR A N 1
ATOM 2530 C CA . THR A 1 311 ? -23.488 -8.750 -2.483 1.00 83.06 311 THR A CA 1
ATOM 2531 C C . THR A 1 311 ? -23.696 -7.494 -1.637 1.00 83.06 311 THR A C 1
ATOM 2533 O O . THR A 1 311 ? -24.817 -7.012 -1.516 1.00 83.06 311 THR A O 1
ATOM 2536 N N . TYR A 1 312 ? -22.634 -6.937 -1.045 1.00 82.62 312 TYR A N 1
ATOM 2537 C CA . TYR A 1 312 ? -22.756 -5.876 -0.034 1.00 82.62 312 TYR A CA 1
ATOM 2538 C C . TYR A 1 312 ? -22.382 -4.478 -0.530 1.00 82.62 312 TYR A C 1
ATOM 2540 O O . TYR A 1 312 ? -22.794 -3.496 0.088 1.00 82.62 312 TYR A O 1
ATOM 2548 N N . VAL A 1 313 ? -21.609 -4.358 -1.615 1.00 76.56 313 VAL A N 1
ATOM 2549 C CA . VAL A 1 313 ? -21.225 -3.050 -2.179 1.00 76.56 313 VAL A CA 1
ATOM 2550 C C . VAL A 1 313 ? -22.129 -2.682 -3.349 1.00 76.56 313 VAL A C 1
ATOM 2552 O O . VAL A 1 313 ? -22.699 -1.594 -3.351 1.00 76.56 313 VAL A O 1
ATOM 2555 N N . LEU A 1 314 ? -22.301 -3.589 -4.315 1.00 74.75 314 LEU A N 1
ATOM 2556 C CA . LEU A 1 314 ? -23.220 -3.379 -5.441 1.00 74.75 314 LEU A CA 1
ATOM 2557 C C . LEU A 1 314 ? -24.685 -3.619 -5.052 1.00 74.75 314 LEU A C 1
ATOM 2559 O O . LEU A 1 314 ? -25.582 -3.162 -5.757 1.00 74.75 314 LEU A O 1
ATOM 2563 N N . ASN A 1 315 ? -24.924 -4.287 -3.917 1.00 72.81 315 ASN A N 1
ATOM 2564 C CA . ASN A 1 315 ? -26.255 -4.622 -3.406 1.00 72.81 315 ASN A CA 1
ATOM 2565 C C . ASN A 1 315 ? -27.092 -5.418 -4.428 1.00 72.81 315 ASN A C 1
ATOM 2567 O O . ASN A 1 315 ? -28.313 -5.261 -4.514 1.00 72.81 315 ASN A O 1
ATOM 2571 N N . SER A 1 316 ? -26.408 -6.239 -5.232 1.00 71.69 316 SER A N 1
ATOM 2572 C CA . SER A 1 316 ? -27.006 -7.072 -6.269 1.00 71.69 316 SER A CA 1
ATOM 2573 C C . SER A 1 316 ? -27.393 -8.429 -5.688 1.00 71.69 316 SER A C 1
ATOM 2575 O O . SER A 1 316 ? -26.627 -9.042 -4.944 1.00 71.69 316 SER A O 1
ATOM 2577 N N . LYS A 1 317 ? -28.599 -8.890 -6.030 1.00 69.19 317 LYS A N 1
ATOM 2578 C CA . LYS A 1 317 ? -29.120 -10.212 -5.647 1.00 69.19 317 LYS A CA 1
ATOM 2579 C C . LYS A 1 317 ? -28.984 -11.246 -6.763 1.00 69.19 317 LYS A C 1
ATOM 2581 O O . LYS A 1 317 ? -29.493 -12.352 -6.617 1.00 69.19 317 LYS A O 1
ATOM 2586 N N . ASP A 1 318 ? -28.346 -10.873 -7.866 1.00 75.69 318 ASP A N 1
ATOM 2587 C CA . ASP A 1 318 ? -28.173 -11.765 -9.002 1.00 75.69 318 ASP A CA 1
ATOM 2588 C C . ASP A 1 318 ? -27.170 -12.874 -8.663 1.00 75.69 318 ASP A C 1
ATOM 2590 O O . ASP A 1 318 ? -26.177 -12.656 -7.969 1.00 75.69 318 ASP A O 1
ATOM 2594 N N . GLU A 1 319 ? -27.402 -14.079 -9.180 1.00 73.50 319 GLU A N 1
ATOM 2595 C CA . GLU A 1 319 ? -26.511 -15.226 -8.946 1.00 73.50 319 GLU A CA 1
ATOM 2596 C C . GLU A 1 319 ? -25.179 -15.106 -9.709 1.00 73.50 319 GLU A C 1
ATOM 2598 O O . GLU A 1 319 ? -24.235 -15.843 -9.435 1.00 73.50 319 GLU A O 1
ATOM 2603 N N . ASN A 1 320 ? -25.055 -14.136 -10.622 1.00 80.50 320 ASN A N 1
ATOM 2604 C CA . ASN A 1 320 ? -23.873 -13.937 -11.462 1.00 80.50 320 ASN A CA 1
ATOM 2605 C C . ASN A 1 320 ? -22.752 -13.129 -10.773 1.00 80.50 320 ASN A C 1
ATOM 2607 O O . ASN A 1 320 ? -22.153 -12.230 -11.363 1.00 80.50 320 ASN A O 1
ATOM 2611 N N . TRP A 1 321 ? -22.473 -13.429 -9.505 1.00 80.56 321 TRP A N 1
ATOM 2612 C CA . TRP A 1 321 ? -21.442 -12.742 -8.719 1.00 80.56 321 TRP A CA 1
ATOM 2613 C C . TRP A 1 321 ? -20.012 -13.107 -9.145 1.00 80.56 321 TRP A C 1
ATOM 2615 O O . TRP A 1 321 ? -19.081 -12.356 -8.858 1.00 80.56 321 TRP A O 1
ATOM 2625 N N . LEU A 1 322 ? -19.831 -14.256 -9.808 1.00 79.88 322 LEU A N 1
ATOM 2626 C CA . LEU A 1 322 ? -18.521 -14.779 -10.213 1.00 79.88 322 LEU A CA 1
ATOM 2627 C C . LEU A 1 322 ? -17.848 -13.909 -11.289 1.00 79.88 322 LEU A C 1
ATOM 2629 O O . LEU A 1 322 ? -16.618 -13.886 -11.387 1.00 79.88 322 LEU A O 1
ATOM 2633 N N . GLY A 1 323 ? -18.656 -13.137 -12.019 1.00 73.69 323 GLY A N 1
ATOM 2634 C CA . GLY A 1 323 ? -18.220 -12.252 -13.089 1.00 73.69 323 GLY A CA 1
ATOM 2635 C C . GLY A 1 323 ? -17.933 -12.985 -14.409 1.00 73.69 323 GLY A C 1
ATOM 2636 O O . GLY A 1 323 ? -18.070 -14.206 -14.492 1.00 73.69 323 GLY A O 1
ATOM 2637 N N . PRO A 1 324 ? -17.569 -12.235 -15.461 1.00 73.25 324 PRO A N 1
ATOM 2638 C CA . PRO A 1 324 ? -17.150 -12.778 -16.755 1.00 73.25 324 PRO A CA 1
ATOM 2639 C C . PRO A 1 324 ? -15.860 -13.615 -16.653 1.00 73.25 324 PRO A C 1
ATOM 2641 O O . PRO A 1 324 ? -14.988 -13.307 -15.841 1.00 73.25 324 PRO A O 1
ATOM 2644 N N . GLU A 1 325 ? -15.700 -14.634 -17.508 1.00 70.12 325 GLU A N 1
ATOM 2645 C CA . GLU A 1 325 ? -14.502 -15.503 -17.526 1.00 70.12 325 GLU A CA 1
ATOM 2646 C C . GLU A 1 325 ? -13.200 -14.748 -17.855 1.00 70.12 325 GLU A C 1
ATOM 2648 O O . GLU A 1 325 ? -12.115 -15.175 -17.464 1.00 70.12 325 GLU A O 1
ATOM 2653 N N . ASP A 1 326 ? -13.297 -13.622 -18.561 1.00 65.94 326 ASP A N 1
ATOM 2654 C CA . ASP A 1 326 ? -12.182 -12.769 -18.970 1.00 65.94 326 ASP A CA 1
ATOM 2655 C C . ASP A 1 326 ? -11.792 -11.711 -17.920 1.00 65.94 326 ASP A C 1
ATOM 2657 O O . ASP A 1 326 ? -10.774 -11.033 -18.079 1.00 65.94 326 ASP A O 1
ATOM 2661 N N . GLU A 1 327 ? -12.553 -11.573 -16.828 1.00 64.38 327 GLU A N 1
ATOM 2662 C CA . GLU A 1 327 ? -12.277 -10.584 -15.786 1.00 64.38 327 GLU A CA 1
ATOM 2663 C C . GLU A 1 327 ? -11.238 -11.103 -14.766 1.00 64.38 327 GLU A C 1
ATOM 2665 O O . GLU A 1 327 ? -11.543 -12.007 -13.973 1.00 64.38 327 GLU A O 1
ATOM 2670 N N . PRO A 1 328 ? -10.032 -10.504 -14.688 1.00 68.06 328 PRO A N 1
ATOM 2671 C CA . PRO A 1 328 ? -8.979 -10.976 -13.795 1.00 68.06 328 PRO A CA 1
ATOM 2672 C C . PRO A 1 328 ? -9.374 -10.836 -12.323 1.00 68.06 328 PRO A C 1
ATOM 2674 O O . PRO A 1 328 ? -9.977 -9.845 -11.908 1.00 68.06 328 PRO A O 1
ATOM 2677 N N . LEU A 1 329 ? -8.985 -11.826 -11.520 1.00 72.44 329 LEU A N 1
ATOM 2678 C CA . LEU A 1 329 ? -9.252 -11.859 -10.087 1.00 72.44 329 LEU A CA 1
ATOM 2679 C C . LEU A 1 329 ? -8.339 -10.868 -9.341 1.00 72.44 329 LEU A C 1
ATOM 2681 O O . LEU A 1 329 ? -7.115 -10.941 -9.460 1.00 72.44 329 LEU A O 1
ATOM 2685 N N . GLN A 1 330 ? -8.938 -9.936 -8.595 1.00 71.06 330 GLN A N 1
ATOM 2686 C CA . GLN A 1 330 ? -8.248 -8.877 -7.846 1.00 71.06 330 GLN A CA 1
ATOM 2687 C C . GLN A 1 330 ? -8.473 -9.052 -6.343 1.00 71.06 330 GLN A C 1
ATOM 2689 O O . GLN A 1 330 ? -9.587 -9.381 -5.930 1.00 71.06 330 GLN A O 1
ATOM 2694 N N . GLY A 1 331 ? -7.466 -8.743 -5.523 1.00 77.81 331 GLY A N 1
ATOM 2695 C CA . GLY A 1 331 ? -7.612 -8.843 -4.076 1.00 77.81 331 GLY A CA 1
ATOM 2696 C C . GLY A 1 331 ? -6.301 -8.952 -3.308 1.00 77.81 331 GLY A C 1
ATOM 2697 O O . GLY A 1 331 ? -5.412 -8.112 -3.450 1.00 77.81 331 GLY A O 1
ATOM 2698 N N . PHE A 1 332 ? -6.226 -9.942 -2.424 1.00 80.31 332 PHE A N 1
ATOM 2699 C CA . PHE A 1 332 ? -4.997 -10.342 -1.760 1.00 80.31 332 PHE A CA 1
ATOM 2700 C C . PHE A 1 332 ? -3.987 -10.821 -2.781 1.00 80.31 332 PHE A C 1
ATOM 2702 O O . PHE A 1 332 ? -4.323 -11.461 -3.773 1.00 80.31 332 PHE A O 1
ATOM 2709 N N . GLY A 1 333 ? -2.718 -10.579 -2.488 1.00 67.88 333 GLY A N 1
ATOM 2710 C CA . GLY A 1 333 ? -1.723 -10.938 -3.460 1.00 67.88 333 GLY A CA 1
ATOM 2711 C C . GLY A 1 333 ? -1.579 -12.436 -3.667 1.00 67.88 333 GLY A C 1
ATOM 2712 O O . GLY A 1 333 ? -1.384 -13.188 -2.706 1.00 67.88 333 GLY A O 1
ATOM 2713 N N . TRP A 1 334 ? -1.585 -12.881 -4.924 1.00 65.06 334 TRP A N 1
ATOM 2714 C CA . TRP A 1 334 ? -1.407 -14.286 -5.285 1.00 65.06 334 TRP A CA 1
ATOM 2715 C C . TRP A 1 334 ? -0.604 -14.454 -6.580 1.00 65.06 334 TRP A C 1
ATOM 2717 O O . TRP A 1 334 ? -0.757 -13.717 -7.546 1.00 65.06 334 TRP A O 1
ATOM 2727 N N . ARG A 1 335 ? 0.271 -15.469 -6.614 1.00 60.78 335 ARG A N 1
ATOM 2728 C CA . ARG A 1 335 ? 1.094 -15.799 -7.793 1.00 60.78 335 ARG A CA 1
ATOM 2729 C C . ARG A 1 335 ? 1.351 -17.296 -7.926 1.00 60.78 335 ARG A C 1
ATOM 2731 O O . ARG A 1 335 ? 1.515 -17.986 -6.916 1.00 60.78 335 ARG A O 1
ATOM 2738 N N . GLY A 1 336 ? 1.471 -17.804 -9.154 1.00 53.03 336 GLY A N 1
ATOM 2739 C CA . GLY A 1 336 ? 1.986 -19.152 -9.459 1.00 53.03 336 GLY A CA 1
ATOM 2740 C C . GLY A 1 336 ? 3.497 -19.302 -9.170 1.00 53.03 336 GLY A C 1
ATOM 2741 O O . GLY A 1 336 ? 4.241 -18.323 -9.219 1.00 53.03 336 GLY A O 1
ATOM 2742 N N . GLY A 1 337 ? 3.980 -20.512 -8.850 1.00 50.22 337 GLY A N 1
ATOM 2743 C CA . GLY A 1 337 ? 5.396 -20.789 -8.518 1.00 50.22 337 GLY A CA 1
ATOM 2744 C C . GLY A 1 337 ? 5.630 -21.584 -7.223 1.00 50.22 337 GLY A C 1
ATOM 2745 O O . GLY A 1 337 ? 4.690 -22.101 -6.631 1.00 50.22 337 GLY A O 1
ATOM 2746 N N . SER A 1 338 ? 6.886 -21.702 -6.789 1.00 49.00 338 SER A N 1
ATOM 2747 C CA . SER A 1 338 ? 7.302 -22.378 -5.544 1.00 49.00 338 SER 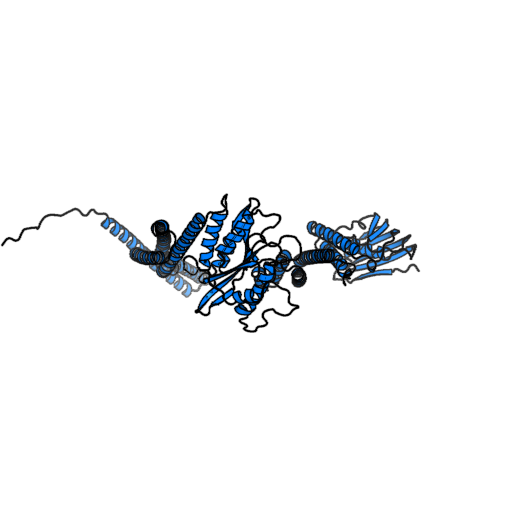A CA 1
ATOM 2748 C C . SER A 1 338 ? 7.625 -21.402 -4.404 1.00 49.00 338 SER A C 1
ATOM 2750 O O . SER A 1 338 ? 7.558 -21.783 -3.239 1.00 49.00 338 SER A O 1
ATOM 2752 N N . GLU A 1 339 ? 7.918 -20.137 -4.720 1.00 49.28 339 GLU A N 1
ATOM 2753 C CA . GLU A 1 339 ? 8.280 -19.113 -3.737 1.00 49.28 339 GLU A CA 1
ATOM 2754 C C . GLU A 1 339 ? 7.093 -18.556 -2.941 1.00 49.28 339 GLU A C 1
ATOM 2756 O O . GLU A 1 339 ? 5.933 -18.529 -3.390 1.00 49.28 339 GLU A O 1
ATOM 2761 N N . ARG A 1 340 ? 7.415 -18.072 -1.735 1.00 58.41 340 ARG A N 1
ATOM 2762 C CA . ARG A 1 340 ? 6.468 -17.498 -0.778 1.00 58.41 340 ARG A CA 1
ATOM 2763 C C . ARG A 1 340 ? 5.839 -16.206 -1.286 1.00 58.41 340 ARG A C 1
ATOM 2765 O O . ARG A 1 340 ? 6.413 -15.507 -2.120 1.00 58.41 340 ARG A O 1
ATOM 2772 N N . HIS A 1 341 ? 4.618 -15.938 -0.821 1.00 55.47 341 HIS A N 1
ATOM 2773 C CA . HIS A 1 341 ? 3.891 -14.709 -1.143 1.00 55.47 341 HIS A CA 1
ATOM 2774 C C . HIS A 1 341 ? 3.342 -14.027 0.113 1.00 55.47 341 HIS A C 1
ATOM 2776 O O . HIS A 1 341 ? 3.673 -12.877 0.366 1.00 55.47 341 HIS A O 1
ATOM 2782 N N . THR A 1 342 ? 2.610 -14.762 0.956 1.00 62.09 342 THR A N 1
ATOM 2783 C CA . THR A 1 342 ? 2.049 -14.238 2.212 1.00 62.09 342 THR A CA 1
ATOM 2784 C C . THR A 1 342 ? 2.984 -14.503 3.401 1.00 62.09 342 THR A C 1
ATOM 2786 O O . THR A 1 342 ? 3.374 -15.652 3.656 1.00 62.09 342 THR A O 1
ATOM 2789 N N . THR A 1 343 ? 3.337 -13.460 4.156 1.00 72.19 343 THR A N 1
ATOM 2790 C CA . THR A 1 343 ? 4.073 -13.547 5.429 1.00 72.19 343 THR A CA 1
ATOM 2791 C C . THR A 1 343 ? 3.173 -13.094 6.581 1.00 72.19 343 THR A C 1
ATOM 2793 O O . THR A 1 343 ? 2.412 -12.153 6.418 1.00 72.19 343 THR A O 1
ATOM 2796 N N . GLY A 1 344 ? 3.201 -13.769 7.737 1.00 83.62 344 GLY A N 1
ATOM 2797 C CA . GLY A 1 344 ? 2.382 -13.391 8.898 1.00 83.62 344 GLY A CA 1
ATOM 2798 C C . GLY A 1 344 ? 0.860 -13.393 8.658 1.00 83.62 344 GLY A C 1
ATOM 2799 O O . GLY A 1 344 ? 0.320 -14.389 8.173 1.00 83.62 344 GLY A O 1
ATOM 2800 N N . LEU A 1 345 ? 0.172 -12.308 9.040 1.00 88.88 345 LEU A N 1
ATOM 2801 C CA . LEU A 1 345 ? -1.282 -12.130 8.883 1.00 88.88 345 LEU A CA 1
ATOM 2802 C C . LEU A 1 345 ? -1.605 -10.839 8.129 1.00 88.88 345 LEU A C 1
ATOM 2804 O O . LEU A 1 345 ? -1.112 -9.765 8.493 1.00 88.88 345 LEU A O 1
ATOM 2808 N N . LEU A 1 346 ? -2.479 -10.938 7.128 1.00 90.12 346 LEU A N 1
ATOM 2809 C CA . LEU A 1 346 ? -2.984 -9.802 6.363 1.00 90.12 346 LEU A CA 1
ATOM 2810 C C . LEU A 1 346 ? -4.496 -9.688 6.550 1.00 90.12 346 LEU A C 1
ATOM 2812 O O . LEU A 1 346 ? -5.215 -10.670 6.394 1.00 90.12 346 LEU A O 1
ATOM 2816 N N . LEU A 1 347 ? -4.990 -8.483 6.818 1.00 91.38 347 LEU A N 1
ATOM 2817 C CA . LEU A 1 347 ? -6.416 -8.159 6.752 1.00 91.38 347 LEU A CA 1
ATOM 2818 C C . LEU A 1 347 ? -6.722 -7.399 5.475 1.00 91.38 347 LEU A C 1
ATOM 2820 O O . LEU A 1 347 ? -5.933 -6.570 5.042 1.00 91.38 347 LEU A O 1
ATOM 2824 N N . TRP A 1 348 ? -7.897 -7.606 4.897 1.00 91.25 348 TRP A N 1
ATOM 2825 C CA . TRP A 1 348 ? -8.346 -6.723 3.828 1.00 91.25 348 TRP A CA 1
ATOM 2826 C C . TRP A 1 348 ? -8.602 -5.310 4.372 1.00 91.25 348 TRP A C 1
ATOM 2828 O O . TRP A 1 348 ? -9.320 -5.141 5.359 1.00 91.25 348 TRP A O 1
ATOM 2838 N N . SER A 1 349 ? -8.033 -4.288 3.728 1.00 86.38 349 SER A N 1
ATOM 2839 C CA . SER A 1 349 ? -8.085 -2.900 4.212 1.00 86.38 349 SER A CA 1
ATOM 2840 C C . SER A 1 349 ? -9.467 -2.240 4.139 1.00 86.38 349 SER A C 1
ATOM 2842 O O . SER A 1 349 ? -9.642 -1.151 4.680 1.00 86.38 349 SER A O 1
ATOM 2844 N N . GLN A 1 350 ? -10.454 -2.869 3.493 1.00 85.56 350 GLN A N 1
ATOM 2845 C CA . GLN A 1 350 ? -11.812 -2.336 3.370 1.00 85.56 350 GLN A CA 1
ATOM 2846 C C . GLN A 1 350 ? -12.859 -3.333 3.902 1.00 85.56 350 GLN A C 1
ATOM 2848 O O . GLN A 1 350 ? -13.249 -4.244 3.175 1.00 85.56 350 GLN A O 1
ATOM 2853 N N . PRO A 1 351 ? -13.369 -3.175 5.137 1.00 90.44 351 PRO A N 1
ATOM 2854 C CA . PRO A 1 351 ? -14.369 -4.090 5.674 1.00 90.44 351 PRO A CA 1
ATOM 2855 C C . PRO A 1 351 ? -15.719 -3.929 4.973 1.00 90.44 351 PRO A C 1
ATOM 2857 O O . PRO A 1 351 ? -16.154 -2.817 4.652 1.00 90.44 351 PRO A O 1
ATOM 2860 N N . PHE A 1 352 ? -16.429 -5.042 4.800 1.00 90.75 352 PHE A N 1
ATOM 2861 C CA . PHE A 1 352 ? -17.770 -5.039 4.225 1.00 90.75 352 PHE A CA 1
ATOM 2862 C C . PHE A 1 352 ? -18.805 -4.805 5.318 1.00 90.75 352 PHE A C 1
ATOM 2864 O O . PHE A 1 352 ? -18.798 -5.431 6.376 1.00 90.75 352 PHE A O 1
ATOM 2871 N N . LYS A 1 353 ? -19.719 -3.874 5.070 1.00 90.69 353 LYS A N 1
ATOM 2872 C CA . LYS A 1 353 ? -20.748 -3.476 6.028 1.00 90.69 353 LYS A CA 1
ATOM 2873 C C . LYS A 1 353 ? -22.045 -4.182 5.667 1.00 90.69 353 LYS A C 1
ATOM 2875 O O . LYS A 1 353 ? -22.622 -3.881 4.631 1.00 90.69 353 LYS A O 1
ATOM 2880 N N . ALA A 1 354 ? -22.527 -5.051 6.547 1.00 88.75 354 ALA A N 1
ATOM 2881 C CA . ALA A 1 354 ? -23.776 -5.778 6.342 1.00 88.75 354 ALA A CA 1
ATOM 2882 C C . ALA A 1 354 ? -24.734 -5.591 7.524 1.00 88.75 354 ALA A C 1
ATOM 2884 O O . ALA A 1 354 ? -24.368 -5.069 8.582 1.00 88.75 354 ALA A O 1
ATOM 2885 N N . THR A 1 355 ? -25.989 -5.975 7.312 1.00 88.50 355 THR A N 1
ATOM 2886 C CA . THR A 1 355 ? -26.991 -6.129 8.371 1.00 88.50 355 THR A CA 1
ATOM 2887 C C . THR A 1 355 ? -27.498 -7.559 8.280 1.00 88.50 355 THR A C 1
ATOM 2889 O O . THR A 1 355 ? -27.960 -7.963 7.216 1.00 88.50 355 THR A O 1
ATOM 2892 N N . LEU A 1 356 ? -27.332 -8.328 9.354 1.00 85.06 356 LEU A N 1
ATOM 2893 C CA . LEU A 1 356 ? -27.781 -9.716 9.425 1.00 85.06 356 LEU A CA 1
ATOM 2894 C C . LEU A 1 356 ? -29.316 -9.790 9.458 1.00 85.06 356 LEU A C 1
ATOM 2896 O O . LEU A 1 356 ? -29.989 -8.796 9.737 1.00 85.06 356 LEU A O 1
ATOM 2900 N N . GLU A 1 357 ? -29.876 -10.979 9.226 1.00 82.50 357 GLU A N 1
ATOM 2901 C CA . GLU A 1 357 ? -31.332 -11.210 9.247 1.00 82.50 357 GLU A CA 1
ATOM 2902 C C . GLU A 1 357 ? -31.980 -10.838 10.589 1.00 82.50 357 GLU A C 1
ATOM 2904 O O . GLU A 1 357 ? -33.119 -10.376 10.637 1.00 82.50 357 GLU A O 1
ATOM 2909 N N . ASN A 1 358 ? -31.230 -10.970 11.686 1.00 83.06 358 ASN A N 1
ATOM 2910 C CA . ASN A 1 358 ? -31.650 -10.574 13.031 1.00 83.06 358 ASN A CA 1
ATOM 2911 C C . ASN A 1 358 ? -31.634 -9.040 13.263 1.00 83.06 358 ASN A C 1
ATOM 2913 O O . ASN A 1 358 ? -31.947 -8.586 14.363 1.00 83.06 358 ASN A O 1
ATOM 2917 N N . GLY A 1 359 ? -31.259 -8.238 12.258 1.00 85.12 359 GLY A N 1
ATOM 2918 C CA . GLY A 1 359 ? -31.150 -6.777 12.326 1.00 85.12 359 GLY A CA 1
ATOM 2919 C C . GLY A 1 359 ? -29.818 -6.251 12.877 1.00 85.12 359 GLY A C 1
ATOM 2920 O O . GLY A 1 359 ? -29.624 -5.034 12.959 1.00 85.12 359 GLY A O 1
ATOM 2921 N N . GLU A 1 360 ? -28.885 -7.128 13.247 1.00 88.25 360 GLU A N 1
ATOM 2922 C CA . GLU A 1 360 ? -27.584 -6.753 13.794 1.00 88.25 360 GLU A CA 1
ATOM 2923 C C . GLU A 1 360 ? -26.660 -6.189 12.706 1.00 88.25 360 GLU A C 1
ATOM 2925 O O . GLU A 1 360 ? -26.459 -6.783 11.645 1.00 88.25 360 GLU A O 1
ATOM 2930 N N . LYS A 1 361 ? -26.073 -5.017 12.971 1.00 92.94 361 LYS A N 1
ATOM 2931 C CA . LYS A 1 361 ? -25.121 -4.373 12.059 1.00 92.94 361 LYS A CA 1
ATOM 2932 C C . LYS A 1 361 ? -23.732 -4.960 12.266 1.00 92.94 361 LYS A C 1
ATOM 2934 O O . LYS A 1 361 ? -23.138 -4.781 13.329 1.00 92.94 361 LYS A O 1
ATOM 2939 N N . VAL A 1 362 ? -23.189 -5.563 11.215 1.00 93.94 362 VAL A N 1
ATOM 2940 C CA . VAL A 1 362 ? -21.880 -6.223 11.242 1.00 93.94 362 VAL A CA 1
ATOM 2941 C C . VAL A 1 362 ? -20.864 -5.542 10.327 1.00 93.94 362 VAL A C 1
ATOM 2943 O O . VAL A 1 362 ? -21.225 -4.848 9.366 1.00 93.94 362 VAL A O 1
ATOM 2946 N N . ALA A 1 363 ? -19.590 -5.732 10.657 1.00 94.94 363 ALA A N 1
ATOM 2947 C CA . ALA A 1 363 ? -18.434 -5.442 9.822 1.00 94.94 363 ALA A CA 1
ATOM 2948 C C . ALA A 1 363 ? -17.706 -6.760 9.527 1.00 94.94 363 ALA A C 1
ATOM 2950 O O . ALA A 1 363 ? -17.260 -7.444 10.448 1.00 94.94 363 ALA A O 1
ATOM 2951 N N . ILE A 1 364 ? -17.632 -7.115 8.247 1.00 94.19 364 ILE A N 1
ATOM 2952 C CA . ILE A 1 364 ? -17.043 -8.353 7.748 1.00 94.19 364 ILE A CA 1
ATOM 2953 C C . ILE A 1 364 ? -15.619 -8.058 7.286 1.00 94.19 364 ILE A C 1
ATOM 2955 O O . ILE A 1 364 ? -15.395 -7.209 6.421 1.00 94.19 364 ILE A O 1
ATOM 2959 N N . PHE A 1 365 ? -14.673 -8.785 7.855 1.00 94.19 365 PHE A N 1
ATOM 2960 C CA . PHE A 1 365 ? -13.257 -8.732 7.546 1.00 94.19 365 PHE A CA 1
ATOM 2961 C C . PHE A 1 365 ? -12.824 -10.063 6.943 1.00 94.19 365 PHE A C 1
ATOM 2963 O O . PHE A 1 365 ? -13.241 -11.128 7.405 1.00 94.19 365 PHE A O 1
ATOM 2970 N N . LEU A 1 366 ? -11.951 -9.987 5.944 1.00 93.69 366 LEU A N 1
ATOM 2971 C CA . LEU A 1 366 ? -11.240 -11.142 5.415 1.00 93.69 366 LEU A CA 1
ATOM 2972 C C . LEU A 1 366 ? -9.801 -11.117 5.914 1.00 93.69 366 LEU A C 1
ATOM 2974 O O . LEU A 1 366 ? -9.168 -10.057 5.915 1.00 93.69 366 LEU A O 1
ATOM 2978 N N . MET A 1 367 ? -9.300 -12.281 6.317 1.00 93.00 367 MET A N 1
ATOM 2979 C CA . MET A 1 367 ? -7.930 -12.467 6.772 1.00 93.00 367 MET A CA 1
ATOM 2980 C C . MET A 1 367 ? -7.225 -13.545 5.959 1.00 93.00 367 MET A C 1
ATOM 2982 O O . MET A 1 367 ? -7.631 -14.711 5.981 1.00 93.00 367 MET A O 1
ATOM 2986 N N . ASP A 1 368 ? -6.135 -13.151 5.306 1.00 90.56 368 ASP A N 1
ATOM 2987 C CA . ASP A 1 368 ? -5.174 -14.082 4.729 1.00 90.56 368 ASP A CA 1
ATOM 2988 C C . ASP A 1 368 ? -4.088 -14.404 5.750 1.00 90.56 368 ASP A C 1
ATOM 2990 O O . ASP A 1 368 ? -3.598 -13.538 6.482 1.00 90.56 368 ASP A O 1
ATOM 2994 N N . THR A 1 369 ? -3.716 -15.674 5.801 1.00 86.19 369 THR A N 1
ATOM 2995 C CA . THR A 1 369 ? -2.747 -16.186 6.763 1.00 86.19 369 THR A CA 1
ATOM 2996 C C . THR A 1 369 ? -1.576 -16.809 6.021 1.00 86.19 369 THR A C 1
ATOM 2998 O O . THR A 1 369 ? -1.715 -17.398 4.942 1.00 86.19 369 THR A O 1
ATOM 3001 N N . GLN A 1 370 ? -0.388 -16.706 6.607 1.00 77.88 370 GLN A N 1
ATOM 3002 C CA . GLN A 1 370 ? 0.771 -17.430 6.116 1.00 77.88 370 GLN A CA 1
ATOM 3003 C C . GLN A 1 370 ? 0.472 -18.932 5.990 1.00 77.88 370 GLN A C 1
ATOM 3005 O O . GLN A 1 370 ? -0.176 -19.548 6.835 1.00 77.88 370 GLN A O 1
ATOM 3010 N N . GLY A 1 371 ? 0.979 -19.541 4.914 1.00 67.75 371 GLY A N 1
ATOM 3011 C CA . GLY A 1 371 ? 0.899 -20.987 4.753 1.00 67.75 371 GLY A CA 1
ATOM 3012 C C . GLY A 1 371 ? 1.787 -21.729 5.744 1.00 67.75 371 GLY A C 1
ATOM 3013 O O . GLY A 1 371 ? 2.981 -21.461 5.796 1.00 67.75 371 GLY A O 1
ATOM 3014 N N . THR A 1 372 ? 1.221 -22.692 6.469 1.00 62.44 372 THR A N 1
ATOM 3015 C CA . THR A 1 372 ? 1.990 -23.566 7.365 1.00 62.44 372 THR A CA 1
ATOM 3016 C C . THR A 1 372 ? 2.949 -24.455 6.560 1.00 62.44 372 THR A C 1
ATOM 3018 O O . THR A 1 372 ? 2.574 -24.909 5.473 1.00 62.44 372 THR A O 1
ATOM 3021 N N . PHE A 1 373 ? 4.124 -24.768 7.125 1.00 60.62 373 PHE A N 1
ATOM 3022 C CA . PHE A 1 373 ? 5.158 -25.654 6.551 1.00 60.62 373 PHE A CA 1
ATOM 3023 C C . PHE A 1 373 ? 5.914 -25.094 5.332 1.00 60.62 373 PHE A C 1
ATOM 3025 O O . PHE A 1 373 ? 6.180 -25.822 4.375 1.00 60.62 373 PHE A O 1
ATOM 3032 N N . ASP A 1 374 ? 6.261 -23.807 5.348 1.00 65.50 374 ASP A N 1
ATOM 3033 C CA . ASP A 1 374 ? 7.264 -23.272 4.421 1.00 65.50 374 ASP A CA 1
ATOM 3034 C C . ASP A 1 374 ? 8.702 -23.643 4.858 1.00 65.50 374 ASP A C 1
ATOM 3036 O O . ASP A 1 374 ? 8.927 -24.188 5.939 1.00 65.50 374 ASP A O 1
ATOM 3040 N N . SER A 1 375 ? 9.685 -23.403 3.986 1.00 61.75 375 SER A N 1
ATOM 3041 C CA . SER A 1 375 ? 11.098 -23.746 4.221 1.00 61.75 375 SER A CA 1
ATOM 3042 C C . SER A 1 375 ? 11.849 -22.762 5.124 1.00 61.75 375 SER A C 1
ATOM 3044 O O . SER A 1 375 ? 13.002 -23.014 5.464 1.00 61.75 375 SER A O 1
ATOM 3046 N N . GLU A 1 376 ? 11.229 -21.636 5.474 1.00 67.62 376 GLU A N 1
ATOM 3047 C CA . GLU A 1 376 ? 11.872 -20.521 6.182 1.00 67.62 376 GLU A CA 1
ATOM 3048 C C . GLU A 1 376 ? 11.373 -20.361 7.623 1.00 67.62 376 GLU A C 1
ATOM 3050 O O . GLU A 1 376 ? 12.113 -19.865 8.470 1.00 67.62 376 GLU A O 1
ATOM 3055 N N . SER A 1 377 ? 10.137 -20.773 7.919 1.00 75.31 377 SER A N 1
ATOM 3056 C CA . SER A 1 377 ? 9.499 -20.533 9.215 1.00 75.31 377 SER A CA 1
ATOM 3057 C C . SER A 1 377 ? 9.559 -21.763 10.105 1.00 75.31 377 SER A C 1
ATOM 3059 O O . SER A 1 377 ? 9.397 -22.904 9.664 1.00 75.31 377 SER A O 1
ATOM 3061 N N . THR A 1 378 ? 9.740 -21.539 11.402 1.00 81.31 378 THR A N 1
ATOM 3062 C CA . THR A 1 378 ? 9.786 -22.635 12.367 1.00 81.31 378 THR A CA 1
ATOM 3063 C C . THR A 1 378 ? 8.401 -23.260 12.571 1.00 81.31 378 THR A C 1
ATOM 3065 O O . THR A 1 378 ? 7.356 -22.676 12.270 1.00 81.31 378 THR A O 1
ATOM 3068 N N . VAL A 1 379 ? 8.361 -24.473 13.137 1.00 79.75 379 VAL A N 1
ATOM 3069 C CA . VAL A 1 379 ? 7.094 -25.111 13.553 1.00 79.75 379 VAL A CA 1
ATOM 3070 C C . VAL A 1 379 ? 6.340 -24.217 14.541 1.00 79.75 379 VAL A C 1
ATOM 3072 O O . VAL A 1 379 ? 5.113 -24.142 14.495 1.00 79.75 379 VAL A O 1
ATOM 3075 N N . ARG A 1 380 ? 7.080 -23.503 15.397 1.00 81.56 380 ARG A N 1
ATOM 3076 C CA . ARG A 1 380 ? 6.528 -22.543 16.345 1.00 81.56 380 ARG A CA 1
ATOM 3077 C C . ARG A 1 380 ? 5.877 -21.362 15.628 1.00 81.56 380 ARG A C 1
ATOM 3079 O O . ARG A 1 380 ? 4.740 -21.045 15.951 1.00 81.56 380 ARG A O 1
ATOM 3086 N N . ASP A 1 381 ? 6.547 -20.772 14.642 1.00 81.69 381 ASP A N 1
ATOM 3087 C CA . ASP A 1 381 ? 6.019 -19.633 13.877 1.00 81.69 381 ASP A CA 1
ATOM 3088 C C . ASP A 1 381 ? 4.690 -19.999 13.203 1.00 81.69 381 ASP A C 1
ATOM 3090 O O . ASP A 1 381 ? 3.690 -19.289 13.322 1.00 81.69 381 ASP A O 1
ATOM 3094 N N . ASN A 1 382 ? 4.653 -21.177 12.578 1.00 81.12 382 ASN A N 1
ATOM 3095 C CA . ASN A 1 382 ? 3.459 -21.719 11.937 1.00 81.12 382 ASN A CA 1
ATOM 3096 C C . ASN A 1 382 ? 2.326 -21.988 12.942 1.00 81.12 382 ASN A C 1
ATOM 3098 O O . ASN A 1 382 ? 1.171 -21.653 12.674 1.00 81.12 382 ASN A O 1
ATOM 3102 N N . ALA A 1 383 ? 2.646 -22.561 14.108 1.00 82.56 383 ALA A N 1
ATOM 3103 C CA . ALA A 1 383 ? 1.674 -22.806 15.171 1.00 82.56 383 ALA A CA 1
ATOM 3104 C C . ALA A 1 383 ? 1.114 -21.499 15.749 1.00 82.56 383 ALA A C 1
ATOM 3106 O O . ALA A 1 383 ? -0.086 -21.413 15.999 1.00 82.56 383 ALA A O 1
ATOM 3107 N N . THR A 1 384 ? 1.953 -20.473 15.908 1.00 84.19 384 THR A N 1
ATOM 3108 C CA . THR A 1 384 ? 1.552 -19.143 16.375 1.00 84.19 384 THR A CA 1
ATOM 3109 C C . THR A 1 384 ? 0.579 -18.483 15.406 1.00 84.19 384 THR A C 1
ATOM 3111 O O . THR A 1 384 ? -0.518 -18.109 15.816 1.00 84.19 384 THR A O 1
ATOM 3114 N N . VAL A 1 385 ? 0.924 -18.392 14.117 1.00 85.88 385 VAL A N 1
ATOM 3115 C CA . VAL A 1 385 ? 0.043 -17.792 13.099 1.00 85.88 385 VAL A CA 1
ATOM 3116 C C . VAL A 1 385 ? -1.292 -18.534 13.036 1.00 85.88 385 VAL A C 1
ATOM 3118 O O . VAL A 1 385 ? -2.353 -17.905 13.010 1.00 85.88 385 VAL A O 1
ATOM 3121 N N . PHE A 1 386 ? -1.259 -19.868 13.064 1.00 86.12 386 PHE A N 1
ATOM 3122 C CA . PHE A 1 386 ? -2.464 -20.692 13.033 1.00 86.12 386 PHE A CA 1
ATOM 3123 C C . PHE A 1 386 ? -3.340 -20.498 14.280 1.00 86.12 386 PHE A C 1
ATOM 3125 O O . PHE A 1 386 ? -4.548 -20.271 14.165 1.00 86.12 386 PHE A O 1
ATOM 3132 N N . ALA A 1 387 ? -2.746 -20.540 15.475 1.00 87.62 387 ALA A N 1
ATOM 3133 C CA . ALA A 1 387 ? -3.464 -20.365 16.734 1.00 87.62 387 ALA A CA 1
ATOM 3134 C C . ALA A 1 387 ? -4.063 -18.959 16.852 1.00 87.62 387 ALA A C 1
ATOM 3136 O O . ALA A 1 387 ? -5.243 -18.827 17.178 1.00 87.62 387 ALA A O 1
ATOM 3137 N N . LEU A 1 388 ? -3.293 -17.918 16.513 1.00 89.06 388 LEU A N 1
ATOM 3138 C CA . LEU A 1 388 ? -3.783 -16.541 16.454 1.00 89.06 388 LEU A CA 1
ATOM 3139 C C . LEU A 1 388 ? -4.981 -16.436 15.517 1.00 89.06 388 LEU A C 1
ATOM 3141 O O . LEU A 1 388 ? -6.040 -15.990 15.952 1.00 89.06 388 LEU A O 1
ATOM 3145 N N . SER A 1 389 ? -4.849 -16.938 14.285 1.00 90.31 389 SER A N 1
ATOM 3146 C CA . SER A 1 389 ? -5.924 -16.924 13.286 1.00 90.31 389 SER A CA 1
ATOM 3147 C C . SER A 1 389 ? -7.194 -17.600 13.791 1.00 90.31 389 SER A C 1
ATOM 3149 O O . SER A 1 389 ? -8.293 -17.077 13.616 1.00 90.31 389 SER A O 1
ATOM 3151 N N . THR A 1 390 ? -7.044 -18.734 14.473 1.00 90.12 390 THR A N 1
ATOM 3152 C CA . THR A 1 390 ? -8.154 -19.505 15.045 1.00 90.12 390 THR A CA 1
ATOM 3153 C C . THR A 1 390 ? -8.855 -18.744 16.170 1.00 90.12 390 THR A C 1
ATOM 3155 O O . THR A 1 390 ? -10.082 -18.686 16.221 1.00 90.12 390 THR A O 1
ATOM 3158 N N . MET A 1 391 ? -8.098 -18.133 17.083 1.00 90.19 391 MET A N 1
ATOM 3159 C CA . MET A 1 391 ? -8.688 -17.451 18.238 1.00 90.19 391 MET A CA 1
ATOM 3160 C C . MET A 1 391 ? -9.378 -16.143 17.860 1.00 90.19 391 MET A C 1
ATOM 3162 O O . MET A 1 391 ? -10.383 -15.797 18.485 1.00 90.19 391 MET A O 1
ATOM 3166 N N . ILE A 1 392 ? -8.868 -15.419 16.861 1.00 91.75 392 ILE A N 1
ATOM 3167 C CA . ILE A 1 392 ? -9.409 -14.110 16.465 1.00 91.75 392 ILE A CA 1
ATOM 3168 C C . ILE A 1 392 ? -10.566 -14.232 15.470 1.00 91.75 392 ILE A C 1
ATOM 3170 O O . ILE A 1 392 ? -11.530 -13.475 15.578 1.00 91.75 392 ILE A O 1
ATOM 3174 N N . SER A 1 393 ? -10.521 -15.198 14.546 1.00 93.31 393 SER A N 1
ATOM 3175 C CA . SER A 1 393 ? -11.561 -15.377 13.524 1.00 93.31 393 SER A CA 1
ATOM 3176 C C . SER A 1 393 ? -12.895 -15.830 14.115 1.00 93.31 393 SER A C 1
ATOM 3178 O O . SER A 1 393 ? -12.939 -16.555 15.111 1.00 93.31 393 SER A O 1
ATOM 3180 N N . SER A 1 394 ? -14.009 -15.381 13.532 1.00 92.25 394 SER A N 1
ATOM 3181 C CA . SER A 1 394 ? -15.322 -15.979 13.806 1.00 92.25 394 SER A CA 1
ATOM 3182 C C . SER A 1 394 ? -15.528 -17.243 12.981 1.00 92.25 394 SER A C 1
ATOM 3184 O O . SER A 1 394 ? -16.114 -18.201 13.475 1.00 92.25 394 SER A O 1
ATOM 3186 N N . VAL A 1 395 ? -14.997 -17.252 11.758 1.00 90.44 395 VAL A N 1
ATOM 3187 C CA . VAL A 1 395 ? -15.002 -18.399 10.856 1.00 90.44 395 VAL A CA 1
ATOM 3188 C C . VAL A 1 395 ? -13.566 -18.663 10.427 1.00 90.44 395 VAL A C 1
ATOM 3190 O O . VAL A 1 395 ? -12.938 -17.808 9.802 1.00 90.44 395 VAL A O 1
ATOM 3193 N N . LEU A 1 396 ? -13.053 -19.845 10.758 1.00 89.25 396 LEU A N 1
ATOM 3194 C CA . LEU A 1 396 ? -11.769 -20.327 10.266 1.00 89.25 396 LEU A CA 1
ATOM 3195 C C . LEU A 1 396 ? -12.017 -21.385 9.197 1.00 89.25 396 LEU A C 1
ATOM 3197 O O . LEU A 1 396 ? -12.539 -22.457 9.490 1.00 89.25 396 LEU A O 1
ATOM 3201 N N . ILE A 1 397 ? -11.596 -21.095 7.975 1.00 88.00 397 ILE A N 1
ATOM 3202 C CA . ILE A 1 397 ? -11.595 -22.043 6.870 1.00 88.00 397 ILE A CA 1
ATOM 3203 C C . ILE A 1 397 ? -10.225 -22.700 6.845 1.00 88.00 397 ILE A C 1
ATOM 3205 O O . ILE A 1 397 ? -9.211 -22.052 6.563 1.00 88.00 397 ILE A O 1
ATOM 3209 N N . TYR A 1 398 ? -10.193 -23.988 7.172 1.00 84.81 398 TYR A N 1
ATOM 3210 C CA . TYR A 1 398 ? -8.966 -24.765 7.146 1.00 84.81 398 TYR A CA 1
ATOM 3211 C C . TYR A 1 398 ? -8.774 -25.414 5.773 1.00 84.81 398 TYR A C 1
ATOM 3213 O O . TYR A 1 398 ? -9.322 -26.470 5.480 1.00 84.81 398 TYR A O 1
ATOM 3221 N N . ASN A 1 399 ? -7.991 -24.752 4.925 1.00 81.06 399 ASN A N 1
ATOM 3222 C CA . ASN A 1 399 ? -7.708 -25.157 3.558 1.00 81.06 399 ASN A CA 1
ATOM 3223 C C . ASN A 1 399 ? -6.738 -26.350 3.522 1.00 81.06 399 ASN A C 1
ATOM 3225 O O . ASN A 1 399 ? -5.514 -26.206 3.671 1.00 81.06 399 ASN A O 1
ATOM 3229 N N . LEU A 1 400 ? -7.308 -27.533 3.314 1.00 71.75 400 LEU A N 1
ATOM 3230 C CA . LEU A 1 400 ? -6.602 -28.790 3.120 1.00 71.75 400 LEU A CA 1
ATOM 3231 C C . LEU A 1 400 ? -6.471 -29.095 1.627 1.00 71.75 400 LEU A C 1
ATOM 3233 O O . LEU A 1 400 ? -7.345 -28.805 0.825 1.00 71.75 400 LEU A O 1
ATOM 3237 N N . SER A 1 401 ? -5.352 -29.703 1.241 1.00 58.69 401 SER A N 1
ATOM 3238 C CA . SER A 1 401 ? -5.069 -30.037 -0.157 1.00 58.69 401 SER A CA 1
ATOM 3239 C C . SER A 1 401 ? -5.877 -31.248 -0.639 1.00 58.69 401 SER A C 1
ATOM 3241 O O . SER A 1 401 ? -5.283 -32.312 -0.805 1.00 58.69 401 SER A O 1
ATOM 3243 N N . GLN A 1 402 ? -7.180 -31.089 -0.871 1.00 60.97 402 GLN A N 1
ATOM 3244 C CA . GLN A 1 402 ? -8.092 -32.020 -1.560 1.00 60.97 402 GLN A CA 1
ATOM 3245 C C . GLN A 1 402 ? -9.201 -31.205 -2.272 1.00 60.97 402 GLN A C 1
ATOM 3247 O O . GLN A 1 402 ? -9.056 -29.990 -2.400 1.00 60.97 402 GLN A O 1
ATOM 3252 N N . ASN A 1 403 ? -10.251 -31.843 -2.803 1.00 53.53 403 ASN A N 1
ATOM 3253 C CA . ASN A 1 403 ? -11.377 -31.120 -3.409 1.00 53.53 403 ASN A CA 1
ATOM 3254 C C . ASN A 1 403 ? -12.096 -30.277 -2.346 1.00 53.53 403 ASN A C 1
ATOM 3256 O O . ASN A 1 403 ? -12.424 -30.802 -1.289 1.00 53.53 403 ASN A O 1
ATOM 3260 N N . ILE A 1 404 ? -12.339 -29.002 -2.656 1.00 53.31 404 ILE A N 1
ATOM 3261 C CA . ILE A 1 404 ? -13.293 -28.156 -1.929 1.00 53.31 404 ILE A CA 1
ATOM 3262 C C . ILE A 1 404 ? -14.677 -28.504 -2.483 1.00 53.31 404 ILE A C 1
ATOM 3264 O O . ILE A 1 404 ? -14.880 -28.421 -3.699 1.00 53.31 404 ILE A O 1
ATOM 3268 N N . GLU A 1 405 ? -15.596 -28.943 -1.628 1.00 54.34 405 GLU A N 1
ATOM 3269 C CA . GLU A 1 405 ? -16.967 -29.298 -2.020 1.00 54.34 405 GLU A CA 1
ATOM 3270 C C . GLU A 1 405 ? -17.889 -28.054 -1.973 1.00 54.34 405 GLU A C 1
ATOM 3272 O O . GLU A 1 405 ? -17.615 -27.063 -1.295 1.00 54.34 405 GLU A O 1
ATOM 3277 N N . GLU A 1 406 ? -18.966 -28.038 -2.766 1.00 52.84 406 GLU A N 1
ATOM 3278 C CA . GLU A 1 406 ? -19.843 -26.859 -2.931 1.00 52.84 406 GLU A CA 1
ATOM 3279 C C . GLU A 1 406 ? -20.630 -26.506 -1.648 1.00 52.84 406 GLU A C 1
ATOM 3281 O O . GLU A 1 406 ? -20.974 -25.346 -1.406 1.00 52.84 406 GLU A O 1
ATOM 3286 N N . ASP A 1 407 ? -20.866 -27.487 -0.779 1.00 51.94 407 ASP A N 1
ATOM 3287 C CA . ASP A 1 407 ? -21.473 -27.331 0.547 1.00 51.94 407 ASP A CA 1
ATOM 3288 C C . ASP A 1 407 ? -20.573 -26.557 1.533 1.00 51.94 407 ASP A C 1
ATOM 3290 O O . ASP A 1 407 ? -21.074 -25.821 2.394 1.00 51.94 407 ASP A O 1
ATOM 3294 N N . GLU A 1 408 ? -19.248 -26.625 1.374 1.00 52.41 408 GLU A N 1
ATOM 3295 C CA . GLU A 1 408 ? -18.289 -25.830 2.153 1.00 52.41 408 GLU A CA 1
ATOM 3296 C C . GLU A 1 408 ? -18.414 -24.326 1.837 1.00 52.41 408 GLU A C 1
ATOM 3298 O O . GLU A 1 408 ? -18.263 -23.486 2.729 1.00 52.41 408 GLU A O 1
ATOM 3303 N N . LEU A 1 409 ? -18.784 -23.965 0.600 1.00 55.66 409 LEU A N 1
ATOM 3304 C CA . LEU A 1 409 ? -19.028 -22.575 0.187 1.00 55.66 409 LEU A CA 1
ATOM 3305 C C . LEU A 1 409 ? -20.373 -22.032 0.698 1.00 55.66 409 LEU A C 1
ATOM 3307 O O . LEU A 1 409 ? -20.481 -20.836 0.980 1.00 55.66 409 LEU A O 1
ATOM 3311 N N . GLN A 1 410 ? -21.383 -22.886 0.900 1.00 54.53 410 GLN A N 1
ATOM 3312 C CA . GLN A 1 410 ? -22.682 -22.470 1.455 1.00 54.53 410 GLN A CA 1
ATOM 3313 C C . GLN A 1 410 ? -22.574 -21.954 2.900 1.00 54.53 410 GLN A C 1
ATOM 3315 O O . GLN A 1 410 ? -23.374 -21.119 3.325 1.00 54.53 410 GLN A O 1
ATOM 3320 N N . HIS A 1 411 ? -21.540 -22.354 3.650 1.00 56.94 411 HIS A N 1
ATOM 3321 C CA . HIS A 1 411 ? -21.298 -21.855 5.007 1.00 56.94 411 HIS A CA 1
ATOM 3322 C C . HIS A 1 411 ? -20.976 -20.347 5.054 1.00 56.94 411 HIS A C 1
ATOM 3324 O O . HIS A 1 411 ? -21.217 -19.706 6.078 1.00 56.94 411 HIS A O 1
ATOM 3330 N N . LEU A 1 412 ? -20.519 -19.743 3.947 1.00 56.06 412 LEU A N 1
ATOM 3331 C CA . LEU A 1 412 ? -20.296 -18.292 3.841 1.00 56.06 412 LEU A CA 1
ATOM 3332 C C . LEU A 1 412 ? -21.591 -17.479 3.781 1.00 56.06 412 LEU A C 1
ATOM 3334 O O . LEU A 1 412 ? -21.561 -16.281 4.052 1.00 56.06 412 LEU A O 1
ATOM 3338 N N . GLN A 1 413 ? -22.727 -18.106 3.461 1.00 60.16 413 GLN A N 1
ATOM 3339 C CA . GLN A 1 413 ? -24.032 -17.445 3.536 1.00 60.16 413 GLN A CA 1
ATOM 3340 C C . GLN A 1 413 ? -24.466 -17.231 4.997 1.00 60.16 413 GLN A C 1
ATOM 3342 O O . GLN A 1 413 ? -25.194 -16.287 5.297 1.00 60.16 413 GLN A O 1
ATOM 3347 N N . ASN A 1 414 ? -23.942 -18.038 5.927 1.00 70.69 414 ASN A N 1
ATOM 3348 C CA . ASN A 1 414 ? -24.277 -18.012 7.350 1.00 70.69 414 ASN A CA 1
ATOM 3349 C C . ASN A 1 414 ? -23.195 -17.309 8.185 1.00 70.69 414 ASN A C 1
ATOM 3351 O O . ASN A 1 414 ? -22.635 -17.883 9.121 1.00 70.69 414 ASN A O 1
ATOM 3355 N N . LEU A 1 415 ? -22.902 -16.045 7.865 1.00 79.75 415 LEU A N 1
ATOM 3356 C CA . LEU A 1 415 ? -21.921 -15.238 8.599 1.00 79.75 415 LEU A CA 1
ATOM 3357 C C . LEU A 1 415 ? -22.345 -15.024 10.058 1.00 79.75 415 LEU A C 1
ATOM 3359 O O . LEU A 1 415 ? -23.341 -14.356 10.336 1.00 79.75 415 LEU A O 1
ATOM 3363 N N . GLN A 1 416 ? -21.550 -15.548 10.994 1.00 85.75 416 GLN A N 1
ATOM 3364 C CA . GLN A 1 416 ? -21.782 -15.377 12.427 1.00 85.75 416 GLN A CA 1
ATOM 3365 C C . GLN A 1 416 ? -20.823 -14.344 13.030 1.00 85.75 416 GLN A C 1
ATOM 3367 O O . GLN A 1 416 ? -19.607 -14.413 12.790 1.00 85.75 416 GLN A O 1
ATOM 3372 N N . PRO A 1 417 ? -21.337 -13.398 13.837 1.00 91.81 417 PRO A N 1
ATOM 3373 C CA . PRO A 1 417 ? -20.500 -12.501 14.613 1.00 91.81 417 PRO A CA 1
ATOM 3374 C C . PRO A 1 417 ? -19.572 -13.260 15.563 1.00 91.81 417 PRO A C 1
ATOM 3376 O O . PRO A 1 417 ? -19.929 -14.296 16.126 1.00 91.81 417 PRO A O 1
ATOM 3379 N N . LYS A 1 418 ? -18.372 -12.723 15.786 1.00 93.44 418 LYS A N 1
ATOM 3380 C CA . LYS A 1 418 ? -17.423 -13.264 16.754 1.00 93.44 418 LYS A CA 1
ATOM 3381 C C . LYS A 1 418 ? -18.009 -13.131 18.154 1.00 93.44 418 LYS A C 1
ATOM 3383 O O . LYS A 1 418 ? -18.273 -12.026 18.617 1.00 93.44 418 LYS A O 1
ATOM 3388 N N . VAL A 1 419 ? -18.153 -14.258 18.842 1.00 89.81 419 VAL A N 1
ATOM 3389 C CA . VAL A 1 419 ? -18.583 -14.297 20.240 1.00 89.81 419 VAL A CA 1
ATOM 3390 C C . VAL A 1 419 ? -17.404 -14.692 21.117 1.00 89.81 419 VAL A C 1
ATOM 3392 O O . VAL A 1 419 ? -16.768 -15.721 20.891 1.00 89.81 419 VAL A O 1
ATOM 3395 N N . LEU A 1 420 ? -17.126 -13.887 22.138 1.00 84.25 420 LEU A N 1
ATOM 3396 C CA . LEU A 1 420 ? -16.174 -14.201 23.200 1.00 84.25 420 LEU A CA 1
ATOM 3397 C C . LEU A 1 420 ? -16.895 -14.061 24.538 1.00 84.25 420 LEU A C 1
ATOM 3399 O O . LEU A 1 420 ? -17.604 -13.087 24.776 1.00 84.25 420 LEU A O 1
ATOM 3403 N N . SER A 1 421 ? -16.774 -15.072 25.401 1.00 76.12 421 SER A N 1
ATOM 3404 C CA . SER A 1 421 ? -17.406 -15.067 26.735 1.00 76.12 421 SER A CA 1
ATOM 3405 C C . SER A 1 421 ? -18.932 -14.870 26.709 1.00 76.12 421 SER A C 1
ATOM 3407 O O . SER A 1 421 ? -19.518 -14.304 27.633 1.00 76.12 421 SER A O 1
ATOM 3409 N N . GLY A 1 422 ? -19.588 -15.319 25.633 1.00 79.38 422 GLY A N 1
ATOM 3410 C CA . GLY A 1 422 ? -21.030 -15.153 25.435 1.00 79.38 422 GLY A CA 1
ATOM 3411 C C . GLY A 1 422 ? -21.468 -13.720 25.109 1.00 79.38 422 GLY A C 1
ATOM 3412 O O . GLY A 1 422 ? -22.651 -13.412 25.256 1.00 79.38 422 GLY A O 1
ATOM 3413 N N . GLN A 1 423 ? -20.541 -12.845 24.709 1.00 83.69 423 GLN A N 1
ATOM 3414 C CA . GLN A 1 423 ? -20.826 -11.513 24.180 1.00 83.69 423 GLN A CA 1
ATOM 3415 C C . GLN A 1 423 ? -20.338 -11.394 22.739 1.00 83.69 423 GLN A C 1
ATOM 3417 O O . GLN A 1 423 ? -19.263 -11.891 22.400 1.00 83.69 423 GLN A O 1
ATOM 3422 N N . THR A 1 424 ? -21.125 -10.722 21.902 1.00 90.00 424 THR A N 1
ATOM 3423 C CA . THR A 1 424 ? -20.702 -10.375 20.548 1.00 90.00 424 THR A CA 1
ATOM 3424 C C . THR A 1 424 ? -19.635 -9.289 20.594 1.00 90.00 424 THR A C 1
ATOM 3426 O O . THR A 1 424 ? -19.807 -8.274 21.268 1.00 90.00 424 THR A O 1
ATOM 3429 N N . LEU A 1 425 ? -18.543 -9.513 19.872 1.00 91.88 425 LEU A N 1
ATOM 3430 C CA . LEU A 1 425 ? -17.377 -8.647 19.834 1.00 91.88 425 LEU A CA 1
ATOM 3431 C C . LEU A 1 425 ? -17.565 -7.514 18.819 1.00 91.88 425 LEU A C 1
ATOM 3433 O O . LEU A 1 425 ? -17.865 -7.769 17.650 1.00 91.88 425 LEU A O 1
ATOM 3437 N N . LYS A 1 426 ? -17.342 -6.266 19.240 1.00 92.81 426 LYS A N 1
ATOM 3438 C CA . LYS A 1 426 ? -17.339 -5.089 18.352 1.00 92.81 426 LYS A CA 1
ATOM 3439 C C . LYS A 1 426 ? -15.974 -4.892 17.680 1.00 92.81 426 LYS A C 1
ATOM 3441 O O . LYS A 1 426 ? -14.950 -5.336 18.193 1.00 92.81 426 LYS A O 1
ATOM 3446 N N . ALA A 1 427 ? -15.935 -4.170 16.557 1.00 92.81 427 ALA A N 1
ATOM 3447 C CA . ALA A 1 427 ? -14.706 -3.964 15.777 1.00 92.81 427 ALA A CA 1
ATOM 3448 C C . ALA A 1 427 ? -13.566 -3.335 16.577 1.00 92.81 427 ALA A C 1
ATOM 3450 O O . ALA A 1 427 ? -12.471 -3.892 16.609 1.00 92.81 427 ALA A O 1
ATOM 3451 N N . LYS A 1 428 ? -13.839 -2.255 17.313 1.00 90.44 428 LYS A N 1
ATOM 3452 C CA . LYS A 1 428 ? -12.830 -1.621 18.174 1.00 90.44 428 LYS A CA 1
ATOM 3453 C C . LYS A 1 428 ? -12.297 -2.550 19.270 1.00 90.44 428 LYS A C 1
ATOM 3455 O O . LYS A 1 428 ? -11.166 -2.406 19.718 1.00 90.44 428 LYS A O 1
ATOM 3460 N N . GLU A 1 429 ? -13.110 -3.511 19.713 1.00 90.88 429 GLU A N 1
ATOM 3461 C CA . GLU A 1 429 ? -12.750 -4.417 20.804 1.00 90.88 429 GLU A CA 1
ATOM 3462 C C . GLU A 1 429 ? -11.755 -5.483 20.341 1.00 90.88 429 GLU A C 1
ATOM 3464 O O . GLU A 1 429 ? -10.892 -5.888 21.118 1.00 90.88 429 GLU A O 1
ATOM 3469 N N . LEU A 1 430 ? -11.831 -5.895 19.069 1.00 92.00 430 LEU A N 1
ATOM 3470 C CA . LEU A 1 430 ? -10.939 -6.889 18.468 1.00 92.00 430 LEU A CA 1
ATOM 3471 C C . LEU A 1 430 ? -9.456 -6.516 18.618 1.00 92.00 430 LEU A C 1
ATOM 3473 O O . LEU A 1 430 ? -8.630 -7.402 18.839 1.00 92.00 430 LEU A O 1
ATOM 3477 N N . LEU A 1 431 ? -9.127 -5.220 18.575 1.00 91.56 431 LEU A N 1
ATOM 3478 C CA . LEU A 1 431 ? -7.764 -4.722 18.765 1.00 91.56 431 LEU A CA 1
ATOM 3479 C C . LEU A 1 431 ? -7.159 -5.188 20.098 1.00 91.56 431 LEU A C 1
ATOM 3481 O O . LEU A 1 431 ? -6.022 -5.654 20.121 1.00 91.56 431 LEU A O 1
ATOM 3485 N N . TYR A 1 432 ? -7.914 -5.110 21.200 1.00 91.00 432 TYR A N 1
ATOM 3486 C CA . TYR A 1 432 ? -7.427 -5.508 22.527 1.00 91.00 432 TYR A CA 1
ATOM 3487 C C . TYR A 1 432 ? -7.132 -7.006 22.604 1.00 91.00 432 TYR A C 1
ATOM 3489 O O . TYR A 1 432 ? -6.149 -7.407 23.222 1.00 91.00 432 TYR A O 1
ATOM 3497 N N . TYR A 1 433 ? -7.954 -7.830 21.950 1.00 91.69 433 TYR A N 1
ATOM 3498 C CA . TYR A 1 433 ? -7.735 -9.275 21.897 1.00 91.69 433 TYR A CA 1
ATOM 3499 C C . TYR A 1 433 ? -6.511 -9.628 21.055 1.00 91.69 433 TYR A C 1
ATOM 3501 O O . TYR A 1 433 ? -5.694 -10.429 21.497 1.00 91.69 433 TYR A O 1
ATOM 3509 N N . ILE A 1 434 ? -6.344 -9.003 19.882 1.00 91.62 434 ILE A N 1
ATOM 3510 C CA . ILE A 1 434 ? -5.159 -9.226 19.043 1.00 91.62 434 ILE A CA 1
ATOM 3511 C C . ILE A 1 434 ? -3.892 -8.828 19.811 1.00 91.62 434 ILE A C 1
ATOM 3513 O O . ILE A 1 434 ? -2.961 -9.624 19.868 1.00 91.62 434 ILE A O 1
ATOM 3517 N N . LYS A 1 435 ? -3.875 -7.660 20.468 1.00 91.56 435 LYS A N 1
ATOM 3518 C CA . LYS A 1 435 ? -2.742 -7.213 21.299 1.00 91.56 435 LYS A CA 1
ATOM 3519 C C . LYS A 1 435 ? -2.404 -8.208 22.410 1.00 91.56 435 LYS A C 1
ATOM 3521 O O . LYS A 1 435 ? -1.268 -8.666 22.490 1.00 91.56 435 LYS A O 1
ATOM 3526 N N . ALA A 1 436 ? -3.395 -8.600 23.212 1.00 90.81 436 ALA A N 1
ATOM 3527 C CA . ALA A 1 436 ? -3.182 -9.522 24.325 1.00 90.81 436 ALA A CA 1
ATOM 3528 C C . ALA A 1 436 ? -2.692 -10.902 23.856 1.00 90.81 436 ALA A C 1
ATOM 3530 O O . ALA A 1 436 ? -1.799 -11.487 24.463 1.00 90.81 436 ALA A O 1
ATOM 3531 N N . TYR A 1 437 ? -3.235 -11.431 22.754 1.00 91.38 437 TYR A N 1
ATOM 3532 C CA . TYR A 1 437 ? -2.748 -12.694 22.205 1.00 91.38 437 TYR A CA 1
ATOM 3533 C C . TYR A 1 437 ? -1.335 -12.557 21.634 1.00 91.38 437 TYR A C 1
ATOM 3535 O O . TYR A 1 437 ? -0.506 -13.428 21.865 1.00 91.38 437 TYR A O 1
ATOM 3543 N N . MET A 1 438 ? -1.016 -11.464 20.945 1.00 88.50 438 MET A N 1
ATOM 3544 C CA . MET A 1 438 ? 0.331 -11.229 20.422 1.00 88.50 438 MET A CA 1
ATOM 3545 C C . MET A 1 438 ? 1.390 -11.198 21.530 1.00 88.50 438 MET A C 1
ATOM 3547 O O . MET A 1 438 ? 2.429 -11.839 21.387 1.00 88.50 438 MET A O 1
ATOM 3551 N N . GLU A 1 439 ? 1.112 -10.533 22.655 1.00 88.88 439 GLU A N 1
ATOM 3552 C CA . GLU A 1 439 ? 1.999 -10.531 23.829 1.00 88.88 439 GLU A CA 1
ATOM 3553 C C . GLU A 1 439 ? 2.259 -11.949 24.354 1.00 88.88 439 GLU A C 1
ATOM 3555 O O . GLU A 1 439 ? 3.402 -12.318 24.621 1.00 88.88 439 GLU A O 1
ATOM 3560 N N . VAL A 1 440 ? 1.211 -12.773 24.437 1.00 89.75 440 VAL A N 1
ATOM 3561 C CA . VAL A 1 440 ? 1.313 -14.165 24.892 1.00 89.75 440 VAL A CA 1
ATOM 3562 C C . VAL A 1 440 ? 2.122 -15.033 23.924 1.00 89.75 440 VAL A C 1
ATOM 3564 O O . VAL A 1 440 ? 2.964 -15.823 24.351 1.00 89.75 440 VAL A O 1
ATOM 3567 N N . PHE A 1 441 ? 1.883 -14.909 22.620 1.00 87.19 441 PHE A N 1
ATOM 3568 C CA . PHE A 1 441 ? 2.529 -15.753 21.611 1.00 87.19 441 PHE A CA 1
ATOM 3569 C C . PHE A 1 441 ? 3.983 -15.350 21.308 1.00 87.19 441 PHE A C 1
ATOM 3571 O O . PHE A 1 441 ? 4.767 -16.194 20.862 1.00 87.19 441 PHE A O 1
ATOM 3578 N N . ASN A 1 442 ? 4.366 -14.110 21.628 1.00 88.12 442 ASN A N 1
ATOM 3579 C CA . ASN A 1 442 ? 5.745 -13.615 21.582 1.00 88.12 442 ASN A CA 1
ATOM 3580 C C . ASN A 1 442 ? 6.620 -14.068 22.768 1.00 88.12 442 ASN A C 1
ATOM 3582 O O . ASN A 1 442 ? 7.780 -13.667 22.847 1.00 88.12 442 ASN A O 1
ATOM 3586 N N . GLY A 1 443 ? 6.107 -14.910 23.676 1.00 84.94 443 GLY A N 1
ATOM 3587 C CA . GLY A 1 443 ? 6.887 -15.496 24.774 1.00 84.94 443 GLY A CA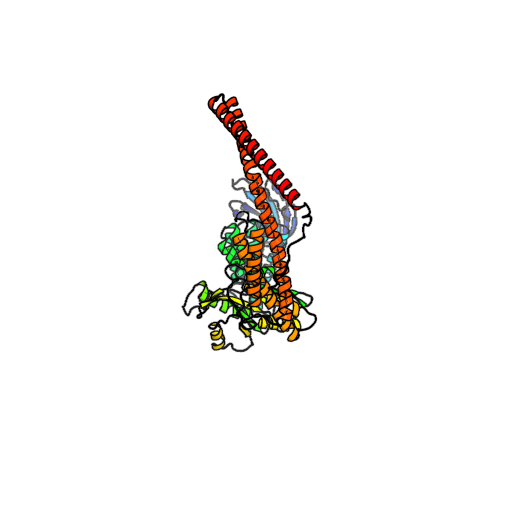 1
ATOM 3588 C C . GLY A 1 443 ? 8.073 -16.358 24.307 1.00 84.94 443 GLY A C 1
ATOM 3589 O O . GLY A 1 443 ? 8.405 -16.430 23.130 1.00 84.94 443 GLY A O 1
ATOM 3590 N N . THR A 1 444 ? 8.758 -17.059 25.205 1.00 77.69 444 THR A N 1
ATOM 3591 C CA . THR A 1 444 ? 9.829 -18.001 24.806 1.00 77.69 444 THR A CA 1
ATOM 3592 C C . THR A 1 444 ? 9.290 -19.363 24.374 1.00 77.69 444 THR A C 1
ATOM 3594 O O . THR A 1 444 ? 9.938 -20.076 23.610 1.00 77.69 444 THR A O 1
ATOM 3597 N N . GLU A 1 445 ? 8.090 -19.712 24.832 1.00 81.75 445 GLU A N 1
ATOM 3598 C CA . GLU A 1 445 ? 7.446 -21.005 24.615 1.00 81.75 445 GLU A CA 1
ATOM 3599 C C . GLU A 1 445 ? 6.023 -20.814 24.084 1.00 81.75 445 GLU A C 1
ATOM 3601 O O . GLU A 1 445 ? 5.445 -19.731 24.188 1.00 81.75 445 GLU A O 1
ATOM 3606 N N . LEU A 1 446 ? 5.453 -21.871 23.496 1.00 82.25 446 LEU A N 1
ATOM 3607 C CA . LEU A 1 446 ? 4.041 -21.857 23.122 1.00 82.25 446 LEU A CA 1
ATOM 3608 C C . LEU A 1 446 ? 3.178 -21.772 24.390 1.00 82.25 446 LEU A C 1
ATOM 3610 O O . LEU A 1 446 ? 3.424 -22.509 25.348 1.00 82.25 446 LEU A O 1
ATOM 3614 N N . PRO A 1 447 ? 2.164 -20.898 24.409 1.00 86.69 447 PRO A N 1
ATOM 3615 C CA . PRO A 1 447 ? 1.399 -20.640 25.614 1.00 86.69 447 PRO A CA 1
ATOM 3616 C C . PRO A 1 447 ? 0.524 -21.831 25.993 1.00 86.69 447 PRO A C 1
ATOM 3618 O O . PRO A 1 447 ? -0.128 -22.455 25.153 1.00 86.69 447 PRO A O 1
ATOM 3621 N N . VAL A 1 448 ? 0.454 -22.111 27.292 1.00 87.94 448 VAL A N 1
ATOM 3622 C CA . VAL A 1 448 ? -0.505 -23.080 27.825 1.00 87.94 448 VAL A CA 1
ATOM 3623 C C . VAL A 1 448 ? -1.924 -22.492 27.807 1.00 87.94 448 VAL A C 1
ATOM 3625 O O . VAL A 1 448 ? -2.088 -21.271 27.903 1.00 87.94 448 VAL A O 1
ATOM 3628 N N . PRO A 1 449 ? -2.982 -23.327 27.754 1.00 85.88 449 PRO A N 1
ATOM 3629 C CA . PRO A 1 449 ? -4.367 -22.847 27.712 1.00 85.88 449 PRO A CA 1
ATOM 3630 C C . PRO A 1 449 ? -4.744 -21.877 28.842 1.00 85.88 449 PRO A C 1
ATOM 3632 O O . PRO A 1 449 ? -5.572 -20.992 28.642 1.00 85.88 449 PRO A O 1
ATOM 3635 N N . GLN A 1 450 ? -4.122 -22.007 30.020 1.00 86.44 450 GLN A N 1
ATOM 3636 C CA . GLN A 1 450 ? -4.324 -21.079 31.137 1.00 86.44 450 GLN A CA 1
ATOM 3637 C C . GLN A 1 450 ? -3.858 -19.658 30.799 1.00 86.44 450 GLN A C 1
ATOM 3639 O O . GLN A 1 450 ? -4.613 -18.717 31.018 1.00 86.44 450 GLN A O 1
ATOM 3644 N N . THR A 1 451 ? -2.677 -19.497 30.200 1.00 89.81 451 THR A N 1
ATOM 3645 C CA . THR A 1 451 ? -2.147 -18.187 29.792 1.00 89.81 451 THR A CA 1
ATOM 3646 C C . THR A 1 451 ? -3.044 -17.526 28.747 1.00 89.81 451 THR A C 1
ATOM 3648 O O . THR A 1 451 ? -3.320 -16.332 28.830 1.00 89.81 451 THR A O 1
ATOM 3651 N N . ILE A 1 452 ? -3.571 -18.311 27.800 1.00 87.62 452 ILE A N 1
ATOM 3652 C CA . ILE A 1 452 ? -4.525 -17.816 26.797 1.00 87.62 452 ILE A CA 1
ATOM 3653 C C . ILE A 1 452 ? -5.815 -17.337 27.476 1.00 87.62 452 ILE A C 1
ATOM 3655 O O . ILE A 1 452 ? -6.317 -16.257 27.159 1.00 87.62 452 ILE A O 1
ATOM 3659 N N . LEU A 1 453 ? -6.346 -18.100 28.438 1.00 86.38 453 LEU A N 1
ATOM 3660 C CA . LEU A 1 453 ? -7.543 -17.713 29.188 1.00 86.38 453 LEU A CA 1
ATOM 3661 C C . LEU A 1 453 ? -7.321 -16.420 29.986 1.00 86.38 453 LEU A C 1
ATOM 3663 O O . LEU A 1 453 ? -8.202 -15.559 30.012 1.00 86.38 453 LEU A O 1
ATOM 3667 N N . GLU A 1 454 ? -6.151 -16.263 30.606 1.00 87.31 454 GLU A N 1
ATOM 3668 C CA . GLU A 1 454 ? -5.788 -15.054 31.347 1.00 87.31 454 GLU A CA 1
ATOM 3669 C C . GLU A 1 454 ? -5.658 -13.833 30.438 1.00 87.31 454 GLU A C 1
ATOM 3671 O O . GLU A 1 454 ? -6.243 -12.796 30.748 1.00 87.31 454 GLU A O 1
ATOM 3676 N N . ALA A 1 455 ? -5.006 -13.964 29.283 1.00 88.31 455 ALA A N 1
ATOM 3677 C CA . ALA A 1 455 ? -4.930 -12.889 28.297 1.00 88.31 455 ALA A CA 1
ATOM 3678 C C . ALA A 1 455 ? -6.303 -12.531 27.716 1.00 88.31 455 ALA A C 1
ATOM 3680 O O . ALA A 1 455 ? -6.620 -11.357 27.532 1.00 88.31 455 ALA A O 1
ATOM 3681 N N . THR A 1 456 ? -7.170 -13.527 27.503 1.00 89.12 456 THR A N 1
ATOM 3682 C CA . THR A 1 456 ? -8.554 -13.282 27.070 1.00 89.12 456 THR A CA 1
ATOM 3683 C C . THR A 1 456 ? -9.337 -12.517 28.140 1.00 89.12 456 THR A C 1
ATOM 3685 O O . THR A 1 456 ? -10.100 -11.604 27.820 1.00 89.12 456 THR A O 1
ATOM 3688 N N . ALA A 1 457 ? -9.147 -12.863 29.418 1.00 87.69 457 ALA A N 1
ATOM 3689 C CA . ALA A 1 457 ? -9.753 -12.148 30.536 1.00 87.69 457 ALA A CA 1
ATOM 3690 C C . ALA A 1 457 ? -9.218 -10.711 30.646 1.00 87.69 457 ALA A C 1
ATOM 3692 O O . ALA A 1 457 ? -10.007 -9.783 30.811 1.00 87.69 457 ALA A O 1
ATOM 3693 N N . GLN A 1 458 ? -7.909 -10.506 30.499 1.00 88.94 458 GLN A N 1
ATOM 3694 C CA . GLN A 1 458 ? -7.285 -9.182 30.475 1.00 88.94 458 GLN A CA 1
ATOM 3695 C C . GLN A 1 458 ? -7.836 -8.313 29.336 1.00 88.94 458 GLN A C 1
ATOM 3697 O O . GLN A 1 458 ? -8.302 -7.205 29.595 1.00 88.94 458 GLN A O 1
ATOM 3702 N N . ALA A 1 459 ? -7.862 -8.816 28.098 1.00 89.12 459 ALA A N 1
ATOM 3703 C CA . ALA A 1 459 ? -8.395 -8.091 26.941 1.00 89.12 459 ALA A CA 1
ATOM 3704 C C . ALA A 1 459 ? -9.869 -7.700 27.126 1.00 89.12 459 ALA A C 1
ATOM 3706 O O . ALA A 1 459 ? -10.272 -6.576 26.826 1.00 89.12 459 ALA A O 1
ATOM 3707 N N . ASN A 1 460 ? -10.672 -8.615 27.671 1.00 89.06 460 ASN A N 1
ATOM 3708 C CA . ASN A 1 460 ? -12.080 -8.370 27.950 1.00 89.06 460 ASN A CA 1
ATOM 3709 C C . ASN A 1 460 ? -12.288 -7.285 29.026 1.00 89.06 460 ASN A C 1
ATOM 3711 O O . ASN A 1 460 ? -13.144 -6.415 28.859 1.00 89.06 460 ASN A O 1
ATOM 3715 N N . ASN A 1 461 ? -11.479 -7.291 30.090 1.00 90.31 461 ASN A N 1
ATOM 3716 C CA . ASN A 1 461 ? -11.503 -6.243 31.111 1.00 90.31 461 ASN A CA 1
ATOM 3717 C C . ASN A 1 461 ? -11.051 -4.885 30.549 1.00 90.31 461 ASN A C 1
ATOM 3719 O O . ASN A 1 461 ? -11.723 -3.885 30.785 1.00 90.31 461 ASN A O 1
ATOM 3723 N N . LEU A 1 462 ? -9.982 -4.842 29.747 1.00 90.44 462 LEU A N 1
ATOM 3724 C CA . LEU A 1 462 ? -9.512 -3.615 29.085 1.00 90.44 462 LEU A CA 1
ATOM 3725 C C . LEU A 1 462 ? -10.564 -3.030 28.131 1.00 90.44 462 LEU A C 1
ATOM 3727 O O . LEU A 1 462 ? -10.806 -1.824 28.135 1.00 90.44 462 LEU A O 1
ATOM 3731 N N . SER A 1 463 ? -11.251 -3.884 27.368 1.00 90.00 463 SER A N 1
ATOM 3732 C CA . SER A 1 463 ? -12.395 -3.478 26.546 1.00 90.00 463 SER A CA 1
ATOM 3733 C C . SER A 1 463 ? -13.523 -2.873 27.395 1.00 90.00 463 SER A C 1
ATOM 3735 O O . SER A 1 463 ? -14.119 -1.869 27.002 1.00 90.00 463 SER A O 1
ATOM 3737 N N . ALA A 1 464 ? -13.814 -3.448 28.568 1.00 90.25 464 ALA A N 1
ATOM 3738 C CA . ALA A 1 464 ? -14.817 -2.913 29.488 1.00 90.25 464 ALA A CA 1
ATOM 3739 C C . ALA A 1 464 ? -14.417 -1.545 30.068 1.00 90.25 464 ALA A C 1
ATOM 3741 O O . ALA A 1 464 ? -15.266 -0.659 30.157 1.00 90.25 464 ALA A O 1
ATOM 3742 N N . VAL A 1 465 ? -13.139 -1.359 30.423 1.00 91.94 465 VAL A N 1
ATOM 3743 C CA . VAL A 1 465 ? -12.590 -0.065 30.872 1.00 91.94 465 VAL A CA 1
ATOM 3744 C C . VAL A 1 465 ? -12.745 0.988 29.776 1.00 91.94 465 VAL A C 1
ATOM 3746 O O . VAL A 1 465 ? -13.285 2.062 30.033 1.00 91.94 465 VAL A O 1
ATOM 3749 N N . SER A 1 466 ? -12.344 0.668 28.542 1.00 89.88 466 SER A N 1
ATOM 3750 C CA . SER A 1 466 ? -12.454 1.589 27.406 1.00 89.88 466 SER A CA 1
ATOM 3751 C C . SER A 1 466 ? -13.901 2.008 27.131 1.00 89.88 466 SER A C 1
ATOM 3753 O O . SER A 1 466 ? -14.160 3.193 26.935 1.00 89.88 466 SER A O 1
ATOM 3755 N N . GLU A 1 467 ? -14.857 1.074 27.154 1.00 88.88 467 GLU A N 1
ATOM 3756 C CA . GLU A 1 467 ? -16.273 1.395 26.932 1.00 88.88 467 GLU A CA 1
ATOM 3757 C C . GLU A 1 467 ? -16.857 2.255 28.062 1.00 88.88 467 GLU A C 1
ATOM 3759 O O . GLU A 1 467 ? -17.580 3.215 27.797 1.00 88.88 467 GLU A O 1
ATOM 3764 N N . ALA A 1 468 ? -16.508 1.967 29.318 1.00 93.81 468 ALA A N 1
ATOM 3765 C CA . ALA A 1 468 ? -16.916 2.792 30.451 1.00 93.81 468 ALA A CA 1
ATOM 3766 C C . ALA A 1 468 ? -16.344 4.217 30.364 1.00 93.81 468 ALA A C 1
ATOM 3768 O O . ALA A 1 468 ? -17.053 5.186 30.648 1.00 93.81 468 ALA A O 1
ATOM 3769 N N . ARG A 1 469 ? -15.089 4.356 29.922 1.00 93.44 469 ARG A N 1
ATOM 3770 C CA . ARG A 1 469 ? -14.440 5.655 29.722 1.00 93.44 469 ARG A CA 1
ATOM 3771 C C . ARG A 1 469 ? -15.130 6.484 28.644 1.00 93.44 469 ARG A C 1
ATOM 3773 O O . ARG A 1 469 ? -15.402 7.655 28.871 1.00 93.44 469 ARG A O 1
ATOM 3780 N N . GLU A 1 470 ? -15.498 5.881 27.517 1.00 90.81 470 GLU A N 1
ATOM 3781 C CA . GLU A 1 470 ? -16.243 6.580 26.460 1.00 90.81 470 GLU A CA 1
ATOM 3782 C C . GLU A 1 470 ? -17.601 7.103 26.945 1.00 90.81 470 GLU A C 1
ATOM 3784 O O . GLU A 1 470 ? -18.007 8.208 26.582 1.00 90.81 470 GLU A O 1
ATOM 3789 N N . VAL A 1 471 ? -18.306 6.336 27.785 1.00 93.38 471 VAL A N 1
ATOM 3790 C CA . VAL A 1 471 ? -19.563 6.794 28.400 1.00 93.38 471 VAL A CA 1
ATOM 3791 C C . VAL A 1 471 ? -19.320 8.035 29.258 1.00 93.38 471 VAL A C 1
ATOM 3793 O O . VAL A 1 471 ? -20.093 8.990 29.182 1.00 93.38 471 VAL A O 1
ATOM 3796 N N . TYR A 1 472 ? -18.250 8.043 30.055 1.00 95.94 472 TYR A N 1
ATOM 3797 C CA . TYR A 1 472 ? -17.869 9.209 30.847 1.00 95.94 472 TYR A CA 1
ATOM 3798 C C . TYR A 1 472 ? -17.508 10.410 29.964 1.00 95.94 472 TYR A C 1
ATOM 3800 O O . TYR A 1 472 ? -18.049 11.497 30.168 1.00 95.94 472 TYR A O 1
ATOM 3808 N N . GLU A 1 473 ? -16.649 10.210 28.962 1.00 93.31 473 GLU A N 1
ATOM 3809 C CA . GLU A 1 473 ? -16.209 11.251 28.028 1.00 93.31 473 GLU A CA 1
ATOM 3810 C C . GLU A 1 473 ? -17.400 11.889 27.306 1.00 93.31 473 GLU A C 1
ATOM 3812 O O . GLU A 1 473 ? -17.513 13.111 27.278 1.00 93.31 473 GLU A O 1
ATOM 3817 N N . ALA A 1 474 ? -18.339 11.086 26.799 1.00 92.25 474 ALA A N 1
ATOM 3818 C CA . ALA A 1 474 ? -19.529 11.589 26.119 1.00 92.25 474 ALA A CA 1
ATOM 3819 C C . ALA A 1 474 ? -20.411 12.455 27.036 1.00 92.25 474 ALA A C 1
ATOM 3821 O O . ALA A 1 474 ? -20.871 13.523 26.629 1.00 92.25 474 ALA A O 1
ATOM 3822 N N . LEU A 1 475 ? -20.627 12.018 28.282 1.00 94.88 475 LEU A N 1
ATOM 3823 C CA . LEU A 1 475 ? -21.423 12.765 29.260 1.00 94.88 475 LEU A CA 1
ATOM 3824 C C . LEU A 1 475 ? -20.733 14.067 29.681 1.00 94.88 475 LEU A C 1
ATOM 3826 O O . LEU A 1 475 ? -21.379 15.109 29.788 1.00 94.88 475 LEU A O 1
ATOM 3830 N N . MET A 1 476 ? -19.421 14.024 29.907 1.00 93.62 476 MET A N 1
ATOM 3831 C CA . MET A 1 476 ? -18.660 15.196 30.327 1.00 93.62 476 MET A CA 1
ATOM 3832 C C . MET A 1 476 ? -18.445 16.197 29.192 1.00 93.62 476 MET A C 1
ATOM 3834 O O . MET A 1 476 ? -18.464 17.399 29.450 1.00 93.62 476 MET A O 1
ATOM 3838 N N . GLU A 1 477 ? -18.315 15.746 27.944 1.00 91.12 477 GLU A N 1
ATOM 3839 C CA . GLU A 1 477 ? -18.273 16.628 26.772 1.00 91.12 477 GLU A CA 1
ATOM 3840 C C . GLU A 1 477 ? -19.613 17.359 26.588 1.00 91.12 477 GLU A C 1
ATOM 3842 O O . GLU A 1 477 ? -19.645 18.558 26.296 1.00 91.12 477 GLU A O 1
ATOM 3847 N N . GLU A 1 478 ? -20.743 16.690 26.847 1.00 90.31 478 GLU A N 1
ATOM 3848 C CA . GLU A 1 478 ? -22.060 17.328 26.785 1.00 90.31 478 GLU A CA 1
ATOM 3849 C C . GLU A 1 478 ? -22.202 18.467 27.808 1.00 90.31 478 GLU A C 1
ATOM 3851 O O . GLU A 1 478 ? -22.816 19.493 27.498 1.00 90.31 478 GLU A O 1
ATOM 3856 N N . VAL A 1 479 ? -21.605 18.313 28.992 1.00 88.88 479 VAL A N 1
ATOM 3857 C CA . VAL A 1 479 ? -21.697 19.265 30.109 1.00 88.88 479 VAL A CA 1
ATOM 3858 C C . VAL A 1 479 ? -20.635 20.367 30.029 1.00 88.88 479 VAL A C 1
ATOM 3860 O O . VAL A 1 479 ? -20.953 21.550 30.164 1.00 88.88 479 VAL A O 1
ATOM 3863 N N . ALA A 1 480 ? -19.374 19.991 29.823 1.00 86.12 480 ALA A N 1
ATOM 3864 C CA . ALA A 1 480 ? -18.198 20.844 29.989 1.00 86.12 480 ALA A CA 1
ATOM 3865 C C . ALA A 1 480 ? -17.303 20.928 28.739 1.00 86.12 480 ALA A C 1
ATOM 3867 O O . ALA A 1 480 ? -16.245 21.561 28.803 1.00 86.12 480 ALA A O 1
ATOM 3868 N N . GLY A 1 481 ? -17.741 20.375 27.602 1.00 86.75 481 GLY A N 1
ATOM 3869 C CA . GLY A 1 481 ? -17.003 20.362 26.336 1.00 86.75 481 GLY A CA 1
ATOM 3870 C C . GLY A 1 481 ? -16.599 21.742 25.822 1.00 86.75 481 GLY A C 1
ATOM 3871 O O . GLY A 1 481 ? -17.097 22.769 26.289 1.00 86.75 481 GLY A O 1
ATOM 3872 N N . GLY A 1 482 ? -15.684 21.809 24.855 1.00 82.38 482 GLY A N 1
ATOM 3873 C CA . GLY A 1 482 ? -15.018 23.061 24.449 1.00 82.38 482 GLY A CA 1
ATOM 3874 C C . GLY A 1 482 ? -15.971 24.217 24.100 1.00 82.38 482 GLY A C 1
ATOM 3875 O O . GLY A 1 482 ? -15.740 25.356 24.504 1.00 82.38 482 GLY A O 1
ATOM 3876 N N . ALA A 1 483 ? -17.087 23.911 23.432 1.00 78.81 483 ALA A N 1
ATOM 3877 C CA . ALA A 1 483 ? -18.114 24.878 23.030 1.00 78.81 483 ALA A CA 1
ATOM 3878 C C . ALA A 1 483 ? -19.132 25.229 24.137 1.00 78.81 483 ALA A C 1
ATOM 3880 O O . ALA A 1 483 ? -19.953 26.132 23.964 1.00 78.81 483 ALA A O 1
ATOM 3881 N N . ARG A 1 484 ? -19.123 24.513 25.268 1.00 84.81 484 ARG A N 1
ATOM 3882 C CA . ARG A 1 484 ? -20.050 24.738 26.385 1.00 84.81 484 ARG A CA 1
ATOM 3883 C C . ARG A 1 484 ? -19.576 25.889 27.282 1.00 84.81 484 ARG A C 1
ATOM 3885 O O . ARG A 1 484 ? -18.364 26.038 27.485 1.00 84.81 484 ARG A O 1
ATOM 3892 N N . PRO A 1 485 ? -20.506 26.692 27.841 1.00 82.06 485 PRO A N 1
ATOM 3893 C CA . PRO A 1 485 ? -20.167 27.804 28.725 1.00 82.06 485 PRO A CA 1
ATOM 3894 C C . PRO A 1 485 ? -19.493 27.325 30.018 1.00 82.06 485 PRO A C 1
ATOM 3896 O O . PRO A 1 485 ? -19.551 26.150 30.370 1.00 82.06 485 PRO A O 1
ATOM 3899 N N . TYR A 1 486 ? -18.868 28.262 30.735 1.00 84.12 486 TYR A N 1
ATOM 3900 C CA . TYR A 1 486 ? -18.275 27.998 32.047 1.00 84.12 486 TYR A CA 1
ATOM 3901 C C . TYR A 1 486 ? -19.304 27.414 33.023 1.00 84.12 486 TYR A C 1
ATOM 3903 O O . TYR A 1 486 ? -20.381 27.991 33.210 1.00 84.12 486 TYR A O 1
ATOM 3911 N N . LEU A 1 487 ? -18.930 26.325 33.695 1.00 86.25 487 LEU A N 1
ATOM 3912 C CA . LEU A 1 487 ? -19.729 25.698 34.742 1.00 86.25 487 LEU A CA 1
ATOM 3913 C C . LEU A 1 487 ? -19.094 25.932 36.128 1.00 86.25 487 LEU A C 1
ATOM 3915 O O . LEU A 1 487 ? -17.884 25.768 36.266 1.00 86.25 487 LEU A O 1
ATOM 3919 N N . PRO A 1 488 ? -19.858 26.297 37.176 1.00 87.12 488 PRO A N 1
ATOM 3920 C CA . PRO A 1 488 ? -19.309 26.423 38.527 1.00 87.12 488 PRO A CA 1
ATOM 3921 C C . PRO A 1 488 ? -18.672 25.111 39.027 1.00 87.12 488 PRO A C 1
ATOM 3923 O O . PRO A 1 488 ? -19.235 24.049 38.744 1.00 87.12 488 PRO A O 1
ATOM 3926 N N . PRO A 1 489 ? -17.570 25.156 39.808 1.00 87.88 489 PRO A N 1
ATOM 3927 C CA . PRO A 1 489 ? -16.836 23.962 40.239 1.00 87.88 489 PRO A CA 1
ATOM 3928 C C . PRO A 1 489 ? -17.705 22.941 40.977 1.00 87.88 489 PRO A C 1
ATOM 3930 O O . PRO A 1 489 ? -17.588 21.749 40.718 1.00 87.88 489 PRO A O 1
ATOM 3933 N N . ASP A 1 490 ? -18.637 23.400 41.816 1.00 88.94 490 ASP A N 1
ATOM 3934 C CA . ASP A 1 490 ? -19.529 22.515 42.577 1.00 88.94 490 ASP A CA 1
ATOM 3935 C C . ASP A 1 490 ? -20.463 21.710 41.666 1.00 88.94 490 ASP A C 1
ATOM 3937 O O . ASP A 1 490 ? -20.677 20.517 41.871 1.00 88.94 490 ASP A O 1
ATOM 3941 N N . ARG A 1 491 ? -20.998 22.356 40.620 1.00 89.62 491 ARG A N 1
ATOM 3942 C CA . ARG A 1 491 ? -21.851 21.687 39.628 1.00 89.62 491 ARG A CA 1
ATOM 3943 C C . ARG A 1 491 ? -21.041 20.780 38.713 1.00 89.62 491 ARG A C 1
ATOM 3945 O O . ARG A 1 491 ? -21.521 19.714 38.352 1.00 89.62 491 ARG A O 1
ATOM 3952 N N . LEU A 1 492 ? -19.824 21.189 38.359 1.00 91.12 492 LEU A N 1
ATOM 3953 C CA . LEU A 1 492 ? -18.913 20.370 37.566 1.00 91.12 492 LEU A CA 1
ATOM 3954 C C . LEU A 1 492 ? -18.521 19.088 38.317 1.00 91.12 492 LEU A C 1
ATOM 3956 O O . LEU A 1 492 ? -18.530 18.014 37.724 1.00 91.12 492 LEU A O 1
ATOM 3960 N N . ALA A 1 493 ? -18.248 19.186 39.620 1.00 92.94 493 ALA A N 1
ATOM 3961 C CA . ALA A 1 493 ? -17.961 18.038 40.477 1.00 92.94 493 ALA A CA 1
ATOM 3962 C C . ALA A 1 493 ? -19.173 17.103 40.637 1.00 92.94 493 ALA A C 1
ATOM 3964 O O . ALA A 1 493 ? -19.007 15.885 40.674 1.00 92.94 493 ALA A O 1
ATOM 3965 N N . GLU A 1 494 ? -20.391 17.648 40.706 1.00 94.00 494 GLU A N 1
ATOM 3966 C CA . GLU A 1 494 ? -21.614 16.839 40.755 1.00 94.00 494 GLU A CA 1
ATOM 3967 C C . GLU A 1 494 ? -21.859 16.072 39.449 1.00 94.00 494 GLU A C 1
ATOM 3969 O O . GLU A 1 494 ? -22.107 14.866 39.479 1.00 94.00 494 GLU A O 1
ATOM 3974 N N . GLU A 1 495 ? -21.732 16.734 38.296 1.00 93.31 495 GLU A N 1
ATOM 3975 C CA . GLU A 1 495 ? -21.868 16.054 37.002 1.00 93.31 495 GLU A CA 1
ATOM 3976 C C . GLU A 1 495 ? -20.754 15.024 36.783 1.00 93.31 495 GLU A C 1
ATOM 3978 O O . GLU A 1 495 ? -21.029 13.939 36.271 1.00 93.31 495 GLU A O 1
ATOM 3983 N N . HIS A 1 496 ? -19.534 15.291 37.261 1.00 95.31 496 HIS A N 1
ATOM 3984 C CA . HIS A 1 496 ? -18.464 14.294 37.292 1.00 95.31 496 HIS A CA 1
ATOM 3985 C C . HIS A 1 496 ? -18.849 13.060 38.112 1.00 95.31 496 HIS A C 1
ATOM 3987 O O . HIS A 1 496 ? -18.756 11.950 37.589 1.00 95.31 496 HIS A O 1
ATOM 3993 N N . ARG A 1 497 ? -19.336 13.225 39.354 1.00 95.69 497 ARG A N 1
ATOM 3994 C CA . ARG A 1 497 ? -19.794 12.091 40.181 1.00 95.69 497 ARG A CA 1
ATOM 3995 C C . ARG A 1 497 ? -20.846 11.270 39.444 1.00 95.69 497 ARG A C 1
ATOM 3997 O O . ARG A 1 497 ? -20.724 10.053 39.338 1.00 95.69 497 ARG A O 1
ATOM 4004 N N . ARG A 1 498 ? -21.834 11.943 38.853 1.00 95.31 498 ARG A N 1
ATOM 4005 C CA . ARG A 1 498 ? -22.909 11.301 38.092 1.00 95.31 498 ARG A CA 1
ATOM 4006 C C . ARG A 1 498 ? -22.399 10.553 36.858 1.00 95.31 498 ARG A C 1
ATOM 4008 O O . ARG A 1 498 ? -22.874 9.451 36.576 1.00 95.31 498 ARG A O 1
ATOM 4015 N N . ALA A 1 499 ? -21.483 11.145 36.095 1.00 95.56 499 ALA A N 1
ATOM 4016 C CA . ALA A 1 499 ? -20.890 10.518 34.918 1.00 95.56 499 ALA A CA 1
ATOM 4017 C C . ALA A 1 499 ? -20.017 9.319 35.309 1.00 95.56 499 ALA A C 1
ATOM 4019 O O . ALA A 1 499 ? -20.117 8.261 34.687 1.00 95.56 499 ALA A O 1
ATOM 4020 N N . ARG A 1 500 ? -19.228 9.453 36.380 1.00 96.31 500 ARG A N 1
ATOM 4021 C CA . ARG A 1 500 ? -18.388 8.391 36.940 1.00 96.31 500 ARG A CA 1
ATOM 4022 C C . ARG A 1 500 ? -19.224 7.206 37.411 1.00 96.31 500 ARG A C 1
ATOM 4024 O O . ARG A 1 500 ? -18.931 6.077 37.037 1.00 96.31 500 ARG A O 1
ATOM 4031 N N . ASP A 1 501 ? -20.301 7.444 38.156 1.00 95.19 501 ASP A N 1
ATOM 4032 C CA . ASP A 1 501 ? -21.174 6.371 38.648 1.00 95.19 501 ASP A CA 1
ATOM 4033 C C . ASP A 1 501 ? -21.861 5.627 37.489 1.00 95.19 501 ASP A C 1
ATOM 4035 O O . ASP A 1 501 ? -21.969 4.400 37.504 1.00 95.19 501 ASP A O 1
ATOM 4039 N N . LYS A 1 502 ? -22.263 6.344 36.429 1.00 94.81 502 LYS A N 1
ATOM 4040 C CA . LYS A 1 502 ? -22.784 5.727 35.197 1.00 94.81 502 LYS A CA 1
ATOM 4041 C C . LYS A 1 502 ? -21.726 4.898 34.465 1.00 94.81 502 LYS A C 1
ATOM 4043 O O . LYS A 1 502 ? -22.044 3.804 33.999 1.00 94.81 502 LYS A O 1
ATOM 4048 N N . ALA A 1 503 ? -20.495 5.395 34.366 1.00 95.31 503 ALA A N 1
ATOM 4049 C CA . ALA A 1 503 ? -19.381 4.667 33.767 1.00 95.31 503 ALA A CA 1
ATOM 4050 C C . ALA A 1 503 ? -19.057 3.389 34.559 1.00 95.31 503 ALA A C 1
ATOM 4052 O O . ALA A 1 503 ? -18.958 2.311 33.975 1.00 95.31 503 ALA A O 1
ATOM 4053 N N . LEU A 1 504 ? -19.005 3.468 35.891 1.00 94.69 504 LEU A N 1
ATOM 4054 C CA . LEU A 1 504 ? -18.801 2.311 36.768 1.00 94.69 504 LEU A CA 1
ATOM 4055 C C . LEU A 1 504 ? -19.941 1.296 36.660 1.00 94.69 504 LEU A C 1
ATOM 4057 O O . LEU A 1 504 ? -19.697 0.093 36.586 1.00 94.69 504 LEU A O 1
ATOM 4061 N N . HIS A 1 505 ? -21.188 1.758 36.582 1.00 93.38 505 HIS A N 1
ATOM 4062 C CA . HIS A 1 505 ? -22.329 0.880 36.340 1.00 93.38 505 HIS A CA 1
ATOM 4063 C C . HIS A 1 505 ? -22.222 0.164 34.981 1.00 93.38 505 HIS A C 1
ATOM 4065 O O . HIS A 1 505 ? -22.480 -1.038 34.892 1.00 93.38 505 HIS A O 1
ATOM 4071 N N . CYS A 1 506 ? -21.787 0.867 33.928 1.00 91.12 506 CYS A N 1
ATOM 4072 C CA . CYS A 1 506 ? -21.505 0.268 32.621 1.00 91.12 506 CYS A CA 1
ATOM 4073 C C . CYS A 1 506 ? -20.408 -0.806 32.718 1.00 91.12 506 CYS A C 1
ATOM 4075 O O . CYS A 1 506 ? -20.585 -1.917 32.214 1.00 91.12 506 CYS A O 1
ATOM 4077 N N . PHE A 1 507 ? -19.316 -0.508 33.428 1.00 92.12 507 PHE A N 1
ATOM 4078 C CA . PHE A 1 507 ? -18.219 -1.445 33.665 1.00 92.12 507 PHE A CA 1
ATOM 4079 C C . PHE A 1 507 ? -18.690 -2.709 34.397 1.00 92.12 507 PHE A C 1
ATOM 4081 O O . PHE A 1 507 ? -18.390 -3.823 33.962 1.00 92.12 507 PHE A O 1
ATOM 4088 N N . HIS A 1 508 ? -19.467 -2.572 35.477 1.00 89.44 508 HIS A N 1
ATOM 4089 C CA . HIS A 1 508 ? -19.961 -3.712 36.255 1.00 89.44 508 HIS A CA 1
ATOM 4090 C C . HIS A 1 508 ? -20.926 -4.598 35.464 1.00 89.44 508 HIS A C 1
ATOM 4092 O O . HIS A 1 508 ? -20.791 -5.821 35.523 1.00 89.44 508 HIS A O 1
ATOM 4098 N N . ASN A 1 509 ? -21.825 -4.007 34.674 1.00 87.62 509 ASN A N 1
ATOM 4099 C CA . ASN A 1 509 ? -22.831 -4.751 33.912 1.00 87.62 509 ASN A CA 1
ATOM 4100 C C . ASN A 1 509 ? -22.271 -5.535 32.720 1.00 87.62 509 ASN A C 1
ATOM 4102 O O . ASN A 1 509 ? -22.921 -6.471 32.245 1.00 87.62 509 ASN A O 1
ATOM 4106 N N . LYS A 1 510 ? -21.081 -5.186 32.216 1.00 84.25 510 LYS A N 1
ATOM 4107 C CA . LYS A 1 510 ? -20.442 -5.965 31.150 1.00 84.25 510 LYS A CA 1
ATOM 4108 C C . LYS A 1 510 ? -20.017 -7.334 31.694 1.00 84.25 510 LYS A C 1
ATOM 4110 O O . LYS A 1 510 ? -19.395 -7.413 32.755 1.00 84.25 510 LYS A O 1
ATOM 4115 N N . LYS A 1 511 ? -20.351 -8.425 30.994 1.00 82.88 511 LYS A N 1
ATOM 4116 C CA . LYS A 1 511 ? -19.941 -9.780 31.397 1.00 82.88 511 LYS A CA 1
ATOM 4117 C C . LYS A 1 511 ? -18.423 -9.888 31.263 1.00 82.88 511 LYS A C 1
ATOM 4119 O O . LYS A 1 511 ? -17.898 -9.637 30.182 1.00 82.88 511 LYS A O 1
ATOM 4124 N N . LYS A 1 512 ? -17.751 -10.250 32.359 1.00 82.56 512 LYS A N 1
ATOM 4125 C CA . LYS A 1 512 ? -16.287 -10.313 32.447 1.00 82.56 512 LYS A CA 1
ATOM 4126 C C . LYS A 1 512 ? -15.785 -11.721 32.763 1.00 82.56 512 LYS A C 1
ATOM 4128 O O . LYS A 1 512 ? -16.455 -12.462 33.482 1.00 82.56 512 LYS A O 1
ATOM 4133 N N . MET A 1 513 ? -14.614 -12.094 32.239 1.00 74.94 513 MET A N 1
ATOM 4134 C CA . MET A 1 513 ? -13.918 -13.342 32.603 1.00 74.94 513 MET A CA 1
ATOM 4135 C C . MET A 1 513 ? -12.895 -13.125 33.727 1.00 74.94 513 MET A C 1
ATOM 4137 O O . MET A 1 513 ? -12.334 -12.043 33.861 1.00 74.94 513 MET A O 1
ATOM 4141 N N . GLY A 1 514 ? -12.625 -14.170 34.519 1.00 70.56 514 GLY A N 1
ATOM 4142 C CA . GLY A 1 514 ? -11.585 -14.156 35.562 1.00 70.56 514 GLY A CA 1
ATOM 4143 C C . GLY A 1 514 ? -12.055 -13.820 36.986 1.00 70.56 514 GLY A C 1
ATOM 4144 O O . GLY A 1 514 ? -11.228 -13.809 37.895 1.00 70.56 514 GLY A O 1
ATOM 4145 N N . GLY A 1 515 ? -13.361 -13.607 37.190 1.00 76.12 515 GLY A N 1
ATOM 4146 C CA . GLY A 1 515 ? -13.972 -13.332 38.498 1.00 76.12 515 GLY A CA 1
ATOM 4147 C C . GLY A 1 515 ? -13.889 -11.864 38.939 1.00 76.12 515 GLY A C 1
ATOM 4148 O O . GLY A 1 515 ? -13.136 -11.062 38.378 1.00 76.12 515 GLY A O 1
ATOM 4149 N N . ASP A 1 516 ? -14.670 -11.511 39.964 1.00 76.44 516 ASP A N 1
ATOM 4150 C CA . ASP A 1 516 ? -14.801 -10.120 40.428 1.00 76.44 516 ASP A CA 1
ATOM 4151 C C . ASP A 1 516 ? -13.488 -9.569 41.006 1.00 76.44 516 ASP A C 1
ATOM 4153 O O . ASP A 1 516 ? -13.152 -8.413 40.775 1.00 76.44 516 ASP A O 1
ATOM 4157 N N . ALA A 1 517 ? -12.679 -10.413 41.657 1.00 81.38 517 ALA A N 1
ATOM 4158 C CA . ALA A 1 517 ? -11.412 -9.998 42.264 1.00 81.38 517 ALA A CA 1
ATOM 4159 C C . ALA A 1 517 ? -10.374 -9.492 41.241 1.00 81.38 517 ALA A C 1
ATOM 4161 O O . ALA A 1 517 ? -9.709 -8.492 41.493 1.00 81.38 517 ALA A O 1
ATOM 4162 N N . LYS A 1 518 ? -10.240 -10.148 40.075 1.00 82.12 518 LYS A N 1
ATOM 4163 C CA . LYS A 1 518 ? -9.351 -9.667 38.997 1.00 82.12 518 LYS A CA 1
ATOM 4164 C C . LYS A 1 518 ? -9.927 -8.422 38.312 1.00 82.12 518 LYS A C 1
ATOM 4166 O O . LYS A 1 518 ? -9.171 -7.540 37.920 1.00 82.12 518 LYS A O 1
ATOM 4171 N N . SER A 1 519 ? -11.255 -8.339 38.199 1.00 86.00 519 SER A N 1
ATOM 4172 C CA . SER A 1 519 ? -11.950 -7.186 37.604 1.00 86.00 519 SER A CA 1
ATOM 4173 C C . SER A 1 519 ? -11.796 -5.912 38.445 1.00 86.00 519 SER A C 1
ATOM 4175 O O . SER A 1 519 ? -11.825 -4.810 37.900 1.00 86.00 519 SER A O 1
ATOM 4177 N N . GLU A 1 520 ? -11.603 -6.053 39.757 1.00 88.75 520 GLU A N 1
ATOM 4178 C CA . GLU A 1 520 ? -11.482 -4.932 40.692 1.00 88.75 520 GLU A CA 1
ATOM 4179 C C . GLU A 1 520 ? -10.238 -4.069 40.434 1.00 88.75 520 GLU A C 1
ATOM 4181 O O . GLU A 1 520 ? -10.325 -2.846 40.488 1.00 88.75 520 GLU A O 1
ATOM 4186 N N . ILE A 1 521 ? -9.117 -4.679 40.033 1.00 90.75 521 ILE A N 1
ATOM 4187 C CA . ILE A 1 521 ? -7.882 -3.957 39.672 1.00 90.75 521 ILE A CA 1
ATOM 4188 C C . ILE A 1 521 ? -8.142 -2.998 38.498 1.00 90.75 521 ILE A C 1
ATOM 4190 O O . ILE A 1 521 ? -7.752 -1.833 38.526 1.00 90.75 521 ILE A O 1
ATOM 4194 N N . TYR A 1 522 ? -8.863 -3.467 37.477 1.00 91.75 522 TYR A N 1
ATOM 4195 C CA . TYR A 1 522 ? -9.242 -2.644 36.326 1.00 91.75 522 TYR A CA 1
ATOM 4196 C C . TYR A 1 522 ? -10.284 -1.582 36.687 1.00 91.75 522 TYR A C 1
ATOM 4198 O O . TYR A 1 522 ? -10.297 -0.508 36.089 1.00 91.75 522 TYR A O 1
ATOM 4206 N N . ARG A 1 523 ? -11.145 -1.852 37.677 1.00 93.31 523 ARG A N 1
ATOM 4207 C CA . ARG A 1 523 ? -12.082 -0.857 38.210 1.00 93.31 523 ARG A CA 1
ATOM 4208 C C . ARG A 1 523 ? -11.336 0.284 38.900 1.00 93.31 523 ARG A C 1
ATOM 4210 O O . ARG A 1 523 ? -11.686 1.441 38.689 1.00 93.31 523 ARG A O 1
ATOM 4217 N N . GLU A 1 524 ? -10.327 -0.025 39.712 1.00 93.62 524 GLU A N 1
ATOM 4218 C CA . GLU A 1 524 ? -9.478 0.980 40.362 1.00 93.62 524 GLU A CA 1
ATOM 4219 C C . GLU A 1 524 ? -8.710 1.810 39.331 1.00 93.62 524 GLU A C 1
ATOM 4221 O O . GLU A 1 524 ? -8.743 3.040 39.401 1.00 93.62 524 GLU A O 1
ATOM 4226 N N . GLN A 1 525 ? -8.123 1.155 38.323 1.00 93.56 525 GLN A N 1
ATOM 4227 C CA . GLN A 1 525 ? -7.472 1.834 37.201 1.00 93.56 525 GLN A CA 1
ATOM 4228 C C . GLN A 1 525 ? -8.442 2.772 36.465 1.00 93.56 525 GLN A C 1
ATOM 4230 O O . GLN A 1 525 ? -8.109 3.930 36.226 1.00 93.56 525 GLN A O 1
ATOM 4235 N N . LEU A 1 526 ? -9.658 2.308 36.152 1.00 94.38 526 LEU A N 1
ATOM 4236 C CA . LEU A 1 526 ? -10.689 3.134 35.522 1.00 94.38 526 LEU A CA 1
ATOM 4237 C C . LEU A 1 526 ? -10.993 4.371 36.371 1.00 94.38 526 LEU A C 1
ATOM 4239 O O . LEU A 1 526 ? -11.008 5.474 35.842 1.00 94.38 526 LEU A O 1
ATOM 4243 N N . VAL A 1 527 ? -11.216 4.217 37.680 1.00 95.69 527 VAL A N 1
ATOM 4244 C CA . VAL A 1 527 ? -11.485 5.365 38.562 1.00 95.69 527 VAL A CA 1
ATOM 4245 C C . VAL A 1 527 ? -10.336 6.366 38.514 1.00 95.69 527 VAL A C 1
ATOM 4247 O O . VAL A 1 527 ? -10.596 7.553 38.342 1.00 95.69 527 VAL A O 1
ATOM 4250 N N . GLN A 1 528 ? -9.089 5.902 38.603 1.00 95.38 528 GLN A N 1
ATOM 4251 C CA . GLN A 1 528 ? -7.926 6.780 38.515 1.00 95.38 528 GLN A CA 1
ATOM 4252 C C . GLN A 1 528 ? -7.890 7.546 37.181 1.00 95.38 528 GLN A C 1
ATOM 4254 O O . GLN A 1 528 ? -7.736 8.767 37.183 1.00 95.38 528 GLN A O 1
ATOM 4259 N N . GLU A 1 529 ? -8.106 6.866 36.052 1.00 94.12 529 GLU A N 1
ATOM 4260 C CA . GLU A 1 529 ? -8.148 7.503 34.728 1.00 94.12 529 GLU A CA 1
ATOM 4261 C C . GLU A 1 529 ? -9.265 8.559 34.619 1.00 94.12 529 GLU A C 1
ATOM 4263 O O . GLU A 1 529 ? -9.062 9.622 34.023 1.00 94.12 529 GLU A O 1
ATOM 4268 N N . LEU A 1 530 ? -10.441 8.295 35.202 1.00 95.31 530 LEU A N 1
ATOM 4269 C CA . LEU A 1 530 ? -11.572 9.228 35.200 1.00 95.31 530 LEU A CA 1
ATOM 4270 C C . LEU A 1 530 ? -11.303 10.478 36.053 1.00 95.31 530 LEU A C 1
ATOM 4272 O O . LEU A 1 530 ? -11.685 11.579 35.648 1.00 95.31 530 LEU A O 1
ATOM 4276 N N . GLU A 1 531 ? -10.639 10.330 37.201 1.00 95.50 531 GLU A N 1
ATOM 4277 C CA . GLU A 1 531 ? -10.220 11.457 38.049 1.00 95.50 531 GLU A CA 1
ATOM 4278 C C . GLU A 1 531 ? -9.147 12.308 37.335 1.00 95.50 531 GLU A C 1
ATOM 4280 O O . GLU A 1 531 ? -9.267 13.530 37.257 1.00 95.50 531 GLU A O 1
ATOM 4285 N N . GLU A 1 532 ? -8.166 11.686 36.671 1.00 94.44 532 GLU A N 1
ATOM 4286 C CA . GLU A 1 532 ? -7.175 12.411 35.859 1.00 94.44 532 GLU A CA 1
ATOM 4287 C C . GLU A 1 532 ? -7.816 13.153 34.668 1.00 94.44 532 GLU A C 1
ATOM 4289 O O . GLU A 1 532 ? -7.427 14.271 34.309 1.00 94.44 532 GLU A O 1
ATOM 4294 N N . GLN A 1 533 ? -8.821 12.553 34.018 1.00 93.06 533 GLN A N 1
ATOM 4295 C CA . GLN A 1 533 ? -9.623 13.241 33.002 1.00 93.06 533 GLN A CA 1
ATOM 4296 C C . GLN A 1 533 ? -10.418 14.412 33.589 1.00 93.06 533 GLN A C 1
ATOM 4298 O O . GLN A 1 533 ? -10.508 15.465 32.952 1.00 93.06 533 GLN A O 1
ATOM 4303 N N . PHE A 1 534 ? -10.971 14.256 34.791 1.00 94.75 534 PHE A N 1
ATOM 4304 C CA . PHE A 1 534 ? -11.685 15.320 35.483 1.00 94.75 534 PHE A CA 1
ATOM 4305 C C . PHE A 1 534 ? -10.785 16.517 35.790 1.00 94.75 534 PHE A C 1
ATOM 4307 O O . PHE A 1 534 ? -11.181 17.649 35.513 1.00 94.75 534 PHE A O 1
ATOM 4314 N N . ASP A 1 535 ? -9.560 16.289 36.262 1.00 92.62 535 ASP A N 1
ATOM 4315 C CA . ASP A 1 535 ? -8.597 17.361 36.526 1.00 92.62 535 ASP A CA 1
ATOM 4316 C C . ASP A 1 535 ? -8.273 18.167 35.259 1.00 92.62 535 ASP A C 1
ATOM 4318 O O . ASP A 1 535 ? -8.242 19.404 35.281 1.00 92.62 535 ASP A O 1
ATOM 4322 N N . ARG A 1 536 ? -8.125 17.485 34.114 1.00 91.06 536 ARG A N 1
ATOM 4323 C CA . ARG A 1 536 ? -7.954 18.147 32.808 1.00 91.06 536 ARG A CA 1
ATOM 4324 C C . ARG A 1 536 ? -9.168 18.995 32.430 1.00 91.06 536 ARG A C 1
ATOM 4326 O O . ARG A 1 536 ? -9.007 20.154 32.041 1.00 91.06 536 ARG A O 1
ATOM 4333 N N . LEU A 1 537 ? -10.376 18.447 32.560 1.00 89.25 537 LEU A N 1
ATOM 4334 C CA . LEU A 1 537 ? -11.621 19.164 32.263 1.00 89.25 537 LEU A CA 1
ATOM 4335 C C . LEU A 1 537 ? -11.835 20.356 33.198 1.00 89.25 537 LEU A C 1
ATOM 4337 O O . LEU A 1 537 ? -12.292 21.414 32.764 1.00 89.25 537 LEU A O 1
ATOM 4341 N N . ARG A 1 538 ? -11.462 20.221 34.472 1.00 89.31 538 ARG A N 1
ATOM 4342 C CA . ARG A 1 538 ? -11.507 21.299 35.457 1.00 89.31 538 ARG A CA 1
ATOM 4343 C C . ARG A 1 538 ? -10.598 22.452 35.047 1.00 89.31 538 ARG A C 1
ATOM 4345 O O . ARG A 1 538 ? -11.075 23.585 34.980 1.00 89.31 538 ARG A O 1
ATOM 4352 N N . ALA A 1 539 ? -9.343 22.169 34.699 1.00 86.75 539 ALA A N 1
ATOM 4353 C CA . ALA A 1 539 ? -8.403 23.184 34.223 1.00 86.75 539 ALA A CA 1
ATOM 4354 C C . ALA A 1 539 ? -8.906 23.884 32.944 1.00 86.75 539 ALA A C 1
ATOM 4356 O O . ALA A 1 539 ? -8.862 25.113 32.832 1.00 86.75 539 ALA A O 1
ATOM 4357 N N . GLN A 1 540 ? -9.459 23.122 31.993 1.00 86.56 540 GLN A N 1
ATOM 4358 C CA . GLN A 1 540 ? -10.072 23.682 30.784 1.00 86.56 540 GLN A CA 1
ATOM 4359 C C . GLN A 1 540 ? -11.277 24.570 31.112 1.00 86.56 540 GLN A C 1
ATOM 4361 O O . GLN A 1 540 ? -11.407 25.665 30.566 1.00 86.56 540 GLN A O 1
ATOM 4366 N N . ASN A 1 541 ? -12.147 24.148 32.024 1.00 86.25 541 ASN A N 1
ATOM 4367 C CA . ASN A 1 541 ? -13.309 24.926 32.424 1.00 86.25 541 ASN A CA 1
ATOM 4368 C C . ASN A 1 541 ? -12.908 26.225 33.149 1.00 86.25 541 ASN A C 1
ATOM 4370 O O . ASN A 1 541 ? -13.435 27.288 32.828 1.00 86.25 541 ASN A O 1
ATOM 4374 N N . GLU A 1 542 ? -11.916 26.192 34.040 1.00 82.81 542 GLU A N 1
ATOM 4375 C CA . GLU A 1 542 ? -11.372 27.396 34.685 1.00 82.81 542 GLU A CA 1
ATOM 4376 C C . GLU A 1 542 ? -10.821 28.407 33.660 1.00 82.81 542 GLU A C 1
ATOM 4378 O O . GLU A 1 542 ? -11.060 29.614 33.783 1.00 82.81 542 GLU A O 1
ATOM 4383 N N . SER A 1 543 ? -10.189 27.934 32.578 1.00 79.00 543 SER A N 1
ATOM 4384 C CA . SER A 1 543 ? -9.699 28.802 31.496 1.00 79.00 543 SER A CA 1
ATOM 4385 C C . SER A 1 543 ? -10.821 29.578 30.782 1.00 79.00 543 SER A C 1
ATOM 4387 O O . SER A 1 543 ? -10.640 30.742 30.406 1.00 79.00 543 SER A O 1
ATOM 4389 N N . LYS A 1 544 ? -12.028 28.996 30.681 1.00 78.31 544 LYS A N 1
ATOM 4390 C CA . LYS A 1 544 ? -13.212 29.662 30.103 1.00 78.31 544 LYS A CA 1
ATOM 4391 C C . LYS A 1 544 ? -13.681 30.841 30.955 1.00 78.31 544 LYS A C 1
ATOM 4393 O O . LYS A 1 544 ? -14.180 31.832 30.420 1.00 78.31 544 LYS A O 1
ATOM 4398 N N . SER A 1 545 ? -13.505 30.763 32.276 1.00 70.94 545 SER A N 1
ATOM 4399 C CA . SER A 1 545 ? -13.794 31.878 33.184 1.00 70.94 545 SER A CA 1
ATOM 4400 C C . SER A 1 545 ? -12.867 33.061 32.901 1.00 70.94 545 SER A C 1
ATOM 4402 O O . SER A 1 545 ? -13.337 34.186 32.736 1.00 70.94 545 SER A O 1
ATOM 4404 N N . LEU A 1 546 ? -11.562 32.808 32.745 1.00 61.22 546 LEU A N 1
ATOM 4405 C CA . LEU A 1 546 ? -10.564 33.844 32.459 1.00 61.22 546 LEU A CA 1
ATOM 4406 C C . LEU A 1 546 ? -10.818 34.554 31.122 1.00 61.22 546 LEU A C 1
ATOM 4408 O O . LEU A 1 546 ? -10.760 35.781 31.065 1.00 61.22 546 LEU A O 1
ATOM 4412 N N . LEU A 1 547 ? -11.169 33.815 30.066 1.00 60.75 547 LEU A N 1
ATOM 4413 C CA . LEU A 1 547 ? -11.480 34.399 28.755 1.00 60.75 547 LEU A CA 1
ATOM 4414 C C . LEU A 1 547 ? -12.731 35.286 28.794 1.00 60.75 547 LEU A C 1
ATOM 4416 O O . LEU A 1 547 ? -12.708 36.401 28.271 1.00 60.75 547 LEU A O 1
ATOM 4420 N N . ASN A 1 548 ? -13.786 34.859 29.494 1.00 60.97 548 ASN A N 1
ATOM 4421 C CA . ASN A 1 548 ? -14.966 35.697 29.735 1.00 60.97 548 ASN A CA 1
ATOM 4422 C C . ASN A 1 548 ? -14.654 36.917 30.617 1.00 60.97 548 ASN A C 1
ATOM 4424 O O . ASN A 1 548 ? -15.317 37.951 30.514 1.00 60.97 548 ASN A O 1
ATOM 4428 N N . ILE A 1 549 ? -13.649 36.816 31.492 1.00 60.41 549 ILE A N 1
ATOM 4429 C CA . ILE A 1 549 ? -13.196 37.921 32.341 1.00 60.41 549 ILE A CA 1
ATOM 4430 C C . ILE A 1 549 ? -12.337 38.922 31.564 1.00 60.41 549 ILE A C 1
ATOM 4432 O O . ILE A 1 549 ? -12.416 40.093 31.899 1.00 60.41 549 ILE A O 1
ATOM 4436 N N . ILE A 1 550 ? -11.561 38.518 30.553 1.00 63.25 550 ILE A N 1
ATOM 4437 C CA . ILE A 1 550 ? -10.637 39.397 29.804 1.00 63.25 550 ILE A CA 1
ATOM 4438 C C . ILE A 1 550 ? -11.284 39.961 28.526 1.00 63.25 550 ILE A C 1
ATOM 4440 O O . ILE A 1 550 ? -11.052 41.120 28.175 1.00 63.25 550 ILE A O 1
ATOM 4444 N N . GLY A 1 551 ? -12.133 39.178 27.850 1.00 67.44 551 GLY A N 1
ATOM 4445 C CA . GLY A 1 551 ? -12.637 39.481 26.506 1.00 67.44 551 GLY A CA 1
ATOM 4446 C C . GLY A 1 551 ? -13.379 40.814 26.388 1.00 67.44 551 GLY A C 1
ATOM 4447 O O . GLY A 1 551 ? -13.140 41.565 25.446 1.00 67.44 551 GLY A O 1
ATOM 4448 N N . SER A 1 552 ? -14.210 41.178 27.371 1.00 74.56 552 SER A N 1
ATOM 4449 C CA . SER A 1 552 ? -14.901 42.478 27.354 1.00 74.56 552 SER A CA 1
ATOM 4450 C C . SER A 1 552 ? -13.931 43.667 27.409 1.00 74.56 552 SER A C 1
ATOM 4452 O O . SER A 1 552 ? -14.178 44.680 26.765 1.00 74.56 552 SER A O 1
ATOM 4454 N N . GLY A 1 553 ? -12.813 43.545 28.133 1.00 78.38 553 GLY A N 1
ATOM 4455 C CA . GLY A 1 553 ? -11.805 44.604 28.234 1.00 78.38 553 GLY A CA 1
ATOM 4456 C C . GLY A 1 553 ? -11.024 44.799 26.936 1.00 78.38 553 GLY A C 1
ATOM 4457 O O . GLY A 1 553 ? -10.756 45.932 26.543 1.00 78.38 553 GLY A O 1
ATOM 4458 N N . VAL A 1 554 ? -10.731 43.705 26.227 1.00 80.19 554 VAL A N 1
ATOM 4459 C CA . VAL A 1 554 ? -10.068 43.742 24.912 1.00 80.19 554 VAL A CA 1
ATOM 4460 C C . VAL A 1 554 ? -10.945 44.441 23.872 1.00 80.19 554 VAL A C 1
ATOM 4462 O O . VAL A 1 554 ? -10.440 45.257 23.106 1.00 80.19 554 VAL A O 1
ATOM 4465 N N . VAL A 1 555 ? -12.260 44.193 23.880 1.00 84.19 555 VAL A 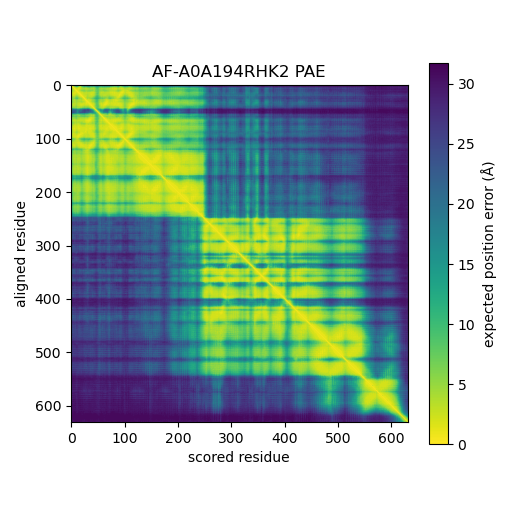N 1
ATOM 4466 C CA . VAL A 1 555 ? -13.207 44.872 22.977 1.00 84.19 555 VAL A CA 1
ATOM 4467 C C . VAL A 1 555 ? -13.235 46.380 23.234 1.00 84.19 555 VAL A C 1
ATOM 4469 O O . VAL A 1 555 ? -13.135 47.158 22.288 1.00 84.19 555 VAL A O 1
ATOM 4472 N N . PHE A 1 556 ? -13.307 46.812 24.499 1.00 87.44 556 PHE A N 1
ATOM 4473 C CA . PHE A 1 556 ? -13.273 48.242 24.831 1.00 87.44 556 PHE A CA 1
ATOM 4474 C C . PHE A 1 556 ? -11.937 48.901 24.453 1.00 87.44 556 PHE A C 1
ATOM 4476 O O . PHE A 1 556 ? -11.935 50.016 23.936 1.00 87.44 556 PHE A O 1
ATOM 4483 N N . ALA A 1 557 ? -10.807 48.210 24.639 1.00 85.94 557 ALA A N 1
ATOM 4484 C CA . ALA A 1 557 ? -9.496 48.700 24.213 1.00 85.94 557 ALA A CA 1
ATOM 4485 C C . ALA A 1 557 ? -9.375 48.800 22.678 1.00 85.94 557 ALA A C 1
ATOM 4487 O O . ALA A 1 557 ? -8.843 49.784 22.167 1.00 85.94 557 ALA A O 1
ATOM 4488 N N . ALA A 1 558 ? -9.911 47.831 21.931 1.00 88.06 558 ALA A N 1
ATOM 4489 C CA . ALA A 1 558 ? -9.919 47.859 20.469 1.00 88.06 558 ALA A CA 1
ATOM 4490 C C . ALA A 1 558 ? -10.799 48.993 19.916 1.00 88.06 558 ALA A C 1
ATOM 4492 O O . ALA A 1 558 ? -10.377 49.712 19.011 1.00 88.06 558 ALA A O 1
ATOM 4493 N N . LEU A 1 559 ? -11.991 49.200 20.491 1.00 89.88 559 LEU A N 1
ATOM 4494 C CA . LEU A 1 559 ? -12.877 50.314 20.134 1.00 89.88 559 LEU A CA 1
ATOM 4495 C C . LEU A 1 559 ? -12.247 51.679 20.442 1.00 89.88 559 LEU A C 1
ATOM 4497 O O . LEU A 1 559 ? -12.405 52.611 19.656 1.00 89.88 559 LEU A O 1
ATOM 4501 N N . LEU A 1 560 ? -11.480 51.785 21.533 1.00 91.69 560 LEU A N 1
ATOM 4502 C CA . LEU A 1 560 ? -10.703 52.983 21.855 1.00 91.69 560 LEU A CA 1
ATOM 4503 C C . LEU A 1 560 ? -9.648 53.278 20.776 1.00 91.69 560 LEU A C 1
ATOM 4505 O O . LEU A 1 560 ? -9.579 54.402 20.285 1.00 91.69 560 LEU A O 1
ATOM 4509 N N . VAL A 1 561 ? -8.867 52.271 20.363 1.00 91.62 561 VAL A N 1
ATOM 4510 C CA . VAL A 1 561 ? -7.863 52.417 19.291 1.00 91.62 561 VAL A CA 1
ATOM 4511 C C . VAL A 1 561 ? -8.523 52.794 17.963 1.00 91.62 561 VAL A C 1
ATOM 4513 O O . VAL A 1 561 ? -8.047 53.701 17.281 1.00 91.62 561 VAL A O 1
ATOM 4516 N N . ALA A 1 562 ? -9.641 52.152 17.615 1.00 91.12 562 ALA A N 1
ATOM 4517 C CA . ALA A 1 562 ? -10.400 52.465 16.407 1.00 91.12 562 ALA A CA 1
ATOM 4518 C C . ALA A 1 562 ? -10.948 53.904 16.423 1.00 91.12 562 ALA A C 1
ATOM 4520 O O . ALA A 1 562 ? -10.842 54.608 15.421 1.00 91.12 562 ALA A O 1
ATOM 4521 N N . GLY A 1 563 ? -11.472 54.369 17.563 1.00 90.88 563 GLY A N 1
ATOM 4522 C CA . GLY A 1 563 ? -11.923 55.752 17.743 1.00 90.88 563 GLY A CA 1
ATOM 4523 C C . GLY A 1 563 ? -10.795 56.771 17.565 1.00 90.88 563 GLY A C 1
ATOM 4524 O O . GLY A 1 563 ? -10.959 57.746 16.831 1.00 90.88 563 GLY A O 1
ATOM 4525 N N . CYS A 1 564 ? -9.618 56.512 18.148 1.00 91.38 564 CYS A N 1
ATOM 4526 C CA . CYS A 1 564 ? -8.434 57.356 17.960 1.00 91.38 564 CYS A CA 1
ATOM 4527 C C . CYS A 1 564 ? -7.980 57.393 16.492 1.00 91.38 564 CYS A C 1
ATOM 4529 O O . CYS A 1 564 ? -7.690 58.466 15.970 1.00 91.38 564 CYS A O 1
ATOM 4531 N N . ALA A 1 565 ? -7.961 56.246 15.805 1.00 91.56 565 ALA A N 1
ATOM 4532 C CA . ALA A 1 565 ? -7.595 56.176 14.391 1.00 91.56 565 ALA A CA 1
ATOM 4533 C C . ALA A 1 565 ? -8.577 56.954 13.497 1.00 91.56 565 ALA A C 1
ATOM 4535 O O . ALA A 1 565 ? -8.145 57.698 12.617 1.00 91.56 565 ALA A O 1
ATOM 4536 N N . LEU A 1 566 ? -9.886 56.838 13.753 1.00 90.69 566 LEU A N 1
ATOM 4537 C CA . LEU A 1 566 ? -10.919 57.608 13.050 1.00 90.69 566 LEU A CA 1
ATOM 4538 C C . LEU A 1 566 ? -10.774 59.116 13.286 1.00 90.69 566 LEU A C 1
ATOM 4540 O O . LEU A 1 566 ? -10.936 59.888 12.345 1.00 90.69 566 LEU A O 1
ATOM 4544 N N . SER A 1 567 ? -10.419 59.533 14.507 1.00 90.00 567 SER A N 1
ATOM 4545 C CA . SER A 1 567 ? -10.149 60.944 14.809 1.00 90.00 567 SER A CA 1
ATOM 4546 C C . SER A 1 567 ? -8.943 61.475 14.029 1.00 90.00 567 SER A C 1
ATOM 4548 O O . SER A 1 567 ? -9.034 62.554 13.455 1.00 90.00 567 SER A O 1
ATOM 4550 N N . MET A 1 568 ? -7.840 60.719 13.968 1.00 89.75 568 MET A N 1
ATOM 4551 C CA . MET A 1 568 ? -6.633 61.113 13.223 1.00 89.75 568 MET A CA 1
ATOM 4552 C C . MET A 1 568 ? -6.881 61.180 11.709 1.00 89.75 568 MET A C 1
ATOM 4554 O O . MET A 1 568 ? -6.378 62.074 11.035 1.00 89.75 568 MET A O 1
ATOM 4558 N N . LEU A 1 569 ? -7.681 60.255 11.167 1.00 91.25 569 LEU A N 1
ATOM 4559 C CA . LEU A 1 569 ? -8.100 60.274 9.762 1.00 91.25 569 LEU A CA 1
ATOM 4560 C C . LEU A 1 569 ? -9.026 61.456 9.444 1.00 91.25 569 LEU A C 1
ATOM 4562 O O . LEU A 1 569 ? -8.893 62.063 8.383 1.00 91.25 569 LEU A O 1
ATOM 4566 N N . GLY A 1 570 ? -9.958 61.776 10.347 1.00 88.69 570 GLY A N 1
ATOM 4567 C CA . GLY A 1 570 ? -10.854 62.926 10.216 1.00 88.69 570 GLY A CA 1
ATOM 4568 C C . GLY A 1 570 ? -10.095 64.251 10.151 1.00 88.69 570 GLY A C 1
ATOM 4569 O O . GLY A 1 570 ? -10.364 65.047 9.251 1.00 88.69 570 GLY A O 1
ATOM 4570 N N . ASP A 1 571 ? -9.111 64.434 11.035 1.00 89.12 571 ASP A N 1
ATOM 4571 C CA . ASP A 1 571 ? -8.221 65.605 11.061 1.00 89.12 571 ASP A CA 1
ATOM 4572 C C . ASP A 1 571 ? -7.380 65.704 9.773 1.00 89.12 571 ASP A C 1
ATOM 4574 O O . ASP A 1 571 ? -7.394 66.723 9.082 1.00 89.12 571 ASP A O 1
ATOM 4578 N N . ALA A 1 572 ? -6.755 64.598 9.346 1.00 90.56 572 ALA A N 1
ATOM 4579 C CA . ALA A 1 572 ? -5.935 64.560 8.130 1.00 90.56 572 ALA A CA 1
ATOM 4580 C C . ALA A 1 572 ? -6.706 64.908 6.839 1.00 90.56 572 ALA A C 1
ATOM 4582 O O . ALA A 1 572 ? -6.124 65.445 5.896 1.00 90.56 572 ALA A O 1
ATOM 4583 N N . LEU A 1 573 ? -8.004 64.593 6.782 1.00 90.31 573 LEU A N 1
ATOM 4584 C CA . LEU A 1 573 ? -8.875 64.860 5.631 1.00 90.31 573 LEU A CA 1
ATOM 4585 C C . LEU A 1 573 ? -9.725 66.136 5.788 1.00 90.31 573 LEU A C 1
ATOM 4587 O O . LEU A 1 573 ? -10.535 66.428 4.909 1.00 90.31 573 LEU A O 1
ATOM 4591 N N . ALA A 1 574 ? -9.558 66.888 6.883 1.00 87.62 574 ALA A N 1
ATOM 4592 C CA . ALA A 1 574 ? -10.355 68.066 7.243 1.00 87.62 574 ALA A CA 1
ATOM 4593 C C . ALA A 1 574 ? -11.881 67.811 7.341 1.00 87.62 574 ALA A C 1
ATOM 4595 O O . ALA A 1 574 ? -12.698 68.712 7.123 1.00 87.62 574 ALA A O 1
ATOM 4596 N N . PHE A 1 575 ? -12.289 66.588 7.700 1.00 91.75 575 PHE A N 1
ATOM 4597 C CA . PHE A 1 575 ? -13.688 66.225 7.946 1.00 91.75 575 PHE A CA 1
ATOM 4598 C C . PHE A 1 575 ? -14.042 66.375 9.429 1.00 91.75 575 PHE A C 1
ATOM 4600 O O . PHE A 1 575 ? -14.014 65.414 10.199 1.00 91.75 575 PHE A O 1
ATOM 4607 N N . THR A 1 576 ? -14.465 67.577 9.813 1.00 86.50 576 THR A N 1
ATOM 4608 C CA . THR A 1 576 ? -14.769 67.941 11.211 1.00 86.50 576 THR A CA 1
ATOM 4609 C C . THR A 1 576 ? -15.825 67.047 11.876 1.00 86.50 576 THR A C 1
ATOM 4611 O O . THR A 1 576 ? -15.713 66.720 13.053 1.00 86.50 576 THR A O 1
ATOM 4614 N N . ILE A 1 577 ? -16.840 66.586 11.133 1.00 87.81 577 ILE A N 1
ATOM 4615 C CA . ILE A 1 577 ? -17.868 65.670 11.666 1.00 87.81 577 ILE A CA 1
ATOM 4616 C C . ILE A 1 577 ? -17.257 64.308 12.034 1.00 87.81 577 ILE A C 1
ATOM 4618 O O . ILE A 1 577 ? -17.606 63.731 13.063 1.00 87.81 577 ILE A O 1
ATOM 4622 N N . LEU A 1 578 ? -16.347 63.791 11.203 1.00 86.88 578 LEU A N 1
ATOM 4623 C CA . LEU A 1 578 ? -15.722 62.484 11.413 1.00 86.88 578 LEU A CA 1
ATOM 4624 C C . LEU A 1 578 ? -14.749 62.516 12.596 1.00 86.88 578 LEU A C 1
ATOM 4626 O O . LEU A 1 578 ? -14.714 61.575 13.387 1.00 86.88 578 LEU A O 1
ATOM 4630 N N . GLU A 1 579 ? -14.020 63.622 12.750 1.00 88.38 579 GLU A N 1
ATOM 4631 C CA . GLU A 1 579 ? -13.138 63.866 13.891 1.00 88.38 579 GLU A CA 1
ATOM 4632 C C . GLU A 1 579 ? -13.913 63.833 15.220 1.00 88.38 579 GLU A C 1
ATOM 4634 O O . GLU A 1 579 ? -13.563 63.074 16.126 1.00 88.38 579 GLU A O 1
ATOM 4639 N N . VAL A 1 580 ? -15.025 64.576 15.310 1.00 91.06 580 VAL A N 1
ATOM 4640 C CA . VAL A 1 580 ? -15.870 64.633 16.518 1.00 91.06 580 VAL A CA 1
ATOM 4641 C C . VAL A 1 580 ? -16.479 63.267 16.847 1.00 91.06 580 VAL A C 1
ATOM 4643 O O . VAL A 1 580 ? -16.531 62.876 18.015 1.00 91.06 580 VAL A O 1
ATOM 4646 N N . LEU A 1 581 ? -16.908 62.503 15.836 1.00 90.69 581 LEU A N 1
ATOM 4647 C CA . LEU A 1 581 ? -17.416 61.141 16.034 1.00 90.69 581 LEU A CA 1
ATOM 4648 C C . LEU A 1 581 ? -16.326 60.186 16.546 1.00 90.69 581 LEU A C 1
ATOM 4650 O O . LEU A 1 581 ? -16.593 59.388 17.447 1.00 90.69 581 LEU A O 1
ATOM 4654 N N . GLY A 1 582 ? -15.101 60.285 16.019 1.00 90.44 582 GLY A N 1
ATOM 4655 C CA . GLY A 1 582 ? -13.950 59.507 16.486 1.00 90.44 582 GLY A CA 1
ATOM 4656 C C . GLY A 1 582 ? -13.588 59.814 17.942 1.00 90.44 582 GLY A C 1
ATOM 4657 O O . GLY A 1 582 ? -13.439 58.893 18.750 1.00 90.44 582 GLY A O 1
ATOM 4658 N N . GLN A 1 583 ? -13.541 61.100 18.308 1.00 91.19 583 GLN A N 1
ATOM 4659 C CA . GLN A 1 583 ? -13.299 61.549 19.685 1.00 91.19 583 GLN A CA 1
ATOM 4660 C C . GLN A 1 583 ? -14.396 61.075 20.648 1.00 91.19 583 GLN A C 1
ATOM 4662 O O . GLN A 1 583 ? -14.089 60.583 21.735 1.00 91.19 583 GLN A O 1
ATOM 4667 N N . ALA A 1 584 ? -15.669 61.159 20.249 1.00 91.81 584 ALA A N 1
ATOM 4668 C CA . ALA A 1 584 ? -16.785 60.680 21.060 1.00 91.81 584 ALA A CA 1
ATOM 4669 C C . ALA A 1 584 ? -16.714 59.161 21.294 1.00 91.81 584 ALA A C 1
ATOM 4671 O O . ALA A 1 584 ? -16.883 58.704 22.427 1.00 91.81 584 ALA A O 1
ATOM 4672 N N . LEU A 1 585 ? -16.407 58.374 20.254 1.00 92.25 585 LEU A N 1
ATOM 4673 C CA . LEU A 1 585 ? -16.242 56.922 20.364 1.00 92.25 585 LEU A CA 1
ATOM 4674 C C . LEU A 1 585 ? -15.072 56.552 21.287 1.00 92.25 585 LEU A C 1
ATOM 4676 O O . LEU A 1 585 ? -15.215 55.661 22.129 1.00 92.25 585 LEU A O 1
ATOM 4680 N N . ALA A 1 586 ? -13.938 57.248 21.164 1.00 92.00 586 ALA A N 1
ATOM 4681 C CA . ALA A 1 586 ? -12.777 57.046 22.024 1.00 92.00 586 ALA A CA 1
ATOM 4682 C C . ALA A 1 586 ? -13.101 57.375 23.492 1.00 92.00 586 ALA A C 1
ATOM 4684 O O . ALA A 1 586 ? -12.826 56.568 24.379 1.00 92.00 586 ALA A O 1
ATOM 4685 N N . LEU A 1 587 ? -13.758 58.509 23.760 1.00 92.81 587 LEU A N 1
ATOM 4686 C CA . LEU A 1 587 ? -14.103 58.931 25.120 1.00 92.81 587 LEU A CA 1
ATOM 4687 C C . LEU A 1 587 ? -15.099 57.970 25.791 1.00 92.81 587 LEU A C 1
ATOM 4689 O O . LEU A 1 587 ? -14.912 57.589 26.949 1.00 92.81 587 LEU A O 1
ATOM 4693 N N . LEU A 1 588 ? -16.129 57.534 25.058 1.00 91.94 588 LEU A N 1
ATOM 4694 C CA . LEU A 1 588 ? -17.106 56.556 25.546 1.00 91.94 588 LEU A CA 1
ATOM 4695 C C . LEU A 1 588 ? -16.452 55.197 25.822 1.00 91.94 588 LEU A C 1
ATOM 4697 O O . LEU A 1 588 ? -16.722 54.585 26.856 1.00 91.94 588 LEU A O 1
ATOM 4701 N N . SER A 1 589 ? -15.555 54.748 24.940 1.00 90.69 589 SER A N 1
ATOM 4702 C CA . SER A 1 589 ? -14.825 53.486 25.108 1.00 90.69 589 SER A CA 1
ATOM 4703 C C . SER A 1 589 ? -13.852 53.542 26.289 1.00 90.69 589 SER A C 1
ATOM 4705 O O . SER A 1 589 ? -13.763 52.581 27.051 1.00 90.69 589 SER A O 1
ATOM 4707 N N . LEU A 1 590 ? -13.177 54.678 26.502 1.00 91.75 590 LEU A N 1
ATOM 4708 C CA . LEU A 1 590 ? -12.308 54.909 27.659 1.00 91.75 590 LEU A CA 1
ATOM 4709 C C . LEU A 1 590 ? -13.105 54.890 28.970 1.00 91.75 590 LEU A C 1
ATOM 4711 O O . LEU A 1 590 ? -12.695 54.241 29.933 1.00 91.75 590 LEU A O 1
ATOM 4715 N N . GLY A 1 591 ? -14.264 55.555 28.998 1.00 90.06 591 GLY A N 1
ATOM 4716 C CA . GLY A 1 591 ? -15.179 55.527 30.138 1.00 90.06 591 GLY A CA 1
ATOM 4717 C C . GLY A 1 591 ? -15.688 54.115 30.436 1.00 90.06 591 GLY A C 1
ATOM 4718 O O . GLY A 1 591 ? -15.644 53.673 31.584 1.00 90.06 591 GLY A O 1
ATOM 4719 N N . ALA A 1 592 ? -16.098 53.370 29.405 1.00 88.81 592 ALA A N 1
ATOM 4720 C CA . ALA A 1 592 ? -16.519 51.977 29.540 1.00 88.81 592 ALA A CA 1
ATOM 4721 C C . ALA A 1 592 ? -15.384 51.079 30.056 1.00 88.81 592 ALA A C 1
ATOM 4723 O O . ALA A 1 592 ? -15.614 50.269 30.954 1.00 88.81 592 ALA A O 1
ATOM 4724 N N . LEU A 1 593 ? -14.153 51.261 29.561 1.00 89.38 593 LEU A N 1
ATOM 4725 C CA . LEU A 1 593 ? -12.975 50.531 30.027 1.00 89.38 593 LEU A CA 1
ATOM 4726 C C . LEU A 1 593 ? -12.661 50.849 31.495 1.00 89.38 593 LEU A C 1
ATOM 4728 O O . LEU A 1 593 ? -12.386 49.930 32.258 1.00 89.38 593 LEU A O 1
ATOM 4732 N N . ALA A 1 594 ? -12.755 52.113 31.915 1.00 87.38 594 ALA A N 1
ATOM 4733 C CA . ALA A 1 594 ? -12.535 52.526 33.303 1.00 87.38 594 ALA A CA 1
ATOM 4734 C C . ALA A 1 594 ? -13.606 51.977 34.263 1.00 87.38 594 ALA A C 1
ATOM 4736 O O . ALA A 1 594 ? -13.288 51.481 35.343 1.00 87.38 594 ALA A O 1
ATOM 4737 N N . VAL A 1 595 ? -14.882 52.011 33.869 1.00 87.38 595 VAL A N 1
ATOM 4738 C CA . VAL A 1 595 ? -15.976 51.413 34.655 1.00 87.38 595 VAL A CA 1
ATOM 4739 C C . VAL A 1 595 ? -15.815 49.896 34.729 1.00 87.38 595 VAL A C 1
ATOM 4741 O O . VAL A 1 595 ? -16.018 49.295 35.786 1.00 87.38 595 VAL A O 1
ATOM 4744 N N . TRP A 1 596 ? -15.410 49.268 33.626 1.00 86.19 596 TRP A N 1
ATOM 4745 C CA . TRP A 1 596 ? -15.150 47.839 33.567 1.00 86.19 596 TRP A CA 1
ATOM 4746 C C . TRP A 1 596 ? -13.968 47.431 34.456 1.00 86.19 596 TRP A C 1
ATOM 4748 O O . TRP A 1 596 ? -14.115 46.508 35.259 1.00 86.19 596 TRP A O 1
ATOM 4758 N N . THR A 1 597 ? -12.831 48.136 34.393 1.00 84.00 597 THR A N 1
ATOM 4759 C CA . THR A 1 597 ? -11.674 47.868 35.266 1.00 84.00 597 THR A CA 1
ATOM 4760 C C . THR A 1 597 ? -12.029 48.106 36.728 1.00 84.00 597 THR A C 1
ATOM 4762 O O . THR A 1 597 ? -11.721 47.260 37.564 1.00 84.00 597 THR A O 1
ATOM 4765 N N . TYR A 1 598 ? -12.757 49.180 37.047 1.00 84.94 598 TYR A N 1
ATOM 4766 C CA . TYR A 1 598 ? -13.215 49.463 38.407 1.00 84.94 598 TYR A CA 1
ATOM 4767 C C . TYR A 1 598 ? -14.143 48.369 38.952 1.00 84.94 598 TYR A C 1
ATOM 4769 O O . TYR A 1 598 ? -13.890 47.820 40.026 1.00 84.94 598 TYR A O 1
ATOM 4777 N N . SER A 1 599 ? -15.177 47.984 38.194 1.00 80.50 599 SER A N 1
ATOM 4778 C CA . SER A 1 599 ? -16.107 46.908 38.564 1.00 80.50 599 SER A CA 1
ATOM 4779 C C . SER A 1 599 ? -15.376 45.585 38.818 1.00 80.50 599 SER A C 1
ATOM 4781 O O . SER A 1 599 ? -15.724 44.834 39.733 1.00 80.50 599 SER A O 1
ATOM 4783 N N . ARG A 1 600 ? -14.320 45.303 38.046 1.00 76.25 600 ARG A N 1
ATOM 4784 C CA . ARG A 1 600 ? -13.525 44.076 38.177 1.00 76.25 600 ARG A CA 1
ATOM 4785 C C . ARG A 1 600 ? -12.532 44.123 39.330 1.00 76.25 600 ARG A C 1
ATOM 4787 O O . ARG A 1 600 ? -12.501 43.164 40.097 1.00 76.25 600 ARG A O 1
ATOM 4794 N N . CYS A 1 601 ? -11.808 45.224 39.523 1.00 77.06 601 CYS A N 1
ATOM 4795 C CA . CYS A 1 601 ? -10.968 45.436 40.705 1.00 77.06 601 CYS A CA 1
ATOM 4796 C C . CYS A 1 601 ? -11.795 45.330 41.991 1.00 77.06 601 CYS A C 1
ATOM 4798 O O . CYS A 1 601 ? -11.372 44.673 42.939 1.00 77.06 601 CYS A O 1
ATOM 4800 N N . TYR A 1 602 ? -13.012 45.880 41.991 1.00 76.94 602 TYR A N 1
ATOM 4801 C CA . TYR A 1 602 ? -13.957 45.742 43.095 1.00 76.94 602 TYR A CA 1
ATOM 4802 C C . TYR A 1 602 ? -14.378 44.281 43.326 1.00 76.94 602 TYR A C 1
ATOM 4804 O O . TYR A 1 602 ? -14.395 43.814 44.464 1.00 76.94 602 TYR A O 1
ATOM 4812 N N . LYS A 1 603 ? -14.661 43.520 42.260 1.00 70.69 603 LYS A N 1
ATOM 4813 C CA . LYS A 1 603 ? -15.030 42.097 42.360 1.00 70.69 603 LYS A CA 1
ATOM 4814 C C . LYS A 1 603 ? -13.874 41.225 42.875 1.00 70.69 603 LYS A C 1
ATOM 4816 O O . LYS A 1 603 ? -14.113 40.347 43.697 1.00 70.69 603 LYS A O 1
ATOM 4821 N N . ILE A 1 604 ? -12.637 41.494 42.444 1.00 65.94 604 ILE A N 1
ATOM 4822 C CA . ILE A 1 604 ? -11.416 40.822 42.930 1.00 65.94 604 ILE A CA 1
ATOM 4823 C C . ILE A 1 604 ? -11.143 41.179 44.397 1.00 65.94 604 ILE A C 1
ATOM 4825 O O . ILE A 1 604 ? -10.835 40.296 45.194 1.00 65.94 604 ILE A O 1
ATOM 4829 N N . TYR A 1 605 ? -11.294 42.453 44.774 1.00 70.06 605 TYR A N 1
ATOM 4830 C CA . TYR A 1 605 ? -11.164 42.896 46.163 1.00 70.06 605 TYR A CA 1
ATOM 4831 C C . TYR A 1 605 ? -12.195 42.206 47.066 1.00 70.06 605 TYR A C 1
ATOM 4833 O O . TYR A 1 605 ? -11.832 41.678 48.112 1.00 70.06 605 TYR A O 1
ATOM 4841 N N . ARG A 1 606 ? -13.456 42.117 46.624 1.00 67.75 606 ARG A N 1
ATOM 4842 C CA . ARG A 1 606 ? -14.528 41.428 47.352 1.00 67.75 606 ARG A CA 1
ATOM 4843 C C . ARG A 1 606 ? -14.265 39.928 47.519 1.00 67.75 606 ARG A C 1
ATOM 4845 O O . ARG A 1 606 ? -14.356 39.439 48.633 1.00 67.75 606 ARG A O 1
ATOM 4852 N N . LEU A 1 607 ? -13.846 39.229 46.459 1.00 60.84 607 LEU A N 1
ATOM 4853 C CA . LEU A 1 607 ? -13.452 37.811 46.532 1.00 60.84 607 LEU A CA 1
ATOM 4854 C C . LEU A 1 607 ? -12.302 37.574 47.527 1.00 60.84 607 LEU A C 1
ATOM 4856 O O . LEU A 1 607 ? -12.295 36.579 48.244 1.00 60.84 607 LEU A O 1
ATOM 4860 N N . ARG A 1 608 ? -11.342 38.505 47.608 1.00 61.12 608 ARG A N 1
ATOM 4861 C CA . ARG A 1 608 ? -10.220 38.419 48.554 1.00 61.12 608 ARG A CA 1
ATOM 4862 C C . ARG A 1 608 ? -10.645 38.671 50.004 1.00 61.12 608 ARG A C 1
ATOM 4864 O O . ARG A 1 608 ? -10.081 38.056 50.903 1.00 61.12 608 ARG A O 1
ATOM 4871 N N . VAL A 1 609 ? -11.627 39.547 50.222 1.00 65.75 609 VAL A N 1
ATOM 4872 C CA . VAL A 1 609 ? -12.222 39.816 51.542 1.00 65.75 609 VAL A CA 1
ATOM 4873 C C . VAL A 1 609 ? -13.093 38.642 52.000 1.00 65.75 609 VAL A C 1
ATOM 4875 O O . VAL A 1 609 ? -12.965 38.216 53.144 1.00 65.75 609 VAL A O 1
ATOM 4878 N N . ASP A 1 610 ? -13.897 38.061 51.106 1.00 58.06 610 ASP A N 1
ATOM 4879 C CA . ASP A 1 610 ? -14.741 36.897 51.407 1.00 58.06 610 ASP A CA 1
ATOM 4880 C C . ASP A 1 610 ? -13.879 35.658 51.761 1.00 58.06 610 ASP A C 1
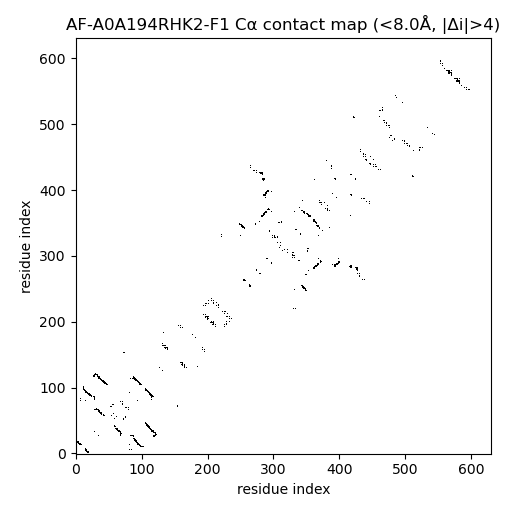ATOM 4882 O O . ASP A 1 610 ? -14.140 35.001 52.767 1.00 58.06 610 ASP A O 1
ATOM 4886 N N . CYS A 1 611 ? -12.763 35.412 51.054 1.00 50.75 611 CYS A N 1
ATOM 4887 C CA . CYS A 1 611 ? -11.798 34.362 51.430 1.00 50.75 611 CYS A CA 1
ATOM 4888 C C . CYS A 1 611 ? -11.079 34.617 52.769 1.00 50.75 611 CYS A C 1
ATOM 4890 O O . CYS A 1 611 ? -10.671 33.666 53.431 1.00 50.75 611 CYS A O 1
ATOM 4892 N N . GLN A 1 612 ? -10.884 35.875 53.183 1.00 56.03 612 GLN A N 1
ATOM 4893 C CA . GLN A 1 612 ? -10.295 36.178 54.496 1.00 56.03 612 GLN A CA 1
ATOM 4894 C C . GLN A 1 612 ? -11.295 36.002 55.647 1.00 56.03 612 GLN A C 1
ATOM 4896 O O . GLN A 1 612 ? -10.878 35.705 56.765 1.00 56.03 612 GLN A O 1
ATOM 4901 N N . LEU A 1 613 ? -12.596 36.143 55.381 1.00 55.16 613 LEU A N 1
ATOM 4902 C CA . LEU A 1 613 ? -13.662 35.925 56.361 1.00 55.16 613 LEU A CA 1
ATOM 4903 C C . LEU A 1 613 ? -13.889 34.436 56.675 1.00 55.16 613 LEU A C 1
ATOM 4905 O O . LEU A 1 613 ? -14.193 34.111 57.820 1.00 55.16 613 LEU A O 1
ATOM 4909 N N . GLU A 1 614 ? -13.674 33.529 55.717 1.00 52.53 614 GLU A N 1
ATOM 4910 C CA . GLU A 1 614 ? -13.763 32.071 55.940 1.00 52.53 614 GLU A CA 1
ATOM 4911 C C . GLU A 1 614 ? -12.562 31.473 56.701 1.00 52.53 614 GLU A C 1
ATOM 4913 O O . GLU A 1 614 ? -12.661 30.374 57.242 1.00 52.53 614 GLU A O 1
ATOM 4918 N N . LEU A 1 615 ? -11.438 32.194 56.798 1.00 50.84 615 LEU A N 1
ATOM 4919 C CA . LEU A 1 615 ? -10.221 31.764 57.510 1.00 50.84 615 LEU A CA 1
ATOM 4920 C C . LEU A 1 615 ? -10.169 32.204 58.988 1.00 50.84 615 LEU A C 1
ATOM 4922 O O . LEU A 1 615 ? -9.178 31.941 59.673 1.00 50.84 615 LEU A O 1
ATOM 4926 N N . LEU A 1 616 ? -11.215 32.858 59.507 1.00 46.03 616 LEU A N 1
ATOM 4927 C CA . LEU A 1 616 ? -11.327 33.173 60.934 1.00 46.03 616 LEU A CA 1
ATOM 4928 C C . LEU A 1 616 ? -11.793 31.928 61.720 1.00 46.03 616 LEU A C 1
ATOM 4930 O O . LEU A 1 616 ? -12.817 31.338 61.373 1.00 46.03 616 LEU A O 1
ATOM 4934 N N . PRO A 1 617 ? -11.093 31.516 62.796 1.00 42.72 617 PRO A N 1
ATOM 4935 C CA . PRO A 1 617 ? -11.496 30.356 63.580 1.00 42.72 617 PRO A CA 1
ATOM 4936 C C . PRO A 1 617 ? -12.850 30.607 64.253 1.00 42.72 617 PRO A C 1
ATOM 4938 O O . PRO A 1 617 ? -13.008 31.585 64.983 1.00 42.72 617 PRO A O 1
ATOM 4941 N N . GLN A 1 618 ? -13.812 29.698 64.056 1.00 45.94 618 GLN A N 1
ATOM 4942 C CA . GLN A 1 618 ? -15.022 29.644 64.875 1.00 45.94 618 GLN A CA 1
ATOM 4943 C C . GLN A 1 618 ? -14.624 29.293 66.314 1.00 45.94 618 GLN A C 1
ATOM 4945 O O . GLN A 1 618 ? -14.425 28.129 66.663 1.00 45.94 618 GLN A O 1
ATOM 4950 N N . THR A 1 619 ? -14.471 30.308 67.159 1.00 39.03 619 THR A N 1
ATOM 4951 C CA . THR A 1 619 ? -14.309 30.130 68.598 1.00 39.03 619 THR A CA 1
ATOM 4952 C C . THR A 1 619 ? -15.642 29.709 69.214 1.00 39.03 619 THR A C 1
ATOM 4954 O O . THR A 1 619 ? -16.639 30.424 69.216 1.00 39.03 619 THR A O 1
ATOM 4957 N N . THR A 1 620 ? -15.619 28.484 69.724 1.00 42.44 620 THR A N 1
ATOM 4958 C CA . THR A 1 620 ? -16.537 27.834 70.659 1.00 42.44 620 THR A CA 1
ATOM 4959 C C . THR A 1 620 ? -17.316 28.761 71.602 1.00 42.44 620 THR A C 1
ATOM 4961 O O . THR A 1 620 ? -16.726 29.407 72.466 1.00 42.44 620 THR A O 1
ATOM 4964 N N . THR A 1 621 ? -18.645 28.647 71.579 1.00 37.22 621 THR A N 1
ATOM 4965 C CA . THR A 1 621 ? -19.507 28.780 72.767 1.00 37.22 621 THR A CA 1
ATOM 4966 C C . THR A 1 621 ? -20.459 27.581 72.838 1.00 37.22 621 THR A C 1
ATOM 4968 O O . THR A 1 621 ? -21.599 27.610 72.386 1.00 37.22 621 THR A O 1
ATOM 4971 N N . LYS A 1 622 ? -19.957 26.475 73.404 1.00 41.03 622 LYS A N 1
ATOM 4972 C CA . LYS A 1 622 ? -20.777 25.426 74.026 1.00 41.03 622 LYS A CA 1
ATOM 4973 C C . LYS A 1 622 ? -20.908 25.774 75.506 1.00 41.03 622 LYS A C 1
ATOM 4975 O O . LYS A 1 622 ? -19.884 25.792 76.170 1.00 41.03 622 LYS A O 1
ATOM 4980 N N . GLU A 1 623 ? -22.133 26.025 75.965 1.00 36.19 623 GLU A N 1
ATOM 4981 C CA . GLU A 1 623 ? -22.665 25.933 77.346 1.00 36.19 623 GLU A CA 1
ATOM 4982 C C . GLU A 1 623 ? -23.940 26.799 77.358 1.00 36.19 623 GLU A C 1
ATOM 4984 O O . GLU A 1 623 ? -23.883 27.971 77.021 1.00 36.19 623 GLU A O 1
ATOM 4989 N N . THR A 1 624 ? -25.167 26.379 77.656 1.00 38.25 624 THR A N 1
ATOM 4990 C CA . THR A 1 624 ? -25.750 25.285 78.434 1.00 38.25 624 THR A CA 1
ATOM 4991 C C . THR A 1 624 ? -27.246 25.234 78.066 1.00 38.25 624 THR A C 1
ATOM 4993 O O . THR A 1 624 ? -27.859 26.294 77.947 1.00 38.25 624 THR A O 1
ATOM 4996 N N . ARG A 1 625 ? -27.857 24.047 77.916 1.00 34.62 625 ARG A N 1
ATOM 4997 C CA . ARG A 1 625 ? -29.285 23.774 78.222 1.00 34.62 625 ARG A CA 1
ATOM 4998 C C . ARG A 1 625 ? -29.628 22.309 77.934 1.00 34.62 625 ARG A C 1
ATOM 5000 O O . ARG A 1 625 ? -30.319 22.001 76.977 1.00 34.62 625 ARG A O 1
ATOM 5007 N N . ASP A 1 626 ? -29.188 21.440 78.834 1.00 37.53 626 ASP A N 1
ATOM 5008 C CA . ASP A 1 626 ? -29.950 20.244 79.186 1.00 37.53 626 ASP A CA 1
ATOM 5009 C C . ASP A 1 626 ? -30.371 20.401 80.652 1.00 37.53 626 ASP A C 1
ATOM 5011 O O . ASP A 1 626 ? -29.537 20.499 81.555 1.00 37.53 626 ASP A O 1
ATOM 5015 N N . ARG A 1 627 ? -31.682 20.484 80.892 1.00 37.31 627 ARG A N 1
ATOM 5016 C CA . ARG A 1 627 ? -32.303 20.150 82.179 1.00 37.31 627 ARG A CA 1
ATOM 5017 C C . ARG A 1 627 ? -33.359 19.073 81.919 1.00 37.31 627 ARG A C 1
ATOM 5019 O O . ARG A 1 627 ? -34.068 19.178 80.919 1.00 37.31 627 ARG A O 1
ATOM 5026 N N . PRO A 1 628 ? -33.480 18.077 82.809 1.00 46.59 628 PRO A N 1
ATOM 5027 C CA . PRO A 1 628 ? -34.373 16.944 82.628 1.00 46.59 628 PRO A CA 1
ATOM 5028 C C . PRO A 1 628 ? -35.813 17.295 83.023 1.00 46.59 628 PRO A C 1
ATOM 5030 O O . PRO A 1 628 ? -36.046 18.063 83.958 1.00 46.59 628 PRO A O 1
ATOM 5033 N N . LEU A 1 629 ? -36.772 16.675 82.337 1.00 40.38 629 LEU A N 1
ATOM 5034 C CA . LEU A 1 629 ? -38.150 16.529 82.799 1.00 40.38 629 LEU A CA 1
ATOM 5035 C C . LEU A 1 629 ? -38.222 15.328 83.753 1.00 40.38 629 LEU A C 1
ATOM 5037 O O . LEU A 1 629 ? -37.990 14.195 83.344 1.00 40.38 629 LEU A O 1
ATOM 5041 N N . ILE A 1 630 ? -38.559 15.594 85.016 1.00 46.91 630 ILE A N 1
ATOM 5042 C CA . ILE A 1 630 ? -39.208 14.635 85.915 1.00 46.91 630 ILE A CA 1
ATOM 5043 C C . ILE A 1 630 ? -40.507 15.297 86.375 1.00 46.91 630 ILE A C 1
ATOM 5045 O O . ILE A 1 630 ? -40.483 16.273 87.125 1.00 46.91 630 ILE A O 1
ATOM 5049 N N . THR A 1 631 ? -41.633 14.789 85.887 1.00 43.44 631 THR A N 1
ATOM 5050 C CA . THR A 1 631 ? -42.772 14.307 86.689 1.00 43.44 631 THR A CA 1
ATOM 5051 C C . THR A 1 631 ? -43.618 13.396 85.821 1.00 43.44 631 THR A C 1
ATOM 5053 O O . THR A 1 631 ? -43.817 13.746 84.636 1.00 43.44 631 THR A O 1
#

Secondary structure (DSSP, 8-state):
---EEEEEEETTEEEEEEEEE--BTT----TT-EEEEEEEEEEEE----S-----SSTTS-EEEEEETT---SHHHHHHHHHHTTPPBT-EEEEEEEEE-TTS-EEEEEEEEEEEEEE-----GGG--HHHHHHHHHHHHHHHHHHHHTT-HHHHHHHHHHHHHHHHHTPSP-TTTS-HHHHHHHHHHHHHHHHHHHHHHHHTT-HHHHHHHHHHHHHH-TT-HHHHHHHHHHHHHTT-HHHHHHHHHSSEEEEEEE-TTS-EEE-HHHHHHHHS-TTTTTSEEEEEEEEEBTTSSHHHHHHHHHHHHIIIIIS----S-TT--TTS---SS---SSSS----SEEEESS-EEEE-TTS-EEEEEEEEEPPBS-SSS-HHHHHHHHHHHHHH-SEEEEE-SSPPPHHHHHGGGSPPPPEETTEEPBHHHHHHHHHHHHHHHTSSSPPPHHHHHHHHHHHHHHHHHHHHHHHHHHHHHHHH-TTSPP--HHHHHHHHHHHHHHHHHHHHHS--SS-HHHHHHHHHHHHHHHHHHHHHHHHHHHHHHHHHHHHHHHHHHHHHHHHHHHHHHHHHTT-HHHHHHHHHHHHHHHHHHHHHHHHHHHHHHHHHHHHHHTTS---------------

pLDDT: mean 83.65, std 12.87, range [34.62, 97.19]

InterPro domains:
  IPR003191 Guanylate-binding protein/Atlastin, C-terminal [PF02841] (423-545)
  IPR011990 Tetratricopeptide-like helical domain superfamily [G3DSA:1.25.40.10] (118-249)
  IPR011990 Tetratricopeptide-like helical domain superfamily [SSF48452] (135-249)
  IPR015894 Guanylate-binding protein, N-terminal [PF02263] (260-415)
  IPR019734 Tetratricopeptide repeat [SM00028] (190-223)
  IPR027417 P-loop containing nucleoside triphosphate hydrolase [G3DSA:3.40.50.300] (250-416)
  IPR027417 P-loop containing nucleoside triphosphate hydrolase [SSF52540] (252-419)
  IPR030386 GB1/RHD3-type guanine nucleotide-binding (G) domain [PS51715] (281-413)
  IPR036543 Guanylate-binding protein, C-terminal domain superfamily [SSF48340] (422-546)
  IPR040478 BDBT FKBP like, N-terminal [PF18023] (12-119)

Solvent-accessible surface area (backbone atoms only — not comparable to full-atom values): 34545 Å² total; per-residue (Å²): 132,83,59,74,41,79,72,48,79,52,90,48,33,42,32,37,36,31,59,77,39,83,38,44,87,88,44,59,46,41,70,67,13,46,33,34,36,38,40,40,79,59,44,78,49,69,88,79,69,102,72,80,73,81,44,92,60,78,73,48,70,38,77,50,77,48,49,33,85,69,56,67,50,72,64,43,42,58,49,43,56,52,49,50,73,38,27,35,52,18,26,30,44,38,40,39,39,32,29,43,97,86,65,47,80,44,35,39,39,36,32,37,42,36,33,66,44,61,47,92,60,68,59,78,89,74,52,52,63,68,57,31,48,52,53,18,51,51,30,39,52,54,17,53,54,27,46,76,71,67,37,44,72,46,15,40,52,29,35,53,51,17,48,50,35,55,54,69,47,60,81,78,52,76,93,80,49,51,76,66,60,52,47,53,53,50,54,52,51,35,54,43,27,47,52,46,25,53,37,29,54,76,71,66,39,36,68,63,19,41,55,30,20,50,56,24,30,78,78,37,79,69,41,62,69,30,48,54,51,30,30,51,28,26,51,76,70,66,38,56,69,63,24,45,50,66,71,43,64,38,57,38,72,37,30,41,71,45,99,85,78,38,69,46,69,43,59,65,66,49,44,64,61,26,57,30,91,94,35,25,84,20,31,23,25,29,42,26,41,40,37,51,51,93,68,54,57,38,59,54,50,21,54,49,49,41,39,49,40,34,46,60,69,68,65,47,87,65,90,73,44,84,61,60,94,86,60,81,91,63,56,45,68,72,80,89,82,90,75,87,80,64,69,41,30,26,35,48,59,62,63,46,64,49,66,48,96,88,68,50,51,31,31,38,37,48,34,48,45,35,38,35,85,47,98,84,60,50,75,64,54,37,49,45,54,51,51,52,48,55,73,70,27,46,40,68,45,74,54,64,99,65,88,84,58,75,70,69,60,56,54,69,78,63,77,51,64,24,65,56,95,90,38,76,37,31,29,45,47,50,55,40,45,54,51,35,49,50,61,50,63,53,48,98,52,85,69,53,74,66,57,53,51,52,34,53,19,50,22,49,48,52,44,36,42,53,55,17,49,50,51,26,50,55,51,46,42,73,63,60,22,91,92,43,69,69,66,59,68,72,58,49,52,48,53,45,52,54,29,49,53,52,16,51,51,51,38,66,70,48,88,69,57,79,54,70,76,61,50,46,58,53,49,54,50,42,52,53,53,52,52,57,50,46,53,52,52,48,55,54,35,56,50,47,49,52,49,68,67,47,50,65,54,53,52,28,52,50,44,24,54,53,12,50,53,39,22,54,52,13,58,77,69,70,36,68,72,48,22,53,51,11,50,50,44,21,53,53,22,50,52,51,39,52,53,50,50,49,56,46,53,50,51,53,51,47,54,56,51,53,59,56,61,73,70,56,79,87,77,82,85,87,85,86,90,88,79,84,91,85,131

Radius of gyration: 40.27 Å; Cα contacts (8 Å, |Δi|>4): 924; chains: 1; bounding box: 83×100×146 Å

Mean predicted aligned error: 17.17 Å